Protein AF-0000000072250472 (afdb_homodimer)

Radius of gyration: 24.58 Å; Cα contacts (8 Å, |Δi|>4): 468; chains: 2; bounding box: 58×58×96 Å

Organism: Acinetobacter pittii (strain PHEA-2) (NCBI:txid871585)

pLDDT: mean 86.18, std 18.11, range [23.31, 98.88]

InterPro domains:
  IPR000524 Transcription regulator HTH, GntR [PF00392] (19-79)
  IPR000524 Transcription regulator HTH, GntR [PS50949] (15-82)
  IPR000524 Transcription regulator HTH, GntR [SM00345] (21-79)
  IPR000524 Transcription regulator HTH, GntR [cd07377] (16-80)
  IPR008920 Transcription regulator FadR/GntR, C-terminal [G3DSA:1.20.120.530] (83-225)
  IPR008920 Transcription regulator FadR/GntR, C-terminal [SSF48008] (85-218)
  IPR011711 GntR, C-terminal [PF07729] (89-209)
  IPR011711 GntR, C-terminal [SM00895] (89-210)
  IPR036388 Winged helix-like DNA-binding domain superfamily [G3DSA:1.10.10.10] (14-80)
  IPR036390 Winged helix DNA-binding domain superfamily [SSF46785] (16-83)

Secondary structure (DSSP, 8-state):
----------------HHHHHHHHHHHHHHTTSS-TT-EE-HHHHHHHHT--HHHHHHHHHHHHHTTSEEEETTTEEEE----HHHHHHHHHHHHHHHHHHHHHHGGG--HHHHHHHHHHHHH--TT--HHHHHHHHHHHHHHHHGGG--HHHHHHHHHHHHHHHHHHHHHHHHSTHHHHHHHHHHHHHHHHHTT-HHHHHHHHHHHHHHHHHHHHHHS--------/----------------HHHHHHHHHHHHHHTTSS-TT-EE-HHHHHHHHT--HHHHHHHHHHHHHTTSEEEETTTEEEE----HHHHHHHHHHHHHHHHHHHHHHGGG--HHHHHHHHHHHHH--TT--HHHHHHHHHHHHHHHHGGG--HHHHHHHHHHHHHHHHHHHHHHHSSTHHHHHHHHHHHHHHHHHTT-HHHHHHHHHHHHHHHHHHHHHHS--------

Solvent-accessible surface area (backbone atoms only — not comparable to full-atom values): 25122 Å² total; per-residue (Å²): 137,80,77,78,81,73,78,82,68,86,70,80,73,74,74,51,71,30,53,50,49,34,53,52,52,50,49,34,43,45,73,54,77,46,48,68,67,38,64,54,56,52,69,59,54,13,59,75,68,71,49,62,54,62,46,46,50,52,20,49,52,54,37,31,75,55,55,54,29,44,80,39,90,97,61,44,36,22,29,47,76,80,49,71,68,56,49,52,49,52,50,52,49,47,42,57,52,50,33,52,30,38,49,50,4,36,85,54,56,46,70,65,49,52,50,52,43,49,52,47,60,67,67,61,52,93,86,55,56,66,68,59,48,53,52,48,53,50,50,40,55,48,57,54,30,55,49,34,71,47,68,65,60,52,49,52,50,49,54,51,47,66,56,45,41,40,55,52,50,51,40,41,69,80,42,76,37,58,62,51,50,49,54,52,49,51,52,31,52,51,25,39,75,67,59,35,45,70,57,27,29,51,44,51,39,49,51,55,51,48,52,52,53,50,34,66,74,64,51,79,67,77,71,79,77,73,127,136,79,78,76,81,74,77,84,66,86,68,80,72,74,73,51,71,30,53,51,48,33,54,51,51,51,48,34,43,45,72,53,76,45,47,68,66,40,64,55,58,52,68,61,54,13,59,74,69,74,49,60,52,63,44,44,51,52,19,49,51,53,36,31,75,55,56,54,28,43,79,39,90,96,61,45,35,22,28,48,75,78,49,72,68,56,48,54,49,52,51,52,50,47,42,56,53,50,32,52,31,38,50,51,2,36,86,55,56,47,70,66,48,53,51,52,43,49,52,48,60,66,66,62,54,92,86,54,55,66,67,60,49,54,53,48,52,50,51,40,54,47,56,54,29,56,49,35,71,46,67,64,62,53,49,54,50,50,53,50,47,66,56,46,41,41,56,53,51,50,35,42,71,52,62,74,34,58,62,51,51,49,52,53,49,51,52,32,51,50,26,39,76,67,58,34,45,70,57,27,28,50,43,50,40,49,51,54,52,49,52,53,53,51,36,65,73,61,49,79,67,78,73,78,80,74,125

Sequence (454 aa):
MTLPSFNVSNLGAMPSVSEVIVKYIREAIIAGHIAEGEPIRQDEIAKLFNVSKIPVREALKQLEAEGLVEFIKNRGAIVTRISEEELAQIFEVRVMLETKLIQLAVPNMTEETYKKADEICNAFIDNMDIGSWTTLNWQLHACLYEPAQRPYMLGLIRSIYDKIERYLRLQMNVSEGKSRANDEHKEIVKACKAKDVDLAVKLIEEHINGVCQSLYEHLPHNKNVKKMTLPSFNVSNLGAMPSVSEVIVKYIREAIIAGHIAEGEPIRQDEIAKLFNVSKIPVREALKQLEAEGLVEFIKNRGAIVTRISEEELAQIFEVRVMLETKLIQLAVPNMTEETYKKADEICNAFIDNMDIGSWTTLNWQLHACLYEPAQRPYMLGLIRSIYDKIERYLRLQMNVSEGKSRANDEHKEIVKACKAKDVDLAVKLIEEHINGVCQSLYEHLPHNKNVKK

Foldseek 3Di:
DPPPPPPPPPPPPPDDPLVVLLVVVLCCLLVCVAPAFHADDLVVSCVVSVHDSVSVVVSLVVVVVLVQWDQDPPRGIGGHDADLVNLVVLLVVVLVLLLVLLLLQLVQDDPVLLVQLVVLLVVQDLPDDLVSLLVSVLVNSCSSRVSSVCVVSNVVNVSSCSSCSSLLSQLSVPDVVSVVLSVLSVQLSVCSVVSVSVVNSVSVSVSSVVSSVSSVVRPPPPPPPDD/DPPPPPPPPPPPPDDDPLVVLLVVVLCCLLVCVAPAFHADDLVVSCVVSVHDSVSVVVSLVVVVVLVQWDQDVPRGIGGHDADLVNLVVLLVVVLVLLLVLLLLQLVQDDPVLLVQLVVLLVPQDPPDDLVVLLVSVLVNSCSSRVSSVCVVSNVVNVSSCSSCSSLLSQLVVPPPVSVVLSVLSVVLSVCSVVSVSVVNSVSVSVSSVVSSVSSVVRPPPPPPPDD

Nearest PDB structures (foldseek):
  7xp1-assembly1_A-2  TM=8.580E-01  e=6.658E-11  Pseudomonas aeruginosa PAO1
  7xp0-assembly1_A-2  TM=8.379E-01  e=1.998E-10  Pseudomonas aeruginosa PAO1
  4p9f-assembly1_A  TM=8.219E-01  e=3.509E-09  Escherichia coli UMEA 3718-1
  3c7j-assembly1_A-2  TM=5.997E-01  e=9.757E-11  Pseudomonas syringae pv. tomato str. DC3000
  3c7j-assembly1_B-2  TM=5.805E-01  e=2.536E-10  Pseudomonas syringae pv. tomato str. DC3000

Structure (mmCIF, N/CA/C/O backbone):
data_AF-0000000072250472-model_v1
#
loop_
_entity.id
_entity.type
_entity.pdbx_description
1 polymer 'Transcription regulator'
#
loop_
_atom_site.group_PDB
_atom_site.id
_atom_site.type_symbol
_atom_site.label_atom_id
_atom_site.label_alt_id
_atom_site.label_comp_id
_atom_site.label_asym_id
_atom_site.label_entity_id
_atom_site.label_seq_id
_atom_site.pdbx_PDB_ins_code
_atom_site.Cartn_x
_atom_site.Cartn_y
_atom_site.Cartn_z
_atom_site.occupancy
_atom_site.B_iso_or_equiv
_atom_site.auth_seq_id
_atom_site.auth_comp_id
_atom_site.auth_asym_id
_atom_site.auth_atom_id
_atom_site.pdbx_PDB_model_num
ATOM 1 N N . MET A 1 1 ? 36.062 -1.008 44.688 1 23.67 1 MET A N 1
ATOM 2 C CA . MET A 1 1 ? 34.75 -0.402 44.438 1 23.67 1 MET A CA 1
ATOM 3 C C . MET A 1 1 ? 34.438 -0.331 42.969 1 23.67 1 MET A C 1
ATOM 5 O O . MET A 1 1 ? 35 0.507 42.25 1 23.67 1 MET A O 1
ATOM 9 N N . THR A 1 2 ? 34.25 -1.379 42.125 1 26.83 2 THR A N 1
ATOM 10 C CA . THR A 1 2 ? 34.281 -1.634 40.688 1 26.83 2 THR A CA 1
ATOM 11 C C . THR A 1 2 ? 33.094 -0.931 40 1 26.83 2 THR A C 1
ATOM 13 O O . THR A 1 2 ? 31.953 -1.084 40.406 1 26.83 2 THR A O 1
ATOM 16 N N . LEU A 1 3 ? 33.312 0.24 39.375 1 29.22 3 LEU A N 1
ATOM 17 C CA . LEU A 1 3 ? 32.312 1.15 38.875 1 29.22 3 LEU A CA 1
ATOM 18 C C . LEU A 1 3 ? 31.281 0.405 38 1 29.22 3 LEU A C 1
ATOM 20 O O . LEU A 1 3 ? 31.641 -0.467 37.219 1 29.22 3 LEU A O 1
ATOM 24 N N . PRO A 1 4 ? 30.047 0.23 38.406 1 29.77 4 PRO A N 1
ATOM 25 C CA . PRO A 1 4 ? 29 -0.585 37.781 1 29.77 4 PRO A CA 1
ATOM 26 C C . 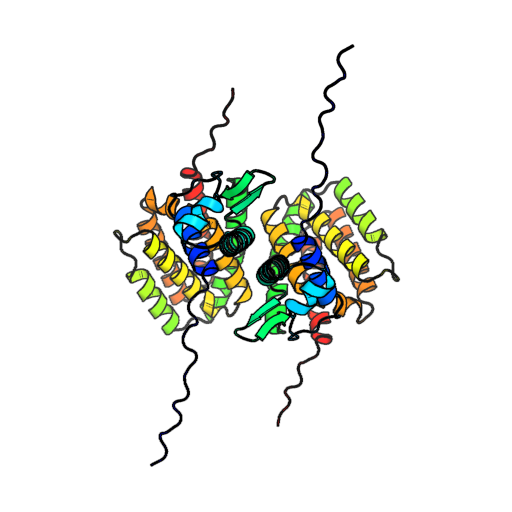PRO A 1 4 ? 28.812 -0.252 36.281 1 29.77 4 PRO A C 1
ATOM 28 O O . PRO A 1 4 ? 28.984 0.9 35.875 1 29.77 4 PRO A O 1
ATOM 31 N N . SER A 1 5 ? 29.234 -1.059 35.281 1 29.78 5 SER A N 1
ATOM 32 C CA . SER A 1 5 ? 29.203 -1.013 33.844 1 29.78 5 SER A CA 1
ATOM 33 C C . SER A 1 5 ? 27.828 -0.57 33.312 1 29.78 5 SER A C 1
ATOM 35 O O . SER A 1 5 ? 26.844 -1.27 33.5 1 29.78 5 SER A O 1
ATOM 37 N N . PHE A 1 6 ? 27.453 0.724 33.5 1 28.83 6 PHE A N 1
ATOM 38 C CA . PHE A 1 6 ? 26.203 1.339 33.031 1 28.83 6 PHE A CA 1
ATOM 39 C C . PHE A 1 6 ? 25.844 0.845 31.625 1 28.83 6 PHE A C 1
ATOM 41 O O . PHE A 1 6 ? 26.703 0.777 30.75 1 28.83 6 PHE A O 1
ATOM 48 N N . ASN A 1 7 ? 24.906 -0.067 31.438 1 29.23 7 ASN A N 1
ATOM 49 C CA . ASN A 1 7 ? 24.203 -0.605 30.281 1 29.23 7 ASN A CA 1
ATOM 50 C C . ASN A 1 7 ? 23.828 0.492 29.281 1 29.23 7 ASN A C 1
ATOM 52 O O . ASN A 1 7 ? 23 1.354 29.578 1 29.23 7 ASN A O 1
ATOM 56 N N . VAL A 1 8 ? 24.797 1.207 28.609 1 31.03 8 VAL A N 1
ATOM 57 C CA . VAL A 1 8 ? 24.656 2.258 27.609 1 31.03 8 VAL A CA 1
ATOM 58 C C . VAL A 1 8 ? 23.484 1.945 26.672 1 31.03 8 VAL A C 1
ATOM 60 O O . VAL A 1 8 ? 23.531 0.974 25.922 1 31.03 8 VAL A O 1
ATOM 63 N N . SER A 1 9 ? 22.219 1.998 27.047 1 32.28 9 SER A N 1
ATOM 64 C CA . SER A 1 9 ? 20.891 2.006 26.453 1 32.28 9 SER A CA 1
ATOM 65 C C . SER A 1 9 ? 20.922 2.6 25.047 1 32.28 9 SER A C 1
ATOM 67 O O . SER A 1 9 ? 21.828 3.365 24.703 1 32.28 9 SER A O 1
ATOM 69 N N . ASN A 1 10 ? 20.156 2.045 24 1 34.12 10 ASN A N 1
ATOM 70 C CA . ASN A 1 10 ? 19.969 2.295 22.578 1 34.12 10 ASN A CA 1
ATOM 71 C C . ASN A 1 10 ? 19.797 3.783 22.281 1 34.12 10 ASN A C 1
ATOM 73 O O . ASN A 1 10 ? 18.734 4.344 22.531 1 34.12 10 ASN A O 1
ATOM 77 N N . LEU A 1 11 ? 20.5 4.723 22.578 1 34.12 11 LEU A N 1
ATOM 78 C CA . LEU A 1 11 ? 20.469 6.117 22.156 1 34.12 11 LEU A CA 1
ATOM 79 C C . LEU A 1 11 ? 19.844 6.25 20.781 1 34.12 11 LEU A C 1
ATOM 81 O O . LEU A 1 11 ? 20.141 5.465 19.875 1 34.12 11 LEU A O 1
ATOM 85 N N . GLY A 1 12 ? 18.547 6.668 20.562 1 41.19 12 GLY A N 1
ATOM 86 C CA . GLY A 1 12 ? 17.766 6.984 19.375 1 41.19 12 GLY A CA 1
ATOM 87 C C . GLY A 1 12 ? 18.609 7.441 18.203 1 41.19 12 GLY A C 1
ATOM 88 O O . GLY A 1 12 ? 19.25 8.492 18.266 1 41.19 12 GLY A O 1
ATOM 89 N N . ALA A 1 13 ? 19.359 6.688 17.453 1 51.16 13 ALA A N 1
ATOM 90 C CA . ALA A 1 13 ? 20.281 6.922 16.344 1 51.16 13 ALA A CA 1
ATOM 91 C C . ALA A 1 13 ? 19.906 8.18 15.57 1 51.16 13 ALA A C 1
ATOM 93 O O . ALA A 1 13 ? 18.719 8.445 15.344 1 51.16 13 ALA A O 1
ATOM 94 N N . MET A 1 14 ? 20.562 9.266 15.711 1 60.62 14 MET A N 1
ATOM 95 C CA . MET A 1 14 ? 20.422 10.484 14.922 1 60.62 14 MET A CA 1
ATOM 96 C C . MET A 1 14 ? 20.031 10.156 13.484 1 60.62 14 MET A C 1
ATOM 98 O O . MET A 1 14 ? 20.609 9.242 12.875 1 60.62 14 MET A O 1
ATOM 102 N N . PRO A 1 15 ? 18.922 10.703 13.047 1 71.19 15 PRO A N 1
ATOM 103 C CA . PRO A 1 15 ? 18.547 10.445 11.648 1 71.19 15 PRO A CA 1
ATOM 104 C C . PRO A 1 15 ? 19.703 10.688 10.68 1 71.19 15 PRO A C 1
ATOM 106 O O . PRO A 1 15 ? 20.547 11.547 10.914 1 71.19 15 PRO A O 1
ATOM 109 N N . SER A 1 16 ? 19.844 9.812 9.75 1 80.5 16 SER A N 1
ATOM 110 C CA . SER A 1 16 ? 20.781 10.023 8.656 1 80.5 16 SER A CA 1
ATOM 111 C C . SER A 1 16 ? 20.484 11.328 7.922 1 80.5 16 SER A C 1
ATOM 113 O O . SER A 1 16 ? 19.391 11.883 8.039 1 80.5 16 SER A O 1
ATOM 115 N N . VAL A 1 17 ? 21.422 11.875 7.348 1 84.81 17 VAL A N 1
ATOM 116 C CA . VAL A 1 17 ? 21.266 13.102 6.57 1 84.81 17 VAL A CA 1
ATOM 117 C C . VAL A 1 17 ? 20.141 12.922 5.551 1 84.81 17 VAL A C 1
ATOM 119 O O . VAL A 1 17 ? 19.328 13.828 5.355 1 84.81 17 VAL A O 1
ATOM 122 N N . SER A 1 18 ? 20.047 11.719 4.914 1 88 18 SER A N 1
ATOM 123 C CA . SER A 1 18 ? 18.984 11.43 3.951 1 88 18 SER A CA 1
ATOM 124 C C . SER A 1 18 ? 17.609 11.531 4.594 1 88 18 SER A C 1
ATOM 126 O O . SER A 1 18 ? 16.672 12.07 3.994 1 88 18 SER A O 1
ATOM 128 N N . GLU A 1 19 ? 17.547 11.109 5.82 1 87.75 19 GLU A N 1
ATOM 129 C CA . GLU A 1 19 ? 16.281 11.156 6.531 1 87.75 19 GLU A CA 1
ATOM 130 C C . GLU A 1 19 ? 15.859 12.602 6.816 1 87.75 19 GLU A C 1
ATOM 132 O O . GLU A 1 19 ? 14.68 12.938 6.746 1 87.75 19 GLU A O 1
ATOM 137 N N . VAL A 1 20 ? 16.828 13.344 7.148 1 92.06 20 VAL A N 1
ATOM 138 C CA . VAL A 1 20 ? 16.562 14.758 7.398 1 92.06 20 VAL A CA 1
ATOM 139 C C . VAL A 1 20 ? 16.078 15.43 6.109 1 92.06 20 VAL A C 1
ATOM 141 O O . VAL A 1 20 ? 15.133 16.219 6.129 1 92.06 20 VAL A O 1
ATOM 144 N N . ILE A 1 21 ? 16.703 15.133 5.031 1 93.81 21 ILE A N 1
ATOM 145 C CA . ILE A 1 21 ? 16.359 15.711 3.736 1 93.81 21 ILE A CA 1
ATOM 146 C C . ILE A 1 21 ? 14.953 15.25 3.322 1 93.81 21 ILE A C 1
ATOM 148 O O . ILE A 1 21 ? 14.172 16.047 2.789 1 93.81 21 ILE A O 1
ATOM 152 N N . VAL A 1 22 ? 14.648 13.984 3.586 1 91.62 22 VAL A N 1
ATOM 153 C CA . VAL A 1 22 ? 13.312 13.469 3.299 1 91.62 22 VAL A CA 1
ATOM 154 C C . VAL A 1 22 ? 12.266 14.312 4.035 1 91.62 22 VAL A C 1
ATOM 156 O O . VAL A 1 22 ? 11.297 14.766 3.432 1 91.62 22 VAL A O 1
ATOM 159 N N . LYS A 1 23 ? 12.523 14.531 5.289 1 90.5 23 LYS A N 1
ATOM 160 C CA . LYS A 1 23 ? 11.578 15.289 6.105 1 90.5 23 LYS A CA 1
ATOM 161 C C . LYS A 1 23 ? 11.414 16.703 5.578 1 90.5 23 LYS A C 1
ATOM 163 O O . LYS A 1 23 ? 10.297 17.234 5.512 1 90.5 23 LYS A O 1
ATOM 168 N N . TYR A 1 24 ? 12.5 17.328 5.203 1 92.5 24 TYR A N 1
ATOM 169 C CA . TYR A 1 24 ? 12.484 18.688 4.688 1 92.5 24 TYR A CA 1
ATOM 170 C C . TYR A 1 24 ? 11.68 18.766 3.395 1 92.5 24 TYR A C 1
ATOM 172 O O . TYR A 1 24 ? 10.781 19.609 3.268 1 92.5 24 TYR A O 1
ATOM 180 N N . ILE A 1 25 ? 11.992 17.906 2.443 1 93.75 25 ILE A N 1
ATOM 181 C CA . ILE A 1 25 ? 11.344 17.953 1.138 1 93.75 25 ILE A CA 1
ATOM 182 C C . ILE A 1 25 ? 9.859 17.609 1.287 1 93.75 25 ILE A C 1
ATOM 184 O O . ILE A 1 25 ? 9 18.266 0.681 1 93.75 25 ILE A O 1
ATOM 188 N N . ARG A 1 26 ? 9.594 16.625 2.1 1 91.25 26 ARG A N 1
ATOM 189 C CA . ARG A 1 26 ? 8.211 16.234 2.363 1 91.25 26 ARG A CA 1
ATOM 190 C C . ARG A 1 26 ? 7.402 17.438 2.875 1 91.25 26 ARG A C 1
ATOM 192 O O . ARG A 1 26 ? 6.324 17.734 2.357 1 91.25 26 ARG A O 1
ATOM 199 N N . GLU A 1 27 ? 7.938 18.141 3.844 1 88.88 27 GLU A N 1
ATOM 200 C CA . GLU A 1 27 ? 7.254 19.297 4.422 1 88.88 27 GLU A CA 1
ATOM 201 C C . GLU A 1 27 ? 7.082 20.406 3.395 1 88.88 27 GLU A C 1
ATOM 203 O O . GLU A 1 27 ? 6.043 21.062 3.352 1 88.88 27 GLU A O 1
ATOM 208 N N . ALA A 1 28 ? 8.086 20.594 2.574 1 90.5 28 ALA A N 1
ATOM 209 C CA . ALA A 1 28 ? 8.016 21.625 1.547 1 90.5 28 ALA A CA 1
ATOM 210 C C . ALA A 1 28 ? 6.922 21.312 0.53 1 90.5 28 ALA A C 1
ATOM 212 O O . ALA A 1 28 ? 6.215 22.219 0.073 1 90.5 28 ALA A O 1
ATOM 213 N N . ILE A 1 29 ? 6.766 20.031 0.233 1 89.81 29 ILE A N 1
ATOM 214 C CA . ILE A 1 29 ? 5.738 19.609 -0.712 1 89.81 29 ILE A CA 1
ATOM 215 C C . ILE A 1 29 ? 4.359 19.75 -0.07 1 89.81 29 ILE A C 1
ATOM 217 O O . ILE A 1 29 ? 3.447 20.328 -0.662 1 89.81 29 ILE A O 1
ATOM 221 N N . ILE A 1 30 ? 4.227 19.312 1.148 1 85.88 30 ILE A N 1
ATOM 222 C CA . ILE A 1 30 ? 2.947 19.25 1.846 1 85.88 30 ILE A CA 1
ATOM 223 C C . ILE A 1 30 ? 2.465 20.672 2.158 1 85.88 30 ILE A C 1
ATOM 225 O O . ILE A 1 30 ? 1.271 20.969 2.047 1 85.88 30 ILE A O 1
ATOM 229 N N . ALA A 1 31 ? 3.404 21.531 2.492 1 82.44 31 ALA A N 1
ATOM 230 C CA . ALA A 1 31 ? 3.066 22.906 2.85 1 82.44 31 ALA A CA 1
ATOM 231 C C . ALA A 1 31 ? 2.83 23.766 1.604 1 82.44 31 ALA A C 1
ATOM 233 O O . ALA A 1 31 ? 2.395 24.906 1.703 1 82.44 31 ALA A O 1
ATOM 234 N N . GLY A 1 32 ? 3.174 23.234 0.397 1 83.56 32 GLY A N 1
ATOM 235 C CA . GLY A 1 32 ? 2.916 23.938 -0.85 1 83.56 32 GLY A CA 1
ATOM 236 C C . GLY A 1 32 ? 4.07 24.812 -1.287 1 83.56 32 GLY A C 1
ATOM 237 O O . GLY A 1 32 ? 3.945 25.578 -2.242 1 83.56 32 GLY A O 1
ATOM 238 N N . HIS A 1 33 ? 5.184 24.734 -0.617 1 87.44 33 HIS A N 1
ATOM 239 C CA . HIS A 1 33 ? 6.352 25.516 -1.004 1 87.44 33 HIS A CA 1
ATOM 240 C C . HIS A 1 33 ? 6.934 25.016 -2.324 1 87.44 33 HIS A C 1
ATOM 242 O O . HIS A 1 33 ? 7.562 25.781 -3.057 1 87.44 33 HIS A O 1
ATOM 248 N N . ILE A 1 34 ? 6.805 23.766 -2.615 1 90.75 34 ILE A N 1
ATOM 249 C CA . ILE A 1 34 ? 7.105 23.188 -3.922 1 90.75 34 ILE A CA 1
ATOM 250 C C . ILE A 1 34 ? 5.816 22.703 -4.582 1 90.75 34 ILE A C 1
ATOM 252 O O . ILE A 1 34 ? 5.141 21.812 -4.059 1 90.75 34 ILE A O 1
ATOM 256 N N . ALA A 1 35 ? 5.465 23.281 -5.707 1 88.38 35 ALA A N 1
ATOM 257 C CA . ALA A 1 35 ? 4.18 23.016 -6.352 1 88.38 35 ALA A CA 1
ATOM 258 C C . ALA A 1 35 ? 4.199 21.688 -7.105 1 88.38 35 ALA A C 1
ATOM 260 O O . ALA A 1 35 ? 5.27 21.188 -7.453 1 88.38 35 ALA A O 1
ATOM 261 N N . GLU A 1 36 ? 3.018 21.188 -7.379 1 89.06 36 GLU A N 1
ATOM 262 C CA . GLU A 1 36 ? 2.885 20.016 -8.25 1 89.06 36 GLU A CA 1
ATOM 263 C C . GLU A 1 36 ? 3.525 20.266 -9.609 1 89.06 36 GLU A C 1
ATOM 265 O O . GLU A 1 36 ? 3.406 21.359 -10.164 1 89.06 36 GLU A O 1
ATOM 270 N N . GLY A 1 37 ? 4.219 19.281 -10.023 1 90.31 37 GLY A N 1
ATOM 271 C CA . GLY A 1 37 ? 4.848 19.391 -11.328 1 90.31 37 GLY A CA 1
ATOM 272 C C . GLY A 1 37 ? 6.168 20.125 -11.297 1 90.31 37 GLY A C 1
ATOM 273 O O . GLY A 1 37 ? 6.906 20.141 -12.289 1 90.31 37 GLY A O 1
ATOM 274 N N . GLU A 1 38 ? 6.496 20.781 -10.234 1 91.94 38 GLU A N 1
ATOM 275 C CA . GLU A 1 38 ? 7.746 21.531 -10.117 1 91.94 38 GLU A CA 1
ATOM 276 C C . GLU A 1 38 ? 8.93 20.594 -9.898 1 91.94 38 GLU A C 1
ATOM 278 O O . GLU A 1 38 ? 8.836 19.641 -9.125 1 91.94 38 GLU A O 1
ATOM 283 N N . PRO A 1 39 ? 9.992 20.859 -10.508 1 93.75 39 PRO A N 1
ATOM 284 C CA . PRO A 1 39 ? 11.188 20.031 -10.328 1 93.75 39 PRO A CA 1
ATOM 285 C C . PRO A 1 39 ? 11.898 20.312 -9.008 1 93.75 39 PRO A C 1
ATOM 287 O O . PRO A 1 39 ? 11.898 21.438 -8.523 1 93.75 39 PRO A O 1
ATOM 290 N N . ILE A 1 40 ? 12.406 19.312 -8.453 1 94.94 40 ILE A N 1
ATOM 291 C CA . ILE A 1 40 ? 13.289 19.406 -7.297 1 94.94 40 ILE A CA 1
ATOM 292 C C . ILE A 1 40 ? 14.734 19.203 -7.738 1 94.94 40 ILE A C 1
ATOM 294 O O . ILE A 1 40 ? 15.164 18.078 -8.016 1 94.94 40 ILE A O 1
ATOM 298 N N . ARG A 1 41 ? 15.461 20.25 -7.766 1 92.62 41 ARG A N 1
ATOM 299 C CA . ARG A 1 41 ? 16.844 20.219 -8.242 1 92.62 41 ARG A CA 1
ATOM 300 C C . ARG A 1 41 ? 17.781 19.672 -7.16 1 92.62 41 ARG A C 1
ATOM 302 O O . ARG A 1 41 ? 17.969 20.312 -6.121 1 92.62 41 ARG A O 1
ATOM 309 N N . GLN A 1 42 ? 18.359 18.562 -7.484 1 93.06 42 GLN A N 1
ATOM 310 C CA . GLN A 1 42 ? 19.219 17.891 -6.52 1 93.06 42 GLN A CA 1
ATOM 311 C C . GLN A 1 42 ? 20.391 18.781 -6.102 1 93.06 42 GLN A C 1
ATOM 313 O O . GLN A 1 42 ? 20.766 18.797 -4.93 1 93.06 42 GLN A O 1
ATOM 318 N N . ASP A 1 43 ? 20.906 19.547 -7.066 1 93.38 43 ASP A N 1
ATOM 319 C CA . ASP A 1 43 ? 22.031 20.438 -6.793 1 93.38 43 ASP A CA 1
ATOM 320 C C . ASP A 1 43 ? 21.656 21.516 -5.777 1 93.38 43 ASP A C 1
ATOM 322 O O . ASP A 1 43 ? 22.453 21.828 -4.883 1 93.38 43 ASP A O 1
ATOM 326 N N . GLU A 1 44 ? 20.531 22.016 -5.871 1 93.56 44 GLU A N 1
ATOM 327 C CA . GLU A 1 44 ? 20.062 23.078 -4.973 1 93.56 44 GLU A CA 1
ATOM 328 C C . GLU A 1 44 ? 19.859 22.547 -3.559 1 93.56 44 GLU A C 1
ATOM 330 O O . GLU A 1 44 ? 20.234 23.188 -2.58 1 93.56 44 GLU A O 1
ATOM 335 N N . ILE A 1 45 ? 19.25 21.391 -3.477 1 94.31 45 ILE A N 1
ATOM 336 C CA . ILE A 1 45 ? 19.016 20.781 -2.174 1 94.31 45 ILE A CA 1
ATOM 337 C C . ILE A 1 45 ? 20.344 20.406 -1.525 1 94.31 45 ILE A C 1
ATOM 339 O O . ILE A 1 45 ? 20.531 20.625 -0.325 1 94.31 45 ILE A O 1
ATOM 343 N N . ALA A 1 46 ? 21.234 19.875 -2.314 1 94.56 46 ALA A N 1
ATOM 344 C CA . ALA A 1 46 ? 22.562 19.531 -1.821 1 94.56 46 ALA A CA 1
ATOM 345 C C . ALA A 1 46 ? 23.266 20.75 -1.247 1 94.56 46 ALA A C 1
ATOM 347 O O . ALA A 1 46 ? 23.875 20.672 -0.173 1 94.56 46 ALA A O 1
ATOM 348 N N . LYS A 1 47 ? 23.188 21.844 -1.92 1 94.06 47 LYS A N 1
ATOM 349 C CA . LYS A 1 47 ? 23.812 23.094 -1.475 1 94.06 47 LYS A CA 1
ATOM 350 C C . LYS A 1 47 ? 23.172 23.578 -0.176 1 94.06 47 LYS A C 1
ATOM 352 O O . LYS A 1 47 ? 23.875 23.984 0.752 1 94.06 47 LYS A O 1
ATOM 357 N N . LEU A 1 48 ? 21.906 23.516 -0.13 1 93.19 48 LEU A N 1
ATOM 358 C CA . LEU A 1 48 ? 21.156 23.984 1.029 1 93.19 48 LEU A CA 1
ATOM 359 C C . LEU A 1 48 ? 21.578 23.234 2.289 1 93.19 48 LEU A C 1
ATOM 361 O O . LEU A 1 48 ? 21.672 23.828 3.367 1 93.19 48 LEU A O 1
ATOM 365 N N . PHE A 1 49 ? 21.875 21.953 2.166 1 94.25 49 PHE A N 1
ATOM 366 C CA . PHE A 1 49 ? 22.188 21.125 3.324 1 94.25 49 PHE A CA 1
ATOM 367 C C . PHE A 1 49 ? 23.688 20.891 3.439 1 94.25 49 PHE A C 1
ATOM 369 O O . PHE A 1 49 ? 24.141 20.203 4.352 1 94.25 49 PHE A O 1
ATOM 376 N N . ASN A 1 50 ? 24.406 21.406 2.586 1 94.25 50 ASN A N 1
ATOM 377 C CA . ASN A 1 50 ? 25.859 21.266 2.557 1 94.25 50 ASN A CA 1
ATOM 378 C C . ASN A 1 50 ? 26.297 19.812 2.523 1 94.25 50 ASN A C 1
ATOM 380 O O . ASN A 1 50 ? 27.109 19.375 3.344 1 94.25 50 ASN A O 1
ATOM 384 N N . VAL A 1 51 ? 25.672 19.094 1.582 1 92.81 51 VAL A N 1
ATOM 385 C CA . VAL A 1 51 ? 25.984 17.688 1.378 1 92.81 51 VAL A CA 1
ATOM 386 C C . VAL A 1 51 ? 26.156 17.406 -0.112 1 92.81 51 VAL A C 1
ATOM 388 O O . VAL A 1 51 ? 25.953 18.297 -0.945 1 92.81 51 VAL A O 1
ATOM 391 N N . SER A 1 52 ? 26.672 16.219 -0.359 1 90.19 52 SER A N 1
ATOM 392 C CA . SER A 1 52 ? 26.75 15.773 -1.747 1 90.19 52 SER A CA 1
ATOM 393 C C . SER A 1 52 ? 25.359 15.422 -2.283 1 90.19 52 SER A C 1
ATOM 395 O O . SER A 1 52 ? 24.391 15.398 -1.529 1 90.19 52 SER A O 1
ATOM 397 N N . LYS A 1 53 ? 25.281 15.07 -3.52 1 90.94 53 LYS A N 1
ATOM 398 C CA . LYS A 1 53 ? 24.016 14.719 -4.156 1 90.94 53 LYS A CA 1
ATOM 399 C C . LYS A 1 53 ? 23.562 13.328 -3.736 1 90.94 53 LYS A C 1
ATOM 401 O O . LYS A 1 53 ? 22.391 12.977 -3.902 1 90.94 53 LYS A O 1
ATOM 406 N N . ILE A 1 54 ? 24.422 12.602 -3.23 1 85.75 54 ILE A N 1
ATOM 407 C CA . ILE A 1 54 ? 24.141 11.195 -2.939 1 85.75 54 ILE A CA 1
ATOM 408 C C . ILE A 1 54 ? 23.016 11.102 -1.911 1 85.75 54 ILE A C 1
ATOM 410 O O . ILE A 1 54 ? 21.984 10.469 -2.166 1 85.75 54 ILE A O 1
ATOM 414 N N . PRO A 1 55 ? 23.094 11.695 -0.75 1 88.75 55 PRO A N 1
ATOM 415 C CA . PRO A 1 55 ? 21.984 11.602 0.213 1 88.75 55 PRO A CA 1
ATOM 416 C C . PRO A 1 55 ? 20.703 12.25 -0.296 1 88.75 55 PRO A C 1
ATOM 418 O O . PRO A 1 55 ? 19.609 11.852 0.105 1 88.75 55 PRO A O 1
ATOM 421 N N . VAL A 1 56 ? 20.844 13.25 -1.161 1 92.44 56 VAL A N 1
ATOM 422 C CA . VAL A 1 56 ? 19.672 13.898 -1.741 1 92.44 56 VAL A CA 1
ATOM 423 C C . VAL A 1 56 ? 18.922 12.914 -2.648 1 92.44 56 VAL A C 1
ATOM 425 O O . VAL A 1 56 ? 17.703 12.797 -2.57 1 92.44 56 VAL A O 1
ATOM 428 N N . ARG A 1 57 ? 19.672 12.25 -3.449 1 88.12 57 A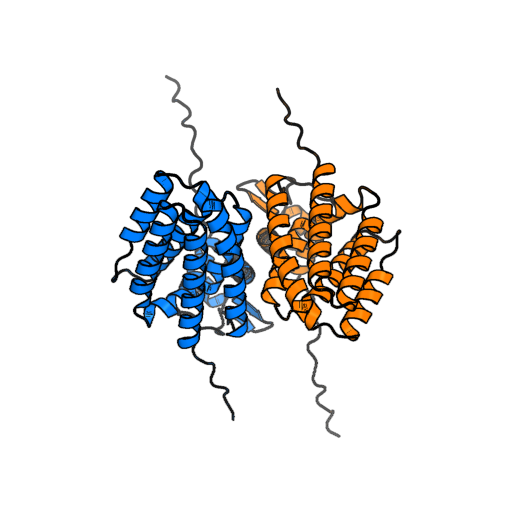RG A N 1
ATOM 429 C CA . ARG A 1 57 ? 19.078 11.266 -4.348 1 88.12 57 ARG A CA 1
ATOM 430 C C . ARG A 1 57 ? 18.422 10.133 -3.564 1 88.12 57 ARG A C 1
ATOM 432 O O . ARG A 1 57 ? 17.344 9.664 -3.93 1 88.12 57 ARG A O 1
ATOM 439 N N . GLU A 1 58 ? 19.094 9.734 -2.543 1 86.25 58 GLU A N 1
ATOM 440 C CA . GLU A 1 58 ? 18.5 8.719 -1.671 1 86.25 58 GLU A CA 1
ATOM 441 C C . GLU A 1 58 ? 17.172 9.188 -1.101 1 86.25 58 GLU A C 1
ATOM 443 O O . GLU A 1 58 ? 16.203 8.43 -1.074 1 86.25 58 GLU A O 1
ATOM 448 N N . ALA A 1 59 ? 17.141 10.375 -0.656 1 89.94 59 ALA A N 1
ATOM 449 C CA . ALA A 1 59 ? 15.922 10.953 -0.11 1 89.94 59 ALA A CA 1
ATOM 450 C C . ALA A 1 59 ? 14.82 11 -1.162 1 89.94 59 ALA A C 1
ATOM 452 O O . ALA A 1 59 ? 13.672 10.641 -0.882 1 89.94 59 ALA A O 1
ATOM 453 N N . LEU A 1 60 ? 15.219 11.375 -2.359 1 91.38 60 LEU A N 1
ATOM 454 C CA . LEU A 1 60 ? 14.25 11.508 -3.441 1 91.38 60 LEU A CA 1
ATOM 455 C C . LEU A 1 60 ? 13.727 10.141 -3.873 1 91.38 60 LEU A C 1
ATOM 457 O O . LEU A 1 60 ? 12.555 10.008 -4.234 1 91.38 60 LEU A O 1
ATOM 461 N N . LYS A 1 61 ? 14.516 9.148 -3.803 1 85.94 61 LYS A N 1
ATOM 462 C CA . LYS A 1 61 ? 14.07 7.797 -4.129 1 85.94 61 LYS A CA 1
ATOM 463 C C . LYS A 1 61 ? 13.062 7.285 -3.1 1 85.94 61 LYS A C 1
ATOM 465 O O . LYS A 1 61 ? 12.102 6.609 -3.451 1 85.94 61 LYS A O 1
ATOM 470 N N . GLN A 1 62 ? 13.336 7.598 -1.856 1 85.19 62 GLN A N 1
ATOM 471 C CA . GLN A 1 62 ? 12.367 7.246 -0.822 1 85.19 62 GLN A CA 1
ATOM 472 C C . GLN A 1 62 ? 11.031 7.941 -1.058 1 85.19 62 GLN A C 1
ATOM 474 O O . GLN A 1 62 ? 9.977 7.316 -0.972 1 85.19 62 GLN A O 1
ATOM 479 N N . LEU A 1 63 ? 11.094 9.203 -1.394 1 90.19 63 LEU A N 1
ATOM 480 C CA . LEU A 1 63 ? 9.883 9.984 -1.644 1 90.19 63 LEU A CA 1
ATOM 481 C C . LEU A 1 63 ? 9.164 9.484 -2.893 1 90.19 63 LEU A C 1
ATOM 483 O O . LEU A 1 63 ? 7.938 9.547 -2.973 1 90.19 63 LEU A O 1
ATOM 487 N N . GLU A 1 64 ? 9.93 8.984 -3.867 1 89.56 64 GLU A N 1
ATOM 488 C CA . GLU A 1 64 ? 9.336 8.375 -5.055 1 89.56 64 GLU A CA 1
ATOM 489 C C . GLU A 1 64 ? 8.555 7.113 -4.703 1 89.56 64 GLU A C 1
ATOM 491 O O . GLU A 1 64 ? 7.438 6.91 -5.184 1 89.56 64 GLU A O 1
ATOM 496 N N . ALA A 1 65 ? 9.133 6.367 -3.867 1 81.06 65 ALA A N 1
ATOM 497 C CA . ALA A 1 65 ? 8.469 5.145 -3.426 1 81.06 65 ALA A CA 1
ATOM 498 C C . ALA A 1 65 ? 7.164 5.461 -2.699 1 81.06 65 ALA A C 1
ATOM 500 O O . ALA A 1 65 ? 6.207 4.688 -2.768 1 81.06 65 ALA A O 1
ATOM 501 N N . GLU A 1 66 ? 7.148 6.613 -2.078 1 83.56 66 GLU A N 1
ATOM 502 C CA . GLU A 1 66 ? 5.961 7.043 -1.349 1 83.56 66 GLU A CA 1
ATOM 503 C C . GLU A 1 66 ? 4.949 7.703 -2.281 1 83.56 66 GLU A C 1
ATOM 505 O O . GLU A 1 66 ? 3.826 8.008 -1.871 1 83.56 66 GLU A O 1
ATOM 510 N N . GLY A 1 67 ? 5.422 8.047 -3.492 1 86.75 67 GLY A N 1
ATOM 511 C CA . GLY A 1 67 ? 4.527 8.594 -4.496 1 86.75 67 GLY A CA 1
ATOM 512 C C . GLY A 1 67 ? 4.484 10.109 -4.488 1 86.75 67 GLY A C 1
ATOM 513 O O . GLY A 1 67 ? 3.656 10.719 -5.172 1 86.75 67 GLY A O 1
ATOM 514 N N . LEU A 1 68 ? 5.352 10.789 -3.732 1 90.19 68 LEU A N 1
ATOM 515 C CA . LEU A 1 68 ? 5.328 12.242 -3.605 1 90.19 68 LEU A CA 1
ATOM 516 C C . LEU A 1 68 ? 6.102 12.898 -4.742 1 90.19 68 LEU A C 1
ATOM 518 O O . LEU A 1 68 ? 5.832 14.047 -5.102 1 90.19 68 LEU A O 1
ATOM 522 N N . VAL A 1 69 ? 7.113 12.148 -5.277 1 93.69 69 VAL A N 1
ATOM 523 C CA . VAL A 1 69 ? 7.875 12.648 -6.414 1 93.69 69 VAL A CA 1
ATOM 524 C C . VAL A 1 69 ? 8.023 11.555 -7.469 1 93.69 69 VAL A C 1
ATOM 526 O O . VAL A 1 69 ? 7.754 10.383 -7.191 1 93.69 69 VAL A O 1
ATOM 529 N N . GLU A 1 70 ? 8.289 11.93 -8.656 1 93.19 70 GLU A N 1
ATOM 530 C CA . GLU A 1 70 ? 8.586 11.008 -9.75 1 93.19 70 GLU A CA 1
ATOM 531 C C . GLU A 1 70 ? 9.805 11.477 -10.539 1 93.19 70 GLU A C 1
ATOM 533 O O . GLU A 1 70 ? 9.977 12.672 -10.789 1 93.19 70 GLU A O 1
ATOM 538 N N . PHE A 1 71 ? 10.672 10.531 -10.836 1 88.88 71 PHE A N 1
ATOM 539 C CA . PHE A 1 71 ? 11.828 10.852 -11.664 1 88.88 71 PHE A CA 1
ATOM 540 C C . PHE A 1 71 ? 11.461 10.812 -13.148 1 88.88 71 PHE A C 1
ATOM 542 O O . PHE A 1 71 ? 10.891 9.82 -13.625 1 88.88 71 PHE A O 1
ATOM 549 N N . ILE A 1 72 ? 11.688 11.867 -13.797 1 88.31 72 ILE A N 1
ATOM 550 C CA . ILE A 1 72 ? 11.477 11.953 -15.242 1 88.31 72 ILE A CA 1
ATOM 551 C C . ILE A 1 72 ? 12.828 12.094 -15.945 1 88.31 72 ILE A C 1
ATOM 553 O O . ILE A 1 72 ? 13.68 12.883 -15.516 1 88.31 72 ILE A O 1
ATOM 557 N N . LYS A 1 73 ? 12.906 11.312 -17.016 1 84.12 73 LYS A N 1
ATOM 558 C CA . LYS A 1 73 ? 14.148 11.352 -17.781 1 84.12 73 LYS A CA 1
ATOM 559 C C . LYS A 1 73 ? 14.508 12.781 -18.188 1 84.12 73 LYS A C 1
ATOM 561 O O . LYS A 1 73 ? 13.656 13.523 -18.672 1 84.12 73 LYS A O 1
ATOM 566 N N . ASN A 1 74 ? 15.695 13.188 -17.875 1 80.62 74 ASN A N 1
ATOM 567 C CA . ASN A 1 74 ? 16.297 14.461 -18.25 1 80.62 74 ASN A CA 1
ATOM 568 C C . ASN A 1 74 ? 15.648 15.633 -17.516 1 80.62 74 ASN A C 1
ATOM 570 O O . ASN A 1 74 ? 15.906 16.797 -17.844 1 80.62 74 ASN A O 1
ATOM 574 N N . ARG A 1 75 ? 14.664 15.367 -16.672 1 83.88 75 ARG A N 1
ATOM 575 C CA . ARG A 1 75 ? 14.016 16.453 -15.93 1 83.88 75 ARG A CA 1
ATOM 576 C C . ARG A 1 75 ? 14.25 16.312 -14.43 1 83.88 75 ARG A C 1
ATOM 578 O O . ARG A 1 75 ? 13.945 17.219 -13.656 1 83.88 75 ARG A O 1
ATOM 585 N N . GLY A 1 76 ? 14.789 15.133 -14.055 1 88.12 76 GLY A N 1
ATOM 586 C CA . GLY A 1 76 ? 15.016 14.938 -12.633 1 88.12 76 GLY A CA 1
ATOM 587 C C . GLY A 1 76 ? 13.75 14.57 -11.875 1 88.12 76 GLY A C 1
ATOM 588 O O . GLY A 1 76 ? 12.867 13.898 -12.422 1 88.12 76 GLY A O 1
ATOM 589 N N . ALA A 1 77 ? 13.719 14.914 -10.562 1 94.06 77 ALA A N 1
ATOM 590 C CA . ALA A 1 77 ? 12.57 14.602 -9.719 1 94.06 77 ALA A CA 1
ATOM 591 C C . ALA A 1 77 ? 11.539 15.734 -9.75 1 94.06 77 ALA A C 1
ATOM 593 O O . ALA A 1 77 ? 11.891 16.906 -9.594 1 94.06 77 ALA A O 1
ATOM 594 N N . ILE A 1 78 ? 10.266 15.367 -10 1 95.56 78 ILE A N 1
ATOM 595 C CA . ILE A 1 78 ? 9.195 16.359 -9.961 1 95.56 78 ILE A CA 1
ATOM 596 C C . ILE A 1 78 ? 8.148 15.938 -8.93 1 95.56 78 ILE A C 1
ATOM 598 O O . ILE A 1 78 ? 7.98 14.75 -8.648 1 95.56 78 ILE A O 1
ATOM 602 N N . VAL A 1 79 ? 7.469 16.938 -8.391 1 94 79 VAL A N 1
ATOM 603 C CA . VAL A 1 79 ? 6.395 16.641 -7.445 1 94 79 VAL A CA 1
ATOM 604 C C . VAL A 1 79 ? 5.191 16.062 -8.188 1 94 79 VAL A C 1
ATOM 606 O O . VAL A 1 79 ? 4.766 16.609 -9.211 1 94 79 VAL A O 1
ATOM 609 N N . THR A 1 80 ? 4.648 14.969 -7.645 1 92.19 80 THR A N 1
ATOM 610 C CA . THR A 1 80 ? 3.557 14.273 -8.32 1 92.19 80 THR A CA 1
ATOM 611 C C . THR A 1 80 ? 2.246 15.039 -8.164 1 92.19 80 THR A C 1
ATOM 613 O O . THR A 1 80 ? 2.102 15.852 -7.246 1 92.19 80 THR A O 1
ATOM 616 N N . ARG A 1 81 ? 1.382 14.789 -9.172 1 89.81 81 ARG A N 1
ATOM 617 C CA . ARG A 1 81 ? 0.002 15.266 -9.125 1 89.81 81 ARG A CA 1
ATOM 618 C C . ARG A 1 81 ? -0.976 14.094 -9.062 1 89.81 81 ARG A C 1
ATOM 620 O O . ARG A 1 81 ? -0.783 13.078 -9.734 1 89.81 81 ARG A O 1
ATOM 627 N N . ILE A 1 82 ? -1.91 14.258 -8.195 1 88.62 82 ILE A N 1
ATOM 628 C CA . ILE A 1 82 ? -2.965 13.25 -8.117 1 88.62 82 ILE A CA 1
ATOM 629 C C . ILE A 1 82 ? -4.207 13.75 -8.852 1 88.62 82 ILE A C 1
ATOM 631 O O . ILE A 1 82 ? -4.707 14.844 -8.57 1 88.62 82 ILE A O 1
ATOM 635 N N . SER A 1 83 ? -4.621 13 -9.844 1 88.44 83 SER A N 1
ATOM 636 C CA . SER A 1 83 ? -5.836 13.359 -10.562 1 88.44 83 SER A CA 1
ATOM 637 C C . SER A 1 83 ? -7.074 13.156 -9.695 1 88.44 83 SER A C 1
ATOM 639 O O . SER A 1 83 ? -7.02 12.469 -8.672 1 88.44 83 SER A O 1
ATOM 641 N N . GLU A 1 84 ? -8.188 13.773 -10.141 1 88.94 84 GLU A N 1
ATOM 642 C CA . GLU A 1 84 ? -9.453 13.57 -9.438 1 88.94 84 GLU A CA 1
ATOM 643 C C . GLU A 1 84 ? -9.852 12.094 -9.414 1 88.94 84 GLU A C 1
ATOM 645 O O . GLU A 1 84 ? -10.328 11.594 -8.398 1 88.94 84 GLU A O 1
ATOM 650 N N . GLU A 1 85 ? -9.586 11.5 -10.492 1 92.88 85 GLU A N 1
ATOM 651 C CA . GLU A 1 85 ? -9.914 10.078 -10.594 1 92.88 85 GLU A CA 1
ATOM 652 C C . GLU A 1 85 ? -9.07 9.242 -9.641 1 92.88 85 GLU A C 1
ATOM 654 O O . GLU A 1 85 ? -9.594 8.359 -8.961 1 92.88 85 GLU A O 1
ATOM 659 N N . GLU A 1 86 ? -7.832 9.531 -9.594 1 92.62 86 GLU A N 1
ATOM 660 C CA . GLU A 1 86 ? -6.945 8.812 -8.68 1 92.62 86 GLU A CA 1
ATOM 661 C C . GLU A 1 86 ? -7.328 9.078 -7.23 1 92.62 86 GLU A C 1
ATOM 663 O O . GLU A 1 86 ? -7.332 8.156 -6.406 1 92.62 86 GLU A O 1
ATOM 668 N N . LEU A 1 87 ? -7.648 10.266 -6.965 1 92.12 87 LEU A N 1
ATOM 669 C CA . LEU A 1 87 ? -8.055 10.641 -5.617 1 92.12 87 LEU A CA 1
ATOM 670 C C . LEU A 1 87 ? -9.312 9.875 -5.199 1 92.12 87 LEU A C 1
ATOM 672 O O . LEU A 1 87 ? -9.383 9.359 -4.078 1 92.12 87 LEU A O 1
ATOM 676 N N . ALA A 1 88 ? -10.297 9.82 -6.09 1 94.75 88 ALA A N 1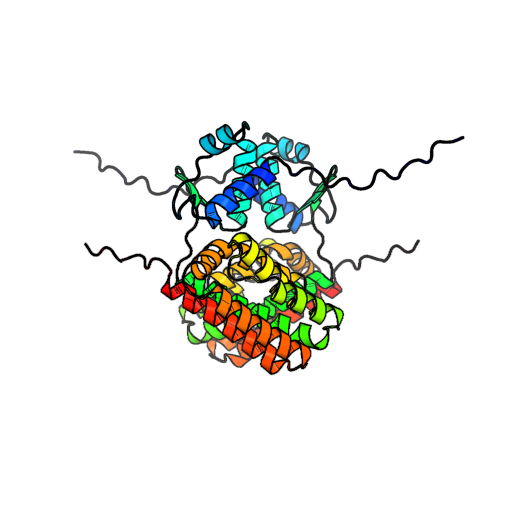
ATOM 677 C CA . ALA A 1 88 ? -11.523 9.078 -5.812 1 94.75 88 ALA A CA 1
ATOM 678 C C . ALA A 1 88 ? -11.234 7.617 -5.5 1 94.75 88 ALA A C 1
ATOM 680 O O . ALA A 1 88 ? -11.82 7.043 -4.582 1 94.75 88 ALA A O 1
ATOM 681 N N . GLN A 1 89 ? -10.367 7.066 -6.211 1 96.75 89 GLN A N 1
ATOM 682 C CA . GLN A 1 89 ? -10.016 5.66 -6.016 1 96.75 89 GLN A CA 1
ATOM 683 C C . GLN A 1 89 ? -9.289 5.457 -4.691 1 96.75 89 GLN A C 1
ATOM 685 O O . GLN A 1 89 ? -9.477 4.441 -4.023 1 96.75 89 GLN A O 1
ATOM 690 N N . ILE A 1 90 ? -8.414 6.371 -4.375 1 96.88 90 ILE A N 1
ATOM 691 C CA . ILE A 1 90 ? -7.719 6.324 -3.098 1 96.88 90 ILE A CA 1
ATOM 692 C C . ILE A 1 90 ? -8.727 6.32 -1.954 1 96.88 90 ILE A C 1
ATOM 694 O O . ILE A 1 90 ? -8.641 5.5 -1.037 1 96.88 90 ILE A O 1
ATOM 698 N N . PHE A 1 91 ? -9.719 7.16 -2.029 1 97.25 91 PHE A N 1
ATOM 699 C CA . PHE A 1 91 ? -10.711 7.27 -0.969 1 97.25 91 PHE A CA 1
ATOM 700 C C . PHE A 1 91 ? -11.609 6.047 -0.945 1 97.25 91 PHE A C 1
ATOM 702 O O . PHE A 1 91 ? -12.062 5.621 0.121 1 97.25 91 PHE A O 1
ATOM 709 N N . GLU A 1 92 ? -11.859 5.469 -2.115 1 97.75 92 GLU A N 1
ATOM 710 C CA . GLU A 1 92 ? -12.586 4.203 -2.162 1 97.75 92 GLU A CA 1
ATOM 711 C C . GLU A 1 92 ? -11.875 3.127 -1.344 1 97.75 92 GLU A C 1
ATOM 713 O O . GLU A 1 92 ? -12.508 2.393 -0.586 1 97.75 92 GLU A O 1
ATOM 718 N N . VAL A 1 93 ? -10.586 3.049 -1.457 1 98.25 93 VAL A N 1
ATOM 719 C CA . VAL A 1 93 ? -9.781 2.082 -0.723 1 98.25 93 VAL A CA 1
ATOM 720 C C . VAL A 1 93 ? -9.781 2.43 0.764 1 98.25 93 VAL A C 1
ATOM 722 O O . VAL A 1 93 ? -9.867 1.543 1.616 1 98.25 93 VAL A O 1
ATOM 725 N N . ARG A 1 94 ? -9.648 3.693 1.1 1 98.19 94 ARG A N 1
ATOM 726 C CA . ARG A 1 94 ? -9.727 4.109 2.496 1 98.19 94 ARG A CA 1
ATOM 727 C C . ARG A 1 94 ? -11.016 3.615 3.145 1 98.19 94 ARG A C 1
ATOM 729 O O . ARG A 1 94 ? -10.984 3.025 4.227 1 98.19 94 ARG A O 1
ATOM 736 N N . VAL A 1 95 ? -12.125 3.877 2.408 1 98.44 95 VAL A N 1
ATOM 737 C CA . VAL A 1 95 ? -13.414 3.463 2.953 1 98.44 95 VAL A CA 1
ATOM 738 C C . VAL A 1 95 ? -13.414 1.956 3.205 1 98.44 95 VAL A C 1
ATOM 740 O O . VAL A 1 95 ? -13.805 1.499 4.281 1 98.44 95 VAL A O 1
ATOM 743 N N . MET A 1 96 ? -12.914 1.203 2.285 1 98.12 96 MET A N 1
ATOM 744 C CA . MET A 1 96 ? -12.898 -0.252 2.404 1 98.12 96 MET A CA 1
ATOM 745 C C . MET A 1 96 ? -12.07 -0.692 3.607 1 98.12 96 MET A C 1
ATOM 747 O O . MET A 1 96 ? -12.531 -1.487 4.426 1 98.12 96 MET A O 1
ATOM 751 N N . LEU A 1 97 ? -10.898 -0.192 3.76 1 98.5 97 LEU A N 1
ATOM 752 C CA . LEU A 1 97 ? -9.977 -0.62 4.805 1 98.5 97 LEU A CA 1
ATOM 753 C C . LEU A 1 97 ? -10.414 -0.096 6.168 1 98.5 97 LEU A C 1
ATOM 755 O O . LEU A 1 97 ? -10.422 -0.841 7.148 1 98.5 97 LEU A O 1
ATOM 759 N N . GLU A 1 98 ? -10.82 1.143 6.246 1 98.69 98 GLU A N 1
ATOM 760 C CA . GLU A 1 98 ? -11.086 1.784 7.527 1 98.69 98 GLU A CA 1
ATOM 761 C C . GLU A 1 98 ? -12.414 1.32 8.109 1 98.69 98 GLU A C 1
ATOM 763 O O . GLU A 1 98 ? -12.562 1.22 9.328 1 98.69 98 GLU A O 1
ATOM 768 N N . THR A 1 99 ? -13.406 1.035 7.23 1 98.75 99 THR A N 1
ATOM 769 C CA . THR A 1 99 ? -14.648 0.478 7.746 1 98.75 99 THR A CA 1
ATOM 770 C C . THR A 1 99 ? -14.422 -0.921 8.312 1 98.75 99 THR A C 1
ATOM 772 O O . THR A 1 99 ? -15 -1.281 9.344 1 98.75 99 THR A O 1
ATOM 775 N N . LYS A 1 100 ? -13.547 -1.71 7.672 1 98.62 100 LYS A N 1
ATOM 776 C CA . LYS A 1 100 ? -13.211 -3.027 8.211 1 98.62 100 LYS A CA 1
ATOM 777 C C . LYS A 1 100 ? -12.469 -2.906 9.539 1 98.62 100 LYS A C 1
ATOM 779 O O . LYS A 1 100 ? -12.773 -3.627 10.492 1 98.62 100 LYS A O 1
ATOM 784 N N . LEU A 1 101 ? -11.539 -2.029 9.609 1 98.69 101 LEU A N 1
ATOM 785 C CA . LEU A 1 101 ? -10.734 -1.848 10.82 1 98.69 101 LEU A CA 1
ATOM 786 C C . LEU A 1 101 ? -11.617 -1.427 11.992 1 98.69 101 LEU A C 1
ATOM 788 O O . LEU A 1 101 ? -11.5 -1.983 13.086 1 98.69 101 LEU A O 1
ATOM 792 N N . ILE A 1 102 ? -12.492 -0.437 11.75 1 98.81 102 ILE A N 1
ATOM 793 C CA . ILE A 1 102 ? -13.297 0.048 12.859 1 98.81 102 ILE A CA 1
ATOM 794 C C . ILE A 1 102 ? -14.289 -1.034 13.289 1 98.81 102 ILE A C 1
ATOM 796 O O . ILE A 1 102 ? -14.594 -1.173 14.477 1 98.81 102 ILE A O 1
ATOM 800 N N . GLN A 1 103 ? -14.82 -1.812 12.32 1 98.81 103 GLN A N 1
ATOM 801 C CA . GLN A 1 103 ? -15.703 -2.938 12.609 1 98.81 103 GLN A CA 1
ATOM 802 C C . GLN A 1 103 ? -15.031 -3.938 13.539 1 98.81 103 GLN A C 1
ATOM 804 O O . GLN A 1 103 ? -15.648 -4.422 14.492 1 98.81 103 GLN A O 1
ATOM 809 N N . LEU A 1 104 ? -13.781 -4.215 13.328 1 98.5 104 LEU A N 1
ATOM 810 C CA . LEU A 1 104 ? -13.031 -5.188 14.109 1 98.5 104 LEU A CA 1
ATOM 811 C C . LEU A 1 104 ? -12.562 -4.578 15.43 1 98.5 104 LEU A C 1
ATOM 813 O O . LEU A 1 104 ? -12.391 -5.293 16.422 1 98.5 104 LEU A O 1
ATOM 817 N N . ALA A 1 105 ? -12.359 -3.307 15.453 1 98.81 105 ALA A N 1
ATOM 818 C CA . ALA A 1 105 ? -11.734 -2.635 16.594 1 98.81 105 ALA A CA 1
ATOM 819 C C . ALA A 1 105 ? -12.734 -2.422 17.719 1 98.81 105 ALA A C 1
ATOM 821 O O . ALA A 1 105 ? -12.391 -2.586 18.891 1 98.81 105 ALA A O 1
ATOM 822 N N . VAL A 1 106 ? -13.977 -2.07 17.391 1 98.69 106 VAL A N 1
ATOM 823 C CA . VAL A 1 106 ? -14.953 -1.592 18.359 1 98.69 106 VAL A CA 1
ATOM 824 C C . VAL A 1 106 ? -15.148 -2.635 19.453 1 98.69 106 VAL A C 1
ATOM 826 O O . VAL A 1 106 ? -15.062 -2.316 20.641 1 98.69 106 VAL A O 1
ATOM 829 N N . PRO A 1 107 ? -15.305 -3.936 19.109 1 98.44 107 PRO A N 1
ATOM 830 C CA . PRO A 1 107 ? -15.508 -4.938 20.156 1 98.44 107 PRO A CA 1
ATOM 831 C C . PRO A 1 107 ? -14.289 -5.09 21.062 1 98.44 107 PRO A C 1
ATOM 833 O O . PRO A 1 107 ? -14.406 -5.629 22.172 1 98.44 107 PRO A O 1
ATOM 836 N N . ASN A 1 108 ? -13.133 -4.59 20.672 1 98.25 108 ASN A N 1
ATOM 837 C CA . ASN A 1 108 ? -11.883 -4.793 21.406 1 98.25 108 ASN A CA 1
ATOM 838 C C . ASN A 1 108 ? -11.453 -3.52 22.125 1 98.25 108 ASN A C 1
ATOM 840 O O . ASN A 1 108 ? -10.438 -3.512 22.812 1 98.25 108 ASN A O 1
ATOM 844 N N . MET A 1 109 ? -12.219 -2.504 22.016 1 98.25 109 MET A N 1
ATOM 845 C CA . MET A 1 109 ? -11.859 -1.233 22.641 1 98.25 109 MET A CA 1
ATOM 846 C C . MET A 1 109 ? -12.023 -1.3 24.156 1 98.25 109 MET A C 1
ATOM 848 O O . MET A 1 109 ? -12.961 -1.917 24.656 1 98.25 109 MET A O 1
ATOM 852 N N . THR A 1 110 ? -11.125 -0.642 24.797 1 97.88 110 THR A N 1
ATOM 853 C CA . THR A 1 110 ? -11.141 -0.548 26.25 1 97.88 110 THR A CA 1
ATOM 854 C C . THR A 1 110 ? -11.367 0.892 26.703 1 97.88 110 THR A C 1
ATOM 856 O O . THR A 1 110 ? -11.391 1.808 25.875 1 97.88 110 THR A O 1
ATOM 859 N N . GLU A 1 111 ? -11.477 1.019 28 1 97.62 111 GLU A N 1
ATOM 860 C CA . GLU A 1 111 ? -11.625 2.357 28.562 1 97.62 111 GLU A CA 1
ATOM 861 C C . GLU A 1 111 ? -10.406 3.227 28.25 1 97.62 111 GLU A C 1
ATOM 863 O O . GLU A 1 111 ? -10.539 4.438 28.047 1 97.62 111 GLU A O 1
ATOM 868 N N . GLU A 1 112 ? -9.344 2.537 28.141 1 97.94 112 GLU A N 1
ATOM 869 C CA . GLU A 1 112 ? -8.125 3.262 27.797 1 97.94 112 GLU A CA 1
ATOM 870 C C . GLU A 1 112 ? -8.195 3.807 26.375 1 97.94 112 GLU A C 1
ATOM 872 O O . GLU A 1 112 ? -7.758 4.93 26.109 1 97.94 112 GLU A O 1
ATOM 877 N N . THR A 1 113 ? -8.75 3.051 25.469 1 98.19 113 THR A N 1
ATOM 878 C CA . THR A 1 113 ? -8.922 3.49 24.094 1 98.19 113 THR A CA 1
ATOM 879 C C . THR A 1 113 ? -9.805 4.734 24.031 1 98.19 113 THR A C 1
ATOM 881 O O . THR A 1 113 ? -9.469 5.707 23.344 1 98.19 113 THR A O 1
ATOM 884 N N . TYR A 1 114 ? -10.93 4.66 24.781 1 98 114 TYR A N 1
ATOM 885 C CA . TYR A 1 114 ? -11.883 5.766 24.766 1 98 114 TYR A CA 1
ATOM 886 C C . TYR A 1 114 ? -11.258 7.023 25.375 1 98 114 TYR A C 1
ATOM 888 O O . TYR A 1 114 ? -11.43 8.125 24.844 1 98 114 TYR A O 1
ATOM 896 N N . LYS A 1 115 ? -10.57 6.84 26.438 1 98.12 115 LYS A N 1
ATOM 897 C CA . LYS A 1 115 ? -9.922 7.969 27.094 1 98.12 115 LYS A CA 1
ATOM 898 C C . LYS A 1 115 ? -8.914 8.648 26.172 1 98.12 115 LYS A C 1
ATOM 900 O O . LYS A 1 115 ? -8.914 9.875 26.047 1 98.12 115 LYS A O 1
ATOM 905 N N . LYS A 1 116 ? -8.117 7.848 25.516 1 98.38 116 LYS A N 1
ATOM 906 C CA . LYS A 1 116 ? -7.133 8.375 24.578 1 98.38 116 LYS A CA 1
ATOM 907 C C . LYS A 1 116 ? -7.816 9.094 23.422 1 98.38 116 LYS A C 1
ATOM 909 O O . LYS A 1 116 ? -7.391 10.18 23.016 1 98.38 116 LYS A O 1
ATOM 914 N N . ALA A 1 117 ? -8.875 8.516 22.891 1 98.31 117 ALA A N 1
ATOM 915 C CA . ALA A 1 117 ? -9.617 9.125 21.781 1 98.31 117 ALA A CA 1
ATOM 916 C C . ALA A 1 117 ? -10.195 10.477 22.203 1 98.31 117 ALA A C 1
ATOM 918 O O . ALA A 1 117 ? -10.094 11.453 21.453 1 98.31 117 ALA A O 1
ATOM 919 N N . ASP A 1 118 ? -10.719 10.516 23.406 1 97.19 118 ASP A N 1
ATOM 920 C CA . ASP A 1 118 ? -11.289 11.758 23.922 1 97.19 118 ASP A CA 1
ATOM 921 C C . ASP A 1 118 ? -10.211 12.82 24.094 1 97.19 118 ASP A C 1
ATOM 923 O O . ASP A 1 118 ? -10.43 13.992 23.781 1 97.19 118 ASP A O 1
ATOM 927 N N . GLU A 1 119 ? -9.133 12.391 24.609 1 97.44 119 GLU A N 1
ATOM 928 C CA . GLU A 1 119 ? -8.023 13.32 24.812 1 97.44 119 GLU A CA 1
ATOM 929 C C . GLU A 1 119 ? -7.566 13.914 23.484 1 97.44 119 GLU A C 1
ATOM 931 O O . GLU A 1 119 ? -7.301 15.117 23.391 1 97.44 119 GLU A O 1
ATOM 936 N N . ILE A 1 120 ? -7.492 13.07 22.469 1 97.19 120 ILE A N 1
ATOM 937 C CA . ILE A 1 120 ? -7.078 13.547 21.156 1 97.19 120 ILE A CA 1
ATOM 938 C C . ILE A 1 120 ? -8.133 14.508 20.609 1 97.19 120 ILE A C 1
ATOM 940 O O . ILE A 1 120 ? -7.797 15.594 20.125 1 97.19 120 ILE A O 1
ATOM 944 N N . CYS A 1 121 ? -9.445 14.148 20.672 1 95.25 121 CYS A N 1
ATOM 945 C CA . CYS A 1 121 ? -10.523 15.008 20.188 1 95.25 121 CYS A CA 1
ATOM 946 C C . CYS A 1 121 ? -10.492 16.359 20.891 1 95.25 121 CYS A C 1
ATOM 948 O O . CYS A 1 121 ? -10.719 17.391 20.266 1 95.25 121 CYS A O 1
ATOM 950 N N . ASN A 1 122 ? -10.18 16.312 22.188 1 94.06 122 ASN A N 1
ATOM 951 C CA . ASN A 1 122 ? -10.18 17.531 22.984 1 94.06 122 ASN A CA 1
ATOM 952 C C . ASN A 1 122 ? -8.969 18.406 22.672 1 94.06 122 ASN A C 1
ATOM 954 O O . ASN A 1 122 ? -8.977 19.609 22.938 1 94.06 122 ASN A O 1
ATOM 958 N N . ALA A 1 123 ? -7.961 17.812 22.141 1 93.75 123 ALA A N 1
ATOM 959 C CA . ALA A 1 123 ? -6.75 18.547 21.797 1 93.75 123 ALA A CA 1
ATOM 960 C C . ALA A 1 123 ? -6.938 19.344 20.5 1 93.75 123 ALA A C 1
ATOM 962 O O . ALA A 1 123 ? -6.137 20.219 20.188 1 93.75 123 ALA A O 1
ATOM 963 N N . PHE A 1 124 ? -8.039 18.938 19.719 1 89.19 124 PHE A N 1
ATOM 964 C CA . PHE A 1 124 ? -8.336 19.703 18.516 1 89.19 124 PHE A CA 1
ATOM 965 C C . PHE A 1 124 ? -8.844 21.094 18.859 1 89.19 124 PHE A C 1
ATOM 967 O O . PHE A 1 124 ? -9.805 21.234 19.625 1 89.19 124 PHE A O 1
ATOM 974 N N . ILE A 1 125 ? -8.125 22.078 18.438 1 82.12 125 ILE A N 1
ATOM 975 C CA . ILE A 1 125 ? -8.562 23.453 18.672 1 82.12 125 ILE A CA 1
ATOM 976 C C . ILE A 1 125 ? -8.586 24.219 17.344 1 82.12 125 ILE A C 1
ATOM 978 O O . ILE A 1 125 ? -7.73 24.016 16.484 1 82.12 125 ILE A O 1
ATOM 982 N N . ASP A 1 126 ? -9.492 25.125 17.203 1 74.75 126 ASP A N 1
ATOM 983 C CA . ASP A 1 126 ? -9.781 25.797 15.938 1 74.75 126 ASP A CA 1
ATOM 984 C C . ASP A 1 126 ? -8.555 26.547 15.414 1 74.75 126 ASP A C 1
ATOM 986 O O . ASP A 1 126 ? -8.305 26.562 14.211 1 74.75 126 ASP A O 1
ATOM 990 N N . ASN A 1 127 ? -7.789 27.109 16.281 1 75.38 127 ASN A N 1
ATOM 991 C CA . ASN A 1 127 ? -6.707 27.984 15.836 1 75.38 127 ASN A CA 1
ATOM 992 C C . ASN A 1 127 ? -5.375 27.25 15.797 1 75.38 127 ASN A C 1
ATOM 994 O O . ASN A 1 127 ? -4.316 27.875 15.703 1 75.38 127 ASN A O 1
ATOM 998 N N . MET A 1 128 ? -5.465 26 15.727 1 82.75 128 MET A N 1
ATOM 999 C CA . MET A 1 128 ? -4.215 25.234 15.688 1 82.75 128 MET A CA 1
ATOM 1000 C C . MET A 1 128 ? -3.635 25.219 14.281 1 82.75 128 MET A C 1
ATOM 1002 O O . MET A 1 128 ? -4.367 25.391 13.297 1 82.75 128 MET A O 1
ATOM 1006 N N . ASP A 1 129 ? -2.348 25.172 14.289 1 84.06 129 ASP A N 1
ATOM 1007 C CA . ASP A 1 129 ? -1.706 25.109 12.984 1 84.06 129 ASP A CA 1
ATOM 1008 C C . ASP A 1 129 ? -2.061 23.828 12.25 1 84.06 129 ASP A C 1
ATOM 1010 O O . ASP A 1 129 ? -2.352 22.797 12.883 1 84.06 129 ASP A O 1
ATOM 1014 N N . ILE A 1 130 ? -1.991 23.828 11 1 81.62 130 ILE A N 1
ATOM 1015 C CA . ILE A 1 130 ? -2.461 22.75 10.133 1 81.62 130 ILE A CA 1
ATOM 1016 C C . ILE A 1 130 ? -1.62 21.5 10.367 1 81.62 130 ILE A C 1
ATOM 1018 O O . ILE A 1 130 ? -2.129 20.375 10.289 1 81.62 130 ILE A O 1
ATOM 1022 N N . GLY A 1 131 ? -0.326 21.641 10.602 1 82.75 131 GLY A N 1
ATOM 1023 C CA . GLY A 1 131 ? 0.535 20.516 10.898 1 82.75 131 GLY A CA 1
ATOM 1024 C C . GLY A 1 131 ? 0.111 19.75 12.141 1 82.75 131 GLY A C 1
ATOM 1025 O O . GLY A 1 131 ? 0.043 18.516 12.125 1 82.75 131 GLY A O 1
ATOM 1026 N N 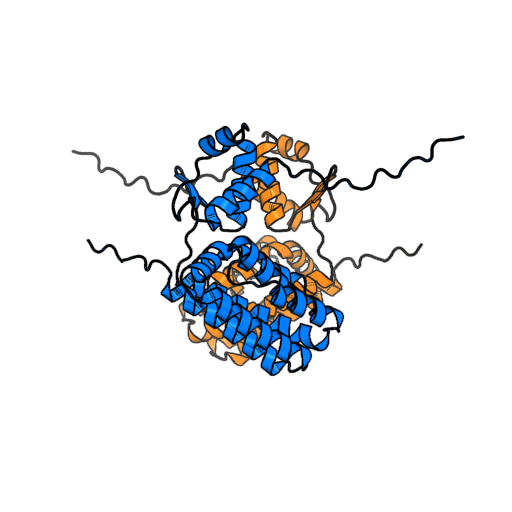. SER A 1 132 ? -0.145 20.484 13.117 1 86.88 132 SER A N 1
ATOM 1027 C CA . SER A 1 132 ? -0.637 19.875 14.352 1 86.88 132 SER A CA 1
ATOM 1028 C C . SER A 1 132 ? -1.967 19.172 14.125 1 86.88 132 SER A C 1
ATOM 1030 O O . SER A 1 132 ? -2.193 18.078 14.664 1 86.88 132 SER A O 1
ATOM 1032 N N . TRP A 1 133 ? -2.783 19.797 13.398 1 88.19 133 TRP A N 1
ATOM 1033 C CA . TRP A 1 133 ? -4.082 19.188 13.109 1 88.19 133 TRP A CA 1
ATOM 1034 C C . TRP A 1 133 ? -3.916 17.844 12.414 1 88.19 133 TRP A C 1
ATOM 1036 O O . TRP A 1 133 ? -4.57 16.875 12.773 1 88.19 133 TRP A O 1
ATOM 1046 N N . THR A 1 134 ? -3.105 17.797 11.391 1 89.31 134 THR A N 1
ATOM 1047 C CA . THR A 1 134 ? -2.918 16.578 10.625 1 89.31 134 THR A CA 1
ATOM 1048 C C . THR A 1 134 ? -2.357 15.469 11.508 1 89.31 134 THR A C 1
ATOM 1050 O O . THR A 1 134 ? -2.75 14.305 11.383 1 89.31 134 THR A O 1
ATOM 1053 N N . THR A 1 135 ? -1.457 15.844 12.383 1 90.94 135 THR A N 1
ATOM 1054 C CA . THR A 1 135 ? -0.876 14.883 13.32 1 90.94 135 THR A CA 1
ATOM 1055 C C . THR A 1 135 ? -1.949 14.305 14.234 1 90.94 135 THR A C 1
ATOM 1057 O O . THR A 1 135 ? -2.062 13.086 14.375 1 90.94 135 THR A O 1
ATOM 1060 N N . LEU A 1 136 ? -2.75 15.164 14.789 1 93.69 136 LEU A N 1
ATOM 1061 C CA . LEU A 1 136 ? -3.812 14.727 15.688 1 93.69 136 LEU A CA 1
ATOM 1062 C C . LEU A 1 136 ? -4.859 13.914 14.938 1 93.69 136 LEU A C 1
ATOM 1064 O O . LEU A 1 136 ? -5.391 12.938 15.469 1 93.69 136 LEU A O 1
ATOM 1068 N N . ASN A 1 137 ? -5.141 14.328 13.727 1 94.06 137 ASN A N 1
ATOM 1069 C CA . ASN A 1 137 ? -6.098 13.602 12.898 1 94.06 137 ASN A CA 1
ATOM 1070 C C . ASN A 1 137 ? -5.664 12.156 12.68 1 94.06 137 ASN A C 1
ATOM 1072 O O . ASN A 1 137 ? -6.449 11.234 12.883 1 94.06 137 ASN A O 1
ATOM 1076 N N . TRP A 1 138 ? -4.457 11.977 12.352 1 95.62 138 TRP A N 1
ATOM 1077 C CA . TRP A 1 138 ? -3.941 10.617 12.18 1 95.62 138 TRP A CA 1
ATOM 1078 C C . TRP A 1 138 ? -3.957 9.859 13.5 1 95.62 138 TRP A C 1
ATOM 1080 O O . TRP A 1 138 ? -4.34 8.688 13.547 1 95.62 138 TRP A O 1
ATOM 1090 N N . GLN A 1 139 ? -3.518 10.492 14.539 1 97.19 139 GLN A N 1
ATOM 1091 C CA . GLN A 1 139 ? -3.465 9.844 15.844 1 97.19 139 GLN A CA 1
ATOM 1092 C C . GLN A 1 139 ? -4.84 9.328 16.25 1 97.19 139 GLN A C 1
ATOM 1094 O O . GLN A 1 139 ? -4.953 8.258 16.844 1 97.19 139 GLN A O 1
ATOM 1099 N N . LEU A 1 140 ? -5.867 10.102 15.984 1 98 140 LEU A N 1
ATOM 1100 C CA . LEU A 1 140 ? -7.219 9.68 16.344 1 98 140 LEU A CA 1
ATOM 1101 C C . LEU A 1 140 ? -7.621 8.43 15.562 1 98 140 LEU A C 1
ATOM 1103 O O . LEU A 1 140 ? -8.078 7.449 16.141 1 98 140 LEU A O 1
ATOM 1107 N N . HIS A 1 141 ? -7.457 8.469 14.227 1 98.25 141 HIS A N 1
ATOM 1108 C CA . HIS A 1 141 ? -7.805 7.324 13.398 1 98.25 141 HIS A CA 1
ATOM 1109 C C . HIS A 1 141 ? -7.035 6.078 13.828 1 98.25 141 HIS A C 1
ATOM 1111 O O . HIS A 1 141 ? -7.617 5.004 13.984 1 98.25 141 HIS A O 1
ATOM 1117 N N . ALA A 1 142 ? -5.758 6.277 14.062 1 98.38 142 ALA A N 1
ATOM 1118 C CA . ALA A 1 142 ? -4.93 5.156 14.508 1 98.38 142 ALA A CA 1
ATOM 1119 C C . ALA A 1 142 ? -5.418 4.605 15.844 1 98.38 142 ALA A C 1
ATOM 1121 O O . ALA A 1 142 ? -5.523 3.391 16.016 1 98.38 142 ALA A O 1
ATOM 1122 N N . CYS A 1 143 ? -5.68 5.523 16.734 1 98.56 143 CYS A N 1
ATOM 1123 C CA . CYS A 1 143 ? -6.18 5.145 18.047 1 98.56 143 CYS A CA 1
ATOM 1124 C C . CYS A 1 143 ? -7.43 4.277 17.938 1 98.56 143 CYS A C 1
ATOM 1126 O O . CYS A 1 143 ? -7.559 3.266 18.625 1 98.56 143 CYS A O 1
ATOM 1128 N N . LEU A 1 144 ? -8.297 4.609 17.047 1 98.62 144 LEU A N 1
ATOM 1129 C CA . LEU A 1 144 ? -9.57 3.918 16.875 1 98.62 144 LEU A CA 1
ATOM 1130 C C . LEU A 1 144 ? -9.375 2.58 16.172 1 98.62 144 LEU A C 1
ATOM 1132 O O . LEU A 1 144 ? -10.148 1.646 16.375 1 98.62 144 LEU A O 1
ATOM 1136 N N . TYR A 1 145 ? -8.32 2.453 15.383 1 98.75 145 TYR A N 1
ATOM 1137 C CA . TYR A 1 145 ? -8.148 1.276 14.539 1 98.75 145 TYR A CA 1
ATOM 1138 C C . TYR A 1 145 ? -7.238 0.254 15.203 1 98.75 145 TYR A C 1
ATOM 1140 O O . TYR A 1 145 ? -7.352 -0.948 14.953 1 98.75 145 TYR A O 1
ATOM 1148 N N . GLU A 1 146 ? -6.363 0.629 16.094 1 98.5 146 GLU A N 1
ATOM 1149 C CA . GLU A 1 146 ? -5.324 -0.21 16.672 1 98.5 146 GLU A CA 1
ATOM 1150 C C . GLU A 1 146 ? -5.93 -1.424 17.375 1 98.5 146 GLU A C 1
ATOM 1152 O O . GLU A 1 146 ? -5.402 -2.533 17.281 1 98.5 146 GLU A O 1
ATOM 1157 N N . PRO A 1 147 ? -7.086 -1.253 18.031 1 98.69 147 PRO A N 1
ATOM 1158 C CA . PRO A 1 147 ? -7.656 -2.406 18.719 1 98.69 147 PRO A CA 1
ATOM 1159 C C . PRO A 1 147 ? -8.078 -3.523 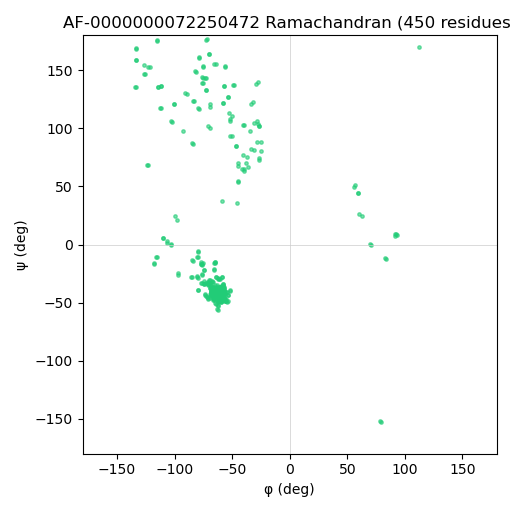17.781 1 98.69 147 PRO A C 1
ATOM 1161 O O . PRO A 1 147 ? -8.359 -4.641 18.219 1 98.69 147 PRO A O 1
ATOM 1164 N N . ALA A 1 148 ? -8.188 -3.248 16.5 1 98.5 148 ALA A N 1
ATOM 1165 C CA . ALA A 1 148 ? -8.523 -4.27 15.516 1 98.5 148 ALA A CA 1
ATOM 1166 C C . ALA A 1 148 ? -7.418 -5.316 15.414 1 98.5 148 ALA A C 1
ATOM 1168 O O . ALA A 1 148 ? -7.625 -6.398 14.852 1 98.5 148 ALA A O 1
ATOM 1169 N N . GLN A 1 149 ? -6.211 -4.973 15.828 1 97.81 149 GLN A N 1
ATOM 1170 C CA . GLN A 1 149 ? -5.051 -5.855 15.789 1 97.81 149 GLN A CA 1
ATOM 1171 C C . GLN A 1 149 ? -4.75 -6.316 14.367 1 97.81 149 GLN A C 1
ATOM 1173 O O . GLN A 1 149 ? -4.574 -7.512 14.117 1 97.81 149 GLN A O 1
ATOM 1178 N N . ARG A 1 150 ? -4.801 -5.418 13.461 1 98.19 150 ARG A N 1
ATOM 1179 C CA . ARG A 1 150 ? -4.445 -5.598 12.055 1 98.19 150 ARG A CA 1
ATOM 1180 C C . ARG A 1 150 ? -3.365 -4.605 11.633 1 98.19 150 ARG A C 1
ATOM 1182 O O . ARG A 1 150 ? -3.615 -3.725 10.805 1 98.19 150 ARG A O 1
ATOM 1189 N N . PRO A 1 151 ? -2.135 -4.746 12.148 1 97.19 151 PRO A N 1
ATOM 1190 C CA . PRO A 1 151 ? -1.084 -3.771 11.852 1 97.19 151 PRO A CA 1
ATOM 1191 C C . PRO A 1 151 ? -0.794 -3.658 10.352 1 97.19 151 PRO A C 1
ATOM 1193 O O . PRO A 1 151 ? -0.396 -2.594 9.875 1 97.19 151 PRO A O 1
ATOM 1196 N N . TYR A 1 152 ? -1.019 -4.715 9.609 1 95.81 152 TYR A N 1
ATOM 1197 C CA . TYR A 1 152 ? -0.768 -4.633 8.172 1 95.81 152 TYR A CA 1
ATOM 1198 C C . TYR A 1 152 ? -1.732 -3.662 7.5 1 95.81 152 TYR A C 1
ATOM 1200 O O . TYR A 1 152 ? -1.311 -2.771 6.762 1 95.81 152 TYR A O 1
ATOM 1208 N N . MET A 1 153 ? -3.057 -3.777 7.793 1 97.69 153 MET A N 1
ATOM 1209 C CA . MET A 1 153 ? -4.07 -2.877 7.25 1 97.69 153 MET A CA 1
ATOM 1210 C C . MET A 1 153 ? -3.816 -1.441 7.703 1 97.69 153 MET A C 1
ATOM 1212 O O . MET A 1 153 ? -3.947 -0.505 6.91 1 97.69 153 MET A O 1
ATOM 1216 N N . LEU A 1 154 ? -3.5 -1.348 8.969 1 97.88 154 LEU A N 1
ATOM 1217 C CA . LEU A 1 154 ? -3.229 -0.024 9.516 1 97.88 154 LEU A CA 1
ATOM 1218 C C . LEU A 1 154 ? -2.043 0.625 8.812 1 97.88 154 LEU A C 1
ATOM 1220 O O . LEU A 1 154 ? -2.064 1.825 8.523 1 97.88 154 LEU A O 1
ATOM 1224 N N . GLY A 1 155 ? -1.026 -0.161 8.484 1 95.5 155 GLY A N 1
ATOM 1225 C CA . GLY A 1 155 ? 0.121 0.33 7.742 1 95.5 155 GLY A CA 1
ATOM 1226 C C . GLY A 1 155 ? -0.234 0.803 6.344 1 95.5 155 GLY A C 1
ATOM 1227 O O . GLY A 1 155 ? 0.315 1.795 5.859 1 95.5 155 GLY A O 1
ATOM 1228 N N . LEU A 1 156 ? -1.136 0.114 5.691 1 95.75 156 LEU A N 1
ATOM 1229 C CA . LEU A 1 156 ? -1.599 0.539 4.375 1 95.75 156 LEU A CA 1
ATOM 1230 C C . LEU A 1 156 ? -2.297 1.892 4.457 1 95.75 156 LEU A C 1
ATOM 1232 O O . LEU A 1 156 ? -2.061 2.768 3.619 1 95.75 156 LEU A O 1
ATOM 1236 N N . ILE A 1 157 ? -3.139 2.062 5.449 1 97.25 157 ILE A N 1
ATOM 1237 C CA . ILE A 1 157 ? -3.859 3.32 5.621 1 97.25 157 ILE A CA 1
ATOM 1238 C C . ILE A 1 157 ? -2.869 4.445 5.906 1 97.25 157 ILE A C 1
ATOM 1240 O O . ILE A 1 157 ? -3.027 5.562 5.41 1 97.25 157 ILE A O 1
ATOM 1244 N N . ARG A 1 158 ? -1.895 4.172 6.723 1 95.12 158 ARG A N 1
ATOM 1245 C CA . ARG A 1 158 ? -0.88 5.18 7.016 1 95.12 158 ARG A CA 1
ATOM 1246 C C . ARG A 1 158 ? -0.174 5.629 5.738 1 95.12 158 ARG A C 1
ATOM 1248 O O . ARG A 1 158 ? 0.025 6.828 5.523 1 95.12 158 ARG A O 1
ATOM 1255 N N . SER A 1 159 ? 0.182 4.652 4.914 1 91.69 159 SER A N 1
ATOM 1256 C CA . SER A 1 159 ? 0.845 4.98 3.656 1 91.69 159 SER A CA 1
ATOM 1257 C C . SER A 1 159 ? -0.049 5.836 2.766 1 91.69 159 SER A C 1
ATOM 1259 O O . SER A 1 159 ? 0.428 6.754 2.098 1 91.69 159 SER A O 1
ATOM 1261 N N . ILE A 1 160 ? -1.315 5.57 2.75 1 94.81 160 ILE A N 1
ATOM 1262 C CA . ILE A 1 160 ? -2.281 6.344 1.978 1 94.81 160 ILE A CA 1
ATOM 1263 C C . ILE A 1 160 ? -2.365 7.762 2.529 1 94.81 160 ILE A C 1
ATOM 1265 O O . ILE A 1 160 ? -2.316 8.734 1.77 1 94.81 160 ILE A O 1
ATOM 1269 N N . TYR A 1 161 ? -2.416 7.867 3.84 1 93.25 161 TYR A N 1
ATOM 1270 C CA . TYR A 1 161 ? -2.465 9.164 4.504 1 93.25 161 TYR A CA 1
ATOM 1271 C C . TYR A 1 161 ? -1.261 10.016 4.121 1 93.25 161 TYR A C 1
ATOM 1273 O O . TYR A 1 161 ? -1.406 11.195 3.789 1 93.25 161 TYR A O 1
ATOM 1281 N N . ASP A 1 162 ? -0.121 9.414 4.117 1 88.88 162 ASP A N 1
ATOM 1282 C CA . ASP A 1 162 ? 1.11 10.125 3.779 1 88.88 162 ASP A CA 1
ATOM 1283 C C . ASP A 1 162 ? 1.075 10.633 2.34 1 88.88 162 ASP A C 1
ATOM 1285 O O . ASP A 1 162 ? 1.567 11.719 2.049 1 88.88 162 ASP A O 1
ATOM 1289 N N . LYS A 1 163 ? 0.506 9.875 1.54 1 88.88 163 LYS A N 1
ATOM 1290 C CA . LYS A 1 163 ? 0.44 10.227 0.125 1 88.88 163 LYS A CA 1
ATOM 1291 C C . LYS A 1 163 ? -0.514 11.398 -0.105 1 88.88 163 LYS A C 1
ATOM 1293 O O . LYS A 1 163 ? -0.25 12.266 -0.939 1 88.88 163 LYS A O 1
ATOM 1298 N N . ILE A 1 164 ? -1.642 11.547 0.661 1 90.94 164 ILE A N 1
ATOM 1299 C CA . ILE A 1 164 ? -2.672 12.516 0.316 1 90.94 164 ILE A CA 1
ATOM 1300 C C . ILE A 1 164 ? -2.666 13.656 1.331 1 90.94 164 ILE A C 1
ATOM 1302 O O . ILE A 1 164 ? -3.545 14.523 1.308 1 90.94 164 ILE A O 1
ATOM 1306 N N . GLU A 1 165 ? -1.736 13.664 2.23 1 89.12 165 GLU A N 1
ATOM 1307 C CA . GLU A 1 165 ? -1.699 14.633 3.322 1 89.12 165 GLU A CA 1
ATOM 1308 C C . GLU A 1 165 ? -1.761 16.062 2.793 1 89.12 165 GLU A C 1
ATOM 1310 O O . GLU A 1 165 ? -2.432 16.922 3.375 1 89.12 165 GLU A O 1
ATOM 1315 N N . ARG A 1 166 ? -1.036 16.375 1.75 1 85.75 166 ARG A N 1
ATOM 1316 C CA . ARG A 1 166 ? -1.029 17.734 1.188 1 85.75 166 ARG A CA 1
ATOM 1317 C C . ARG A 1 166 ? -2.436 18.156 0.792 1 85.75 166 ARG A C 1
ATOM 1319 O O . ARG A 1 166 ? -2.809 19.328 0.974 1 85.75 166 ARG A O 1
ATOM 1326 N N . TYR A 1 167 ? -3.197 17.234 0.285 1 86.31 167 TYR A N 1
ATOM 1327 C CA . TYR A 1 167 ? -4.559 17.531 -0.133 1 86.31 167 TYR A CA 1
ATOM 1328 C C . TYR A 1 167 ? -5.48 17.688 1.074 1 86.31 167 TYR A C 1
ATOM 1330 O O . TYR A 1 167 ? -6.391 18.516 1.065 1 86.31 167 TYR A O 1
ATOM 1338 N N . LEU A 1 168 ? -5.207 16.938 2.092 1 86.12 168 LEU A N 1
ATOM 1339 C CA . LEU A 1 168 ? -5.973 17.078 3.328 1 86.12 168 LEU A CA 1
ATOM 1340 C C . LEU A 1 168 ? -5.746 18.453 3.951 1 86.12 168 LEU A C 1
ATOM 1342 O O . LEU A 1 168 ? -6.691 19.094 4.422 1 86.12 168 LEU A O 1
ATOM 1346 N N . ARG A 1 169 ? -4.551 18.875 3.91 1 82.25 169 ARG A N 1
ATOM 1347 C CA . ARG A 1 169 ? -4.219 20.188 4.449 1 82.25 169 ARG A CA 1
ATOM 1348 C C . ARG A 1 169 ? -4.91 21.297 3.658 1 82.25 169 ARG A C 1
ATOM 1350 O O . ARG A 1 169 ? -5.367 22.281 4.234 1 82.25 169 ARG A O 1
ATOM 1357 N N . LEU A 1 170 ? -4.957 21.125 2.383 1 76 170 LEU A N 1
ATOM 1358 C CA . LEU A 1 170 ? -5.645 22.094 1.528 1 76 170 LEU A CA 1
ATOM 1359 C C . LEU A 1 170 ? -7.125 22.188 1.895 1 76 170 LEU A C 1
ATOM 1361 O O . LEU A 1 170 ? -7.684 23.281 1.972 1 76 170 LEU A O 1
ATOM 1365 N N . GLN A 1 171 ? -7.66 21.047 1.987 1 75.81 171 GLN A N 1
ATOM 1366 C CA . GLN A 1 171 ? -9.07 20.969 2.344 1 75.81 171 GLN A CA 1
ATOM 1367 C C . GLN A 1 171 ? -9.328 21.656 3.684 1 75.81 171 GLN A C 1
ATOM 1369 O O . GLN A 1 171 ? -10.359 22.312 3.863 1 75.81 171 GLN A O 1
ATOM 1374 N N . MET A 1 172 ? -8.391 21.609 4.633 1 77.62 172 MET A N 1
ATOM 1375 C CA . MET A 1 172 ? -8.547 22.172 5.977 1 77.62 172 MET A CA 1
ATOM 1376 C C . MET A 1 172 ? -8.445 23.688 5.957 1 77.62 172 MET A C 1
ATOM 1378 O O . MET A 1 172 ? -9.047 24.359 6.789 1 77.62 172 MET A O 1
ATOM 1382 N N . ASN A 1 173 ? -7.672 24.188 5.059 1 71.12 173 ASN A N 1
ATOM 1383 C CA . ASN A 1 173 ? -7.48 25.641 4.973 1 71.12 173 ASN A CA 1
ATOM 1384 C C . ASN A 1 173 ? -8.711 26.328 4.406 1 71.12 173 ASN A C 1
ATOM 1386 O O . ASN A 1 173 ? -8.977 27.484 4.727 1 71.12 173 ASN A O 1
ATOM 1390 N N . VAL A 1 174 ? -9.336 25.922 3.439 1 60.31 174 VAL A N 1
ATOM 1391 C CA . VAL A 1 174 ? -10.352 26.656 2.693 1 60.31 174 VAL A CA 1
ATOM 1392 C C . VAL A 1 174 ? -11.688 26.594 3.434 1 60.31 174 VAL A C 1
ATOM 1394 O O . VAL A 1 174 ? -12.531 27.484 3.291 1 60.31 174 VAL A O 1
ATOM 1397 N N . SER A 1 175 ? -11.961 25.438 4.305 1 60.12 175 SER A N 1
ATOM 1398 C CA . SER A 1 175 ? -13.312 25.297 4.836 1 60.12 175 SER A CA 1
ATOM 1399 C C . SER A 1 175 ? -13.297 25.156 6.355 1 60.12 175 SER A C 1
ATOM 1401 O O . SER A 1 175 ? -12.234 25.219 6.98 1 60.12 175 SER A O 1
ATOM 1403 N N . GLU A 1 176 ? -14.477 25.578 6.941 1 66.25 176 GLU A N 1
ATOM 1404 C CA . GLU A 1 176 ? -14.766 25.141 8.305 1 66.25 176 GLU A CA 1
ATOM 1405 C C . GLU A 1 176 ? -14.484 23.641 8.469 1 66.25 176 GLU A C 1
ATOM 1407 O O . GLU A 1 176 ? -15.227 22.938 9.148 1 66.25 176 GLU A O 1
ATOM 1412 N N . GLY A 1 177 ? -13.406 23.281 7.73 1 74.12 177 GLY A N 1
ATOM 1413 C CA . GLY A 1 177 ? -13.117 21.859 7.645 1 74.12 177 GLY A CA 1
ATOM 1414 C C . GLY A 1 177 ? -12.68 21.25 8.969 1 74.12 177 GLY A C 1
ATOM 1415 O O . GLY A 1 177 ? -13.094 20.156 9.32 1 74.12 177 GLY A O 1
ATOM 1416 N N . LYS A 1 178 ? -12.023 22 9.75 1 80.19 178 LYS A N 1
ATOM 1417 C CA . LYS A 1 178 ? -11.484 21.484 11.008 1 80.19 178 LYS A CA 1
ATOM 1418 C C . LYS A 1 178 ? -12.602 21.219 12.008 1 80.19 178 LYS A C 1
ATOM 1420 O O . LYS A 1 178 ? -12.672 20.141 12.602 1 80.19 178 LYS A O 1
ATOM 1425 N N . SER A 1 179 ? -13.461 22.219 12.086 1 82.25 179 SER A N 1
ATOM 1426 C CA . SER A 1 179 ? -14.547 22.094 13.047 1 82.25 179 SER A CA 1
ATOM 1427 C C . SER A 1 179 ? -15.492 20.969 12.656 1 82.25 179 SER A C 1
ATOM 1429 O O . SER A 1 179 ? -15.883 20.156 13.508 1 82.25 179 SER A O 1
ATOM 1431 N N . ARG A 1 180 ? -15.812 20.906 11.43 1 86.62 180 ARG A N 1
ATOM 1432 C CA . ARG A 1 180 ? -16.688 19.844 10.953 1 86.62 180 ARG A CA 1
ATOM 1433 C C . ARG A 1 180 ? -16.062 18.469 11.188 1 86.62 180 ARG A C 1
ATOM 1435 O O . ARG A 1 180 ? -16.734 17.562 11.672 1 86.62 180 ARG A O 1
ATOM 1442 N N . ALA A 1 181 ? -14.852 18.344 10.812 1 88.62 181 ALA A N 1
ATOM 1443 C CA . ALA A 1 181 ? -14.148 17.078 11.008 1 88.62 181 ALA A CA 1
ATOM 1444 C C . ALA A 1 181 ? -14.125 16.672 12.477 1 88.62 181 ALA A C 1
ATOM 1446 O O . ALA A 1 181 ? -14.32 15.508 12.812 1 88.62 181 ALA A O 1
ATOM 1447 N N . ASN A 1 182 ? -13.914 17.656 13.336 1 90 182 ASN A N 1
ATOM 1448 C CA . ASN A 1 182 ? -13.867 17.359 14.766 1 90 182 ASN A CA 1
ATOM 1449 C C . ASN A 1 182 ? -15.227 16.891 15.289 1 90 182 ASN A C 1
ATOM 1451 O O . ASN A 1 182 ? -15.297 15.977 16.094 1 90 182 ASN A O 1
ATOM 1455 N N . ASP A 1 183 ? -16.25 17.516 14.82 1 92.88 183 ASP A N 1
ATOM 1456 C CA . ASP A 1 183 ? -17.594 17.109 15.219 1 92.88 183 ASP A CA 1
ATOM 1457 C C . ASP A 1 183 ? -17.891 15.68 14.758 1 92.88 183 ASP A C 1
ATOM 1459 O O . ASP A 1 183 ? -18.422 14.875 15.523 1 92.88 183 ASP A O 1
ATOM 1463 N N . GLU A 1 184 ? -17.516 15.398 13.57 1 95.38 184 GLU A N 1
ATOM 1464 C CA . GLU A 1 184 ? -17.688 14.055 13.031 1 95.38 184 GLU A CA 1
ATOM 1465 C C . GLU A 1 184 ? -16.891 13.031 13.828 1 95.38 184 GLU A C 1
ATOM 1467 O O . GLU A 1 184 ? -17.375 11.938 14.125 1 95.38 184 GLU A O 1
ATOM 1472 N N . HIS A 1 185 ? -15.656 13.391 14.195 1 96.69 185 HIS A N 1
ATOM 1473 C CA . HIS A 1 185 ? -14.812 12.508 14.992 1 96.69 185 HIS A CA 1
ATOM 1474 C C . HIS A 1 185 ? -15.445 12.211 16.344 1 96.69 185 HIS A C 1
ATOM 1476 O O . HIS A 1 185 ? -15.453 11.055 16.797 1 96.69 185 HIS A O 1
ATOM 1482 N N . LYS A 1 186 ? -15.984 13.211 16.938 1 97.25 186 LYS A N 1
ATOM 1483 C CA . LYS A 1 186 ? -16.625 13.016 18.234 1 97.25 186 LYS A CA 1
ATOM 1484 C C . LYS A 1 186 ? -17.828 12.078 18.125 1 97.25 186 LYS A C 1
ATOM 1486 O O . LYS A 1 186 ? -18.062 11.25 19.016 1 97.25 186 LYS A O 1
ATOM 1491 N N . GLU A 1 187 ? -18.578 12.203 17.047 1 98.06 187 GLU A N 1
ATOM 1492 C CA . GLU A 1 187 ? -19.719 11.312 16.812 1 98.06 187 GLU A CA 1
ATOM 1493 C C . GLU A 1 187 ? -19.25 9.875 16.609 1 98.06 187 GLU A C 1
ATOM 1495 O O . GLU A 1 187 ? -19.906 8.938 17.078 1 98.06 187 GLU A O 1
ATOM 1500 N N . ILE A 1 188 ? -18.172 9.688 15.961 1 98.56 188 ILE A N 1
ATOM 1501 C CA . ILE A 1 188 ? -17.625 8.359 15.742 1 98.56 188 ILE A CA 1
ATOM 1502 C C . ILE A 1 188 ? -17.188 7.758 17.078 1 98.56 188 ILE A C 1
ATOM 1504 O O . ILE A 1 188 ? -17.5 6.602 17.375 1 98.56 188 ILE A O 1
ATOM 1508 N N . VAL A 1 189 ? -16.469 8.578 17.875 1 98.44 189 VAL A N 1
ATOM 1509 C CA . VAL A 1 189 ? -16 8.117 19.188 1 98.44 189 VAL A CA 1
ATOM 1510 C C . VAL A 1 189 ? -17.203 7.73 20.047 1 98.44 189 VAL A C 1
ATOM 1512 O O . VAL A 1 189 ? -17.172 6.707 20.734 1 98.44 189 VAL A O 1
ATOM 1515 N N . LYS A 1 190 ? -18.266 8.492 20 1 98.44 190 LYS A N 1
ATOM 1516 C CA . LYS A 1 190 ? -19.484 8.203 20.75 1 98.44 190 LYS A CA 1
ATOM 1517 C C . LYS A 1 190 ? -20.078 6.863 20.328 1 98.44 190 LYS A C 1
ATOM 1519 O O . LYS A 1 190 ? -20.484 6.066 21.188 1 98.44 190 LYS A O 1
ATOM 1524 N N . ALA A 1 191 ? -20.141 6.645 19.047 1 98.69 191 ALA A N 1
ATOM 1525 C CA . ALA A 1 191 ? -20.641 5.375 18.547 1 98.69 191 ALA A CA 1
ATOM 1526 C C . ALA A 1 191 ? -19.781 4.211 19.016 1 98.69 191 ALA A C 1
ATOM 1528 O O . ALA A 1 191 ? -20.297 3.139 19.344 1 98.69 191 ALA A O 1
ATOM 1529 N N . CYS A 1 192 ? -18.469 4.422 19.047 1 98.69 192 CYS A N 1
ATOM 1530 C CA . CYS A 1 192 ? -17.531 3.398 19.516 1 98.69 192 CYS A CA 1
ATOM 1531 C C . CYS A 1 192 ? -17.75 3.098 20.984 1 98.69 192 CYS A C 1
ATOM 1533 O O . CYS A 1 192 ? -17.797 1.933 21.391 1 98.69 192 CYS A O 1
ATOM 1535 N N . LYS A 1 193 ? -17.953 4.082 21.812 1 97.94 193 LYS A N 1
ATOM 1536 C CA . LYS A 1 193 ? -18.188 3.924 23.234 1 97.94 193 LYS A CA 1
ATOM 1537 C C . LYS A 1 193 ? -19.469 3.162 23.5 1 97.94 193 LYS A C 1
ATOM 1539 O O . LYS A 1 193 ? -19.562 2.389 24.469 1 97.94 193 LYS A O 1
ATOM 1544 N N . ALA A 1 194 ? -20.438 3.4 22.641 1 98.12 194 ALA A N 1
ATOM 1545 C CA . ALA A 1 194 ? -21.734 2.74 22.766 1 98.12 194 ALA A CA 1
ATOM 1546 C C . ALA A 1 194 ? -21.688 1.318 22.203 1 98.12 194 ALA A C 1
ATOM 1548 O O . ALA A 1 194 ? -22.688 0.603 22.219 1 98.12 194 ALA A O 1
ATOM 1549 N N . LYS A 1 195 ? -20.578 0.97 21.625 1 98.06 195 LYS A N 1
ATOM 1550 C CA . LYS A 1 195 ? -20.359 -0.341 21.016 1 98.06 195 LYS A CA 1
ATOM 1551 C C . LYS A 1 195 ? -21.344 -0.601 19.891 1 98.06 195 LYS A C 1
ATOM 1553 O O . LYS A 1 195 ? -21.781 -1.735 19.688 1 98.06 195 LYS A O 1
ATOM 1558 N N . ASP A 1 196 ? -21.766 0.459 19.359 1 98.44 196 ASP A N 1
ATOM 1559 C CA . ASP A 1 196 ? -22.609 0.369 18.172 1 98.44 196 ASP A CA 1
ATOM 1560 C C . ASP A 1 196 ? -21.75 0.247 16.906 1 98.44 196 ASP A C 1
ATOM 1562 O O . ASP A 1 196 ? -21.516 1.24 16.219 1 98.44 196 ASP A O 1
ATOM 1566 N N . VAL A 1 197 ? -21.406 -0.927 16.578 1 98.69 197 VAL A N 1
ATOM 1567 C CA . VAL A 1 197 ? -20.469 -1.22 15.508 1 98.69 197 VAL A CA 1
ATOM 1568 C C . VAL A 1 197 ? -21.016 -0.708 14.18 1 98.69 197 VAL A C 1
ATOM 1570 O O . VAL A 1 197 ? -20.312 -0.03 13.43 1 98.69 197 VAL A O 1
ATOM 1573 N N . ASP A 1 198 ? -22.266 -1.006 13.922 1 98.75 198 ASP A N 1
ATOM 1574 C CA . ASP A 1 198 ? -22.875 -0.617 12.656 1 98.75 198 ASP A CA 1
ATOM 1575 C C . ASP A 1 198 ? -22.875 0.9 12.484 1 98.75 198 ASP A C 1
ATOM 1577 O O . ASP A 1 198 ? -22.562 1.406 11.398 1 98.75 198 ASP A O 1
ATOM 1581 N N . LEU A 1 199 ? -23.188 1.581 13.539 1 98.75 199 LEU A N 1
ATOM 1582 C CA . LEU A 1 199 ? -23.188 3.039 13.477 1 98.75 199 LEU A CA 1
ATOM 1583 C C . LEU A 1 199 ? -21.781 3.578 13.297 1 98.75 199 LEU A C 1
ATOM 1585 O O . LEU A 1 199 ? -21.562 4.516 12.531 1 98.75 199 LEU A O 1
ATOM 1589 N N . ALA A 1 200 ? -20.766 3.043 14.031 1 98.81 200 ALA A N 1
ATOM 1590 C CA . ALA A 1 200 ? -19.375 3.469 13.891 1 98.81 200 ALA A CA 1
ATOM 1591 C C . ALA A 1 200 ? -18.891 3.307 12.453 1 98.81 200 ALA A C 1
ATOM 1593 O O . ALA A 1 200 ? -18.234 4.203 11.906 1 98.81 200 ALA A O 1
ATOM 1594 N N . VAL A 1 201 ? -19.234 2.18 11.836 1 98.88 201 VAL A N 1
ATOM 1595 C CA . VAL A 1 201 ? -18.859 1.888 10.453 1 98.88 201 VAL A CA 1
ATOM 1596 C C . VAL A 1 201 ? -19.516 2.904 9.516 1 98.88 201 VAL A C 1
ATOM 1598 O O . VAL A 1 201 ? -18.844 3.469 8.648 1 98.88 201 VAL A O 1
ATOM 1601 N N . LYS A 1 202 ? -20.734 3.162 9.742 1 98.81 202 LYS A N 1
ATOM 1602 C CA . LYS A 1 202 ? -21.469 4.117 8.914 1 98.81 202 LYS A CA 1
ATOM 1603 C C . LYS A 1 202 ? -20.875 5.516 9.031 1 98.81 202 LYS A C 1
ATOM 1605 O O . LYS A 1 202 ? -20.656 6.199 8.023 1 98.81 202 LYS A O 1
ATOM 1610 N N . LEU A 1 203 ? -20.562 5.949 10.219 1 98.75 203 LEU A N 1
ATOM 1611 C CA . LEU A 1 203 ? -20.062 7.297 10.477 1 98.75 203 LEU A CA 1
ATOM 1612 C C . LEU A 1 203 ? -18.672 7.469 9.891 1 98.75 203 LEU A C 1
ATOM 1614 O O . LEU A 1 203 ? -18.359 8.523 9.328 1 98.75 203 LEU A O 1
ATOM 1618 N N . ILE A 1 204 ? -17.797 6.465 10.008 1 98.56 204 ILE A N 1
ATOM 1619 C CA . ILE A 1 204 ? -16.469 6.562 9.438 1 98.56 204 ILE A CA 1
ATOM 1620 C C . ILE A 1 204 ? -16.547 6.625 7.914 1 98.56 204 ILE A C 1
ATOM 1622 O O . ILE A 1 204 ? -15.836 7.402 7.277 1 98.56 204 ILE A O 1
ATOM 1626 N N . GLU A 1 205 ? -17.422 5.801 7.34 1 98.62 205 GLU A N 1
ATOM 1627 C CA . GLU A 1 205 ? -17.625 5.836 5.898 1 98.62 205 GLU A CA 1
ATOM 1628 C C . GLU A 1 205 ? -18.078 7.219 5.438 1 98.62 205 GLU A C 1
ATOM 1630 O O . GLU A 1 205 ? -17.547 7.762 4.473 1 98.62 205 GLU A O 1
ATOM 1635 N N . GLU A 1 206 ? -19.047 7.777 6.117 1 98.19 206 GLU A N 1
ATOM 1636 C CA . GLU A 1 206 ? -19.562 9.102 5.785 1 98.19 206 GLU A CA 1
ATOM 1637 C C . GLU A 1 206 ? -18.484 10.172 5.949 1 98.19 206 GLU A C 1
ATOM 1639 O O . GLU A 1 206 ? -18.375 11.078 5.121 1 98.19 206 GLU A O 1
ATOM 1644 N N . HIS A 1 207 ? -17.719 10.07 7.016 1 96.81 207 HIS A N 1
ATOM 1645 C CA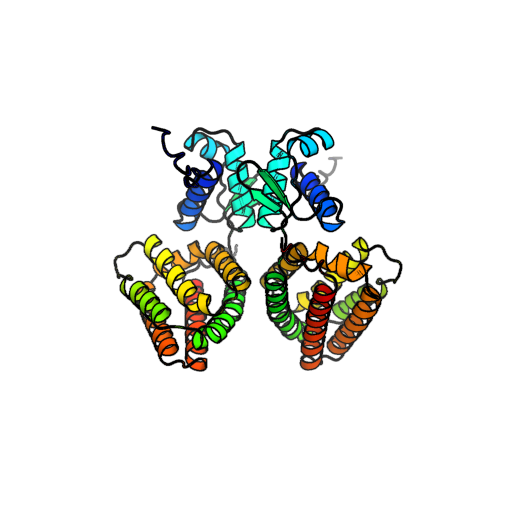 . HIS A 1 207 ? -16.641 11.023 7.273 1 96.81 207 HIS A CA 1
ATOM 1646 C C . HIS A 1 207 ? -15.617 11.023 6.145 1 96.81 207 HIS A C 1
ATOM 1648 O O . HIS A 1 207 ? -15.273 12.078 5.613 1 96.81 207 HIS A O 1
ATOM 1654 N N . ILE A 1 208 ? -15.156 9.836 5.738 1 96.81 208 ILE A N 1
ATOM 1655 C CA . ILE A 1 208 ? -14.141 9.703 4.703 1 96.81 208 ILE A CA 1
ATOM 1656 C C . ILE A 1 208 ? -14.695 10.188 3.365 1 96.81 208 ILE A C 1
ATOM 1658 O O . ILE A 1 208 ? -14.016 10.906 2.629 1 96.81 208 ILE A O 1
ATOM 1662 N N . ASN A 1 209 ? -15.922 9.82 3.066 1 95.94 209 ASN A N 1
ATOM 1663 C CA . ASN A 1 209 ? -16.547 10.281 1.835 1 95.94 209 ASN A CA 1
ATOM 1664 C C . ASN A 1 209 ? -16.719 11.805 1.831 1 95.94 209 ASN A C 1
ATOM 1666 O O . ASN A 1 209 ? -16.578 12.445 0.79 1 95.94 209 ASN A O 1
ATOM 1670 N N . GLY A 1 210 ? -17.125 12.344 2.977 1 92.69 210 GLY A N 1
ATOM 1671 C CA . GLY A 1 210 ? -17.25 13.781 3.1 1 92.69 210 GLY A CA 1
ATOM 1672 C C . GLY A 1 210 ? -15.953 14.523 2.818 1 92.69 210 GLY A C 1
ATOM 1673 O O . GLY A 1 210 ? -15.953 15.562 2.16 1 92.69 210 GLY A O 1
ATOM 1674 N N . VAL A 1 211 ? -14.859 14.008 3.346 1 91.56 211 VAL A N 1
ATOM 1675 C CA . VAL A 1 211 ? -13.547 14.594 3.088 1 91.56 211 VAL A CA 1
ATOM 1676 C C . VAL A 1 211 ? -13.25 14.562 1.592 1 91.56 211 VAL A C 1
ATOM 1678 O O . VAL A 1 211 ? -12.812 15.562 1.018 1 91.56 211 VAL A O 1
ATOM 1681 N N . CYS A 1 212 ? -13.461 13.43 0.963 1 91.75 212 CYS A N 1
ATOM 1682 C CA . CYS A 1 212 ? -13.234 13.289 -0.47 1 91.75 212 CYS A CA 1
ATOM 1683 C C . CYS A 1 212 ? -14.039 14.32 -1.255 1 91.75 212 CYS A C 1
ATOM 1685 O O . CYS A 1 212 ? -13.492 14.984 -2.143 1 91.75 212 CYS A O 1
ATOM 1687 N N . GLN A 1 213 ? -15.273 14.461 -0.938 1 89.69 213 GLN A N 1
ATOM 1688 C CA . GLN A 1 213 ? -16.141 15.414 -1.621 1 89.69 213 GLN A CA 1
ATOM 1689 C C . GLN A 1 213 ? -15.641 16.844 -1.453 1 89.69 213 GLN A C 1
ATOM 1691 O O . GLN A 1 213 ? -15.664 17.625 -2.402 1 89.69 213 GLN A O 1
ATOM 1696 N N . SER A 1 214 ? -15.273 17.156 -0.248 1 86.62 214 SER A N 1
ATOM 1697 C CA . SER A 1 214 ? -14.75 18.484 0.023 1 86.62 214 SER A CA 1
ATOM 1698 C C . SER A 1 214 ? -13.492 18.766 -0.794 1 86.62 214 SER A C 1
ATOM 1700 O O . SER A 1 214 ? -13.305 19.875 -1.302 1 86.62 214 SER A O 1
ATOM 1702 N N . LEU A 1 215 ? -12.625 17.812 -0.927 1 85.69 215 LEU A N 1
ATOM 1703 C CA . LEU A 1 215 ? -11.406 17.953 -1.713 1 85.69 215 LEU A CA 1
ATOM 1704 C C . LEU A 1 215 ? -11.727 18.203 -3.184 1 85.69 215 LEU A C 1
ATOM 1706 O O . LEU A 1 215 ? -11.102 19.031 -3.83 1 85.69 215 LEU A O 1
ATOM 1710 N N . TYR A 1 216 ? -12.711 17.531 -3.707 1 82.12 216 TYR A N 1
ATOM 1711 C CA . TYR A 1 216 ? -13.148 17.719 -5.086 1 82.12 216 TYR A CA 1
ATOM 1712 C C . TYR A 1 216 ? -13.555 19.172 -5.336 1 82.12 216 TYR A C 1
ATOM 1714 O O . TYR A 1 216 ? -13.297 19.719 -6.414 1 82.12 216 TYR A O 1
ATOM 1722 N N . GLU A 1 217 ? -14.094 19.719 -4.402 1 79 217 GLU A N 1
ATOM 1723 C CA . GLU A 1 217 ? -14.617 21.078 -4.539 1 79 217 GLU A CA 1
ATOM 1724 C C . GLU A 1 217 ? -13.492 22.109 -4.5 1 79 217 GLU A C 1
ATOM 1726 O O . GLU A 1 217 ? -13.664 23.25 -4.945 1 79 217 GLU A O 1
ATOM 1731 N N . HIS A 1 218 ? -12.352 21.703 -4.016 1 72.88 218 HIS A N 1
ATOM 1732 C CA . HIS A 1 218 ? -11.305 22.688 -3.805 1 72.88 218 HIS A CA 1
ATOM 1733 C C . HIS A 1 218 ? -10.078 22.391 -4.668 1 72.88 218 HIS A C 1
ATOM 1735 O O . HIS A 1 218 ? -9.125 23.172 -4.688 1 72.88 218 HIS A O 1
ATOM 1741 N N . LEU A 1 219 ? -9.977 21.156 -5.211 1 71.06 219 LEU A N 1
ATOM 1742 C CA . LEU A 1 219 ? -8.859 20.859 -6.109 1 71.06 219 LEU A CA 1
ATOM 1743 C C . LEU A 1 219 ? -8.859 21.812 -7.301 1 71.06 219 LEU A C 1
ATOM 1745 O O . LEU A 1 219 ? -9.93 22.188 -7.805 1 71.06 219 LEU A O 1
ATOM 1749 N N . PRO A 1 220 ? -7.711 22.578 -7.473 1 58.06 220 PRO A N 1
ATOM 1750 C CA . PRO A 1 220 ? -7.676 23.453 -8.648 1 58.06 220 PRO A CA 1
ATOM 1751 C C . PRO A 1 220 ? -8.117 22.734 -9.922 1 58.06 220 PRO A C 1
ATOM 1753 O O . PRO A 1 220 ? -7.734 21.594 -10.156 1 58.06 220 PRO A O 1
ATOM 1756 N N . HIS A 1 221 ? -9.352 22.656 -10.188 1 53.62 221 HIS A N 1
ATOM 1757 C CA . HIS A 1 221 ? -9.836 22.094 -11.445 1 53.62 221 HIS A CA 1
ATOM 1758 C C . HIS A 1 221 ? -8.852 22.344 -12.578 1 53.62 221 HIS A C 1
ATOM 1760 O O . HIS A 1 221 ? -8.398 23.469 -12.773 1 53.62 221 HIS A O 1
ATOM 1766 N N . ASN A 1 222 ? -7.852 21.609 -12.742 1 46.75 222 ASN A N 1
ATOM 1767 C CA . ASN A 1 222 ? -7.156 21.781 -14.008 1 46.75 222 ASN A CA 1
ATOM 1768 C C . ASN A 1 222 ? -8.086 22.328 -15.094 1 46.75 222 ASN A C 1
ATOM 1770 O O . ASN A 1 222 ? -9.07 21.672 -15.453 1 46.75 222 ASN A O 1
ATOM 1774 N N . LYS A 1 223 ? -8.352 23.641 -15.367 1 37.22 223 LYS A N 1
ATOM 1775 C CA . LYS A 1 223 ? -8.812 24.25 -16.609 1 37.22 223 LYS A CA 1
ATOM 1776 C C . LYS A 1 223 ? -8.227 23.531 -17.828 1 37.22 223 LYS A C 1
ATOM 1778 O O . LYS A 1 223 ? -7.031 23.25 -17.875 1 37.22 223 LYS A O 1
ATOM 1783 N N . ASN A 1 224 ? -8.883 22.609 -18.5 1 38.66 224 ASN A N 1
ATOM 1784 C CA . ASN A 1 224 ? -8.656 22.375 -19.922 1 38.66 224 ASN A CA 1
ATOM 1785 C C . ASN A 1 224 ? -8.109 23.641 -20.594 1 38.66 224 ASN A C 1
ATOM 1787 O O . ASN A 1 224 ? -8.781 24.656 -20.656 1 38.66 224 ASN A O 1
ATOM 1791 N N . VAL A 1 225 ? -6.902 24.062 -20.594 1 33.34 225 VAL A N 1
ATOM 1792 C CA . VAL A 1 225 ? -6.355 24.984 -21.578 1 33.34 225 VAL A CA 1
ATOM 1793 C C . VAL A 1 225 ? -6.879 24.641 -22.969 1 33.34 225 VAL A C 1
ATOM 1795 O O . VAL A 1 225 ? -6.535 23.594 -23.531 1 33.34 225 VAL A O 1
ATOM 1798 N N . LYS A 1 226 ? -8.078 24.672 -23.391 1 28.86 226 LYS A N 1
ATOM 1799 C CA . LYS A 1 226 ? -8.32 24.891 -24.812 1 28.86 226 LYS A CA 1
ATOM 1800 C C . LYS A 1 226 ? -7.57 26.125 -25.297 1 28.86 226 LYS A C 1
ATOM 1802 O O . LYS A 1 226 ? -7.777 27.219 -24.797 1 28.86 226 LYS A O 1
ATOM 1807 N N . LYS A 1 227 ? -6.332 25.969 -25.844 1 23.95 227 LYS A N 1
ATOM 1808 C CA . LYS A 1 227 ? -6.289 26.734 -27.094 1 23.95 227 LYS A CA 1
ATOM 1809 C C . LYS A 1 227 ? -7.379 26.281 -28.047 1 23.95 227 LYS A C 1
ATOM 1811 O O . LYS A 1 227 ? -7.645 25.078 -28.172 1 23.95 227 LYS A O 1
ATOM 1816 N N . MET B 1 1 ? 17 17.922 -51.469 1 23.95 1 MET B N 1
ATOM 1817 C CA . MET B 1 1 ? 16.422 16.656 -51.062 1 23.95 1 MET B CA 1
ATOM 1818 C C . MET B 1 1 ? 16.484 16.484 -49.562 1 23.95 1 MET B C 1
ATOM 1820 O O . MET B 1 1 ? 17.562 16.25 -49 1 23.95 1 MET B O 1
ATOM 1824 N N . THR B 1 2 ? 15.805 17.203 -48.625 1 26.25 2 THR B N 1
ATOM 1825 C CA . THR B 1 2 ? 15.938 17.516 -47.219 1 26.25 2 THR B CA 1
ATOM 1826 C C . THR B 1 2 ? 15.656 16.297 -46.375 1 26.25 2 THR B C 1
ATOM 1828 O O . THR B 1 2 ? 14.625 15.641 -46.531 1 26.25 2 THR B O 1
ATOM 1831 N N . LEU B 1 3 ? 16.719 15.594 -45.844 1 28.89 3 LEU B N 1
ATOM 1832 C CA . LEU B 1 3 ? 16.609 14.289 -45.219 1 28.89 3 LEU B CA 1
ATOM 1833 C C . LEU B 1 3 ? 15.547 14.305 -44.125 1 28.89 3 LEU B C 1
ATOM 1835 O O . LEU B 1 3 ? 15.414 15.281 -43.375 1 28.89 3 LEU B O 1
ATOM 1839 N N . PRO B 1 4 ? 14.43 13.609 -44.25 1 29.7 4 PRO B N 1
ATOM 1840 C CA . PRO B 1 4 ? 13.266 13.633 -43.344 1 29.7 4 PRO B CA 1
ATOM 1841 C C . PRO B 1 4 ? 13.633 13.406 -41.906 1 29.7 4 PRO B C 1
ATOM 1843 O O . PRO B 1 4 ? 14.586 12.68 -41.594 1 29.7 4 PRO B O 1
ATOM 1846 N N . SER B 1 5 ? 13.609 14.367 -40.969 1 28.98 5 SER B N 1
ATOM 1847 C CA . SER B 1 5 ? 13.891 14.453 -39.531 1 28.98 5 SER B CA 1
ATOM 1848 C C . SER B 1 5 ? 13.266 13.289 -38.781 1 28.98 5 SER B C 1
ATOM 1850 O O . SER B 1 5 ? 12.039 13.188 -38.688 1 28.98 5 SER B O 1
ATOM 1852 N N . PHE B 1 6 ? 13.758 12.023 -39 1 28.72 6 PHE B N 1
ATOM 1853 C CA . PHE B 1 6 ? 13.297 10.828 -38.312 1 28.72 6 PHE B CA 1
ATOM 1854 C C . PHE B 1 6 ? 13.047 11.109 -36.844 1 28.72 6 PHE B C 1
ATOM 1856 O O . PHE B 1 6 ? 13.852 11.773 -36.188 1 28.72 6 PHE B O 1
ATOM 1863 N N . ASN B 1 7 ? 11.82 11.273 -36.344 1 28.64 7 ASN B N 1
ATOM 1864 C CA . ASN B 1 7 ? 11.242 11.359 -35.031 1 28.64 7 ASN B CA 1
ATOM 1865 C C . ASN B 1 7 ? 11.898 10.367 -34.062 1 28.64 7 ASN B C 1
ATOM 1867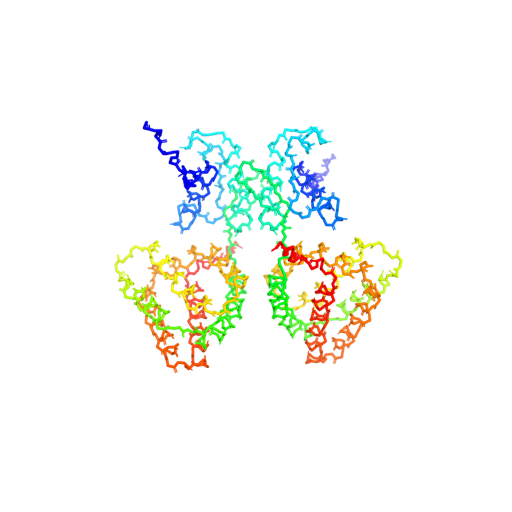 O O . ASN B 1 7 ? 11.742 9.156 -34.219 1 28.64 7 ASN B O 1
ATOM 1871 N N . VAL B 1 8 ? 13.211 10.461 -33.688 1 29.98 8 VAL B N 1
ATOM 1872 C CA . VAL B 1 8 ? 14.008 9.656 -32.75 1 29.98 8 VAL B CA 1
ATOM 1873 C C . VAL B 1 8 ? 13.148 9.234 -31.578 1 29.98 8 VAL B C 1
ATOM 1875 O O . VAL B 1 8 ? 12.742 10.078 -30.766 1 29.98 8 VAL B O 1
ATOM 1878 N N . SER B 1 9 ? 12.125 8.398 -31.656 1 31.98 9 SER B N 1
ATOM 1879 C CA . SER B 1 9 ? 11.266 7.625 -30.766 1 31.98 9 SER B CA 1
ATOM 1880 C C . SER B 1 9 ? 12 7.234 -29.484 1 31.98 9 SER B C 1
ATOM 1882 O O . SER B 1 9 ? 13.227 7.164 -29.469 1 31.98 9 SER B O 1
ATOM 1884 N N . ASN B 1 10 ? 11.359 7.305 -28.25 1 34.25 10 ASN B N 1
ATOM 1885 C CA . ASN B 1 10 ? 11.758 7.074 -26.875 1 34.25 10 ASN B CA 1
ATOM 1886 C C . ASN B 1 10 ? 12.562 5.789 -26.734 1 34.25 10 ASN B C 1
ATOM 1888 O O . ASN B 1 10 ? 12.008 4.691 -26.766 1 34.25 10 ASN B O 1
ATOM 1892 N N . LEU B 1 11 ? 13.57 5.441 -27.312 1 34.5 11 LEU B N 1
ATOM 1893 C CA . LEU B 1 11 ? 14.477 4.328 -27.062 1 34.5 11 LEU B CA 1
ATOM 1894 C C . LEU B 1 11 ? 14.438 3.93 -25.594 1 34.5 11 LEU B C 1
ATOM 1896 O O . LEU B 1 11 ? 14.438 4.793 -24.703 1 34.5 11 LEU B O 1
ATOM 1900 N N . GLY B 1 12 ? 13.758 2.848 -25.094 1 41.06 12 GLY B N 1
ATOM 1901 C CA . GLY B 1 12 ? 13.633 2.191 -23.797 1 41.06 12 GLY B CA 1
ATOM 1902 C C . GLY B 1 12 ? 14.852 2.387 -22.922 1 41.06 12 GLY B C 1
ATOM 1903 O O . GLY B 1 12 ? 15.938 1.892 -23.234 1 41.06 12 GLY B O 1
ATOM 1904 N N . ALA B 1 13 ? 15.195 3.477 -22.328 1 50.97 13 ALA B N 1
ATOM 1905 C CA . ALA B 1 13 ? 16.328 3.879 -21.5 1 50.97 13 ALA B CA 1
ATOM 1906 C C . ALA B 1 13 ? 16.906 2.684 -20.75 1 50.97 13 ALA B C 1
ATOM 1908 O O . ALA B 1 13 ? 16.172 1.815 -20.281 1 50.97 13 ALA B O 1
ATOM 1909 N N . MET B 1 14 ? 18.016 2.188 -21.125 1 61.47 14 MET B N 1
ATOM 1910 C CA . MET B 1 14 ? 18.781 1.167 -20.422 1 61.47 14 MET B CA 1
ATOM 1911 C C . MET B 1 14 ? 18.625 1.318 -18.906 1 61.47 14 MET B C 1
ATOM 1913 O O . MET B 1 14 ? 18.688 2.43 -18.391 1 61.47 14 MET B O 1
ATOM 1917 N N . PRO B 1 15 ? 18.141 0.293 -18.281 1 71.5 15 PRO B N 1
ATOM 1918 C CA . PRO B 1 15 ? 18 0.391 -16.828 1 71.5 15 PRO B CA 1
ATOM 1919 C C . PRO B 1 15 ? 19.281 0.912 -16.156 1 71.5 15 PRO B C 1
ATOM 1921 O O . PRO B 1 15 ? 20.375 0.658 -16.641 1 71.5 15 PRO B O 1
ATOM 1924 N N . SER B 1 16 ? 19.109 1.768 -15.234 1 80.5 16 SER B N 1
ATOM 1925 C CA . SER B 1 16 ? 20.219 2.199 -14.406 1 80.5 16 SER B CA 1
ATOM 1926 C C . SER B 1 16 ? 20.891 1.013 -13.727 1 80.5 16 SER B C 1
ATOM 1928 O O . SER B 1 16 ? 20.312 -0.066 -13.625 1 80.5 16 SER B O 1
ATOM 1930 N N . VAL B 1 17 ? 22.078 1.133 -13.438 1 85 17 VAL B N 1
ATOM 1931 C CA . VAL B 1 17 ? 22.828 0.095 -12.734 1 85 17 VAL B CA 1
ATOM 1932 C C . VAL B 1 17 ? 22.078 -0.318 -11.469 1 85 17 VAL B C 1
ATOM 1934 O O . VAL B 1 17 ? 21.984 -1.507 -11.156 1 85 17 VAL B O 1
ATOM 1937 N N . SER B 1 18 ? 21.469 0.662 -10.75 1 88.12 18 SER B N 1
ATOM 1938 C CA . SER B 1 18 ? 20.688 0.385 -9.547 1 88.12 18 SER B CA 1
ATOM 1939 C C . SER B 1 18 ? 19.5 -0.524 -9.852 1 88.12 18 SER B C 1
ATOM 1941 O O . SER B 1 18 ? 19.203 -1.446 -9.086 1 88.12 18 SER B O 1
ATOM 1943 N N . GLU B 1 19 ? 18.922 -0.296 -10.992 1 88.12 19 GLU B N 1
ATOM 1944 C CA . GLU B 1 19 ? 17.781 -1.106 -11.391 1 88.12 19 GLU B CA 1
ATOM 1945 C C . GLU B 1 19 ? 18.188 -2.549 -11.672 1 88.12 19 GLU B C 1
ATOM 1947 O O . GLU B 1 19 ? 17.453 -3.484 -11.344 1 88.12 19 GLU B O 1
ATOM 1952 N N . VAL B 1 20 ? 19.297 -2.643 -12.273 1 92.25 20 VAL B N 1
ATOM 1953 C CA . VAL B 1 20 ? 19.828 -3.975 -12.555 1 92.25 20 VAL B CA 1
ATOM 1954 C C . VAL B 1 20 ? 20.125 -4.699 -11.242 1 92.25 20 VAL B C 1
ATOM 1956 O O . VAL B 1 20 ? 19.812 -5.883 -11.094 1 92.25 20 VAL B O 1
ATOM 1959 N N . ILE B 1 21 ? 20.703 -4.027 -10.32 1 93.94 21 ILE B N 1
ATOM 1960 C CA . ILE B 1 21 ? 21.047 -4.602 -9.023 1 93.94 21 ILE B CA 1
ATOM 1961 C C . ILE B 1 21 ? 19.781 -4.977 -8.266 1 93.94 21 ILE B C 1
ATOM 1963 O O . ILE B 1 21 ? 19.734 -6.027 -7.617 1 93.94 21 ILE B O 1
ATOM 1967 N N . VAL B 1 22 ? 18.766 -4.125 -8.352 1 91.81 22 VAL B N 1
ATOM 1968 C CA . VAL B 1 22 ? 17.484 -4.43 -7.727 1 91.81 22 VAL B CA 1
ATOM 1969 C C . VAL B 1 22 ? 16.953 -5.762 -8.25 1 91.81 22 VAL B C 1
ATOM 1971 O O . VAL B 1 22 ? 16.578 -6.641 -7.473 1 91.81 22 VAL B O 1
ATOM 1974 N N . LYS B 1 23 ? 16.969 -5.891 -9.547 1 90.81 23 LYS B N 1
ATOM 1975 C CA . LYS B 1 23 ? 16.453 -7.105 -10.172 1 90.81 23 LYS B CA 1
ATOM 1976 C C . LYS B 1 23 ? 17.25 -8.328 -9.727 1 90.81 23 LYS B C 1
ATOM 1978 O O . LYS B 1 23 ? 16.672 -9.383 -9.438 1 90.81 23 LYS B O 1
ATOM 1983 N N . TYR B 1 24 ? 18.547 -8.195 -9.664 1 92.62 24 TYR B N 1
ATOM 1984 C CA . TYR B 1 24 ? 19.422 -9.289 -9.258 1 92.62 24 TYR B CA 1
ATOM 1985 C C . TYR B 1 24 ? 19.125 -9.719 -7.824 1 92.62 24 TYR B C 1
ATOM 1987 O O . TYR B 1 24 ? 18.906 -10.898 -7.555 1 92.62 24 TYR B O 1
ATOM 1995 N N . ILE B 1 25 ? 19.125 -8.766 -6.898 1 94 25 ILE B N 1
ATOM 1996 C CA . ILE B 1 25 ? 18.938 -9.07 -5.484 1 94 25 ILE B CA 1
ATOM 1997 C C . ILE B 1 25 ? 17.531 -9.633 -5.258 1 94 25 ILE B C 1
ATOM 1999 O O . ILE B 1 25 ? 17.359 -10.602 -4.516 1 94 25 ILE B O 1
ATOM 2003 N N . ARG B 1 26 ? 16.562 -9.023 -5.91 1 91.5 26 ARG B N 1
ATOM 2004 C CA . ARG B 1 26 ? 15.195 -9.508 -5.812 1 91.5 26 ARG B CA 1
ATOM 2005 C C . ARG B 1 26 ? 15.102 -10.977 -6.207 1 91.5 26 ARG B C 1
ATOM 2007 O O . ARG B 1 26 ? 14.539 -11.789 -5.473 1 91.5 26 ARG B O 1
ATOM 2014 N N . GLU B 1 27 ? 15.695 -11.32 -7.332 1 89.19 27 GLU B N 1
ATOM 2015 C CA . GLU B 1 27 ? 15.656 -12.703 -7.816 1 89.19 27 GLU B CA 1
ATOM 2016 C C . GLU B 1 27 ? 16.391 -13.641 -6.859 1 89.19 27 GLU B C 1
ATOM 2018 O O . GLU B 1 27 ? 15.938 -14.758 -6.617 1 89.19 27 GLU B O 1
ATOM 2023 N N . ALA B 1 28 ? 17.484 -13.172 -6.32 1 90.69 28 ALA B N 1
ATOM 2024 C CA . ALA B 1 28 ? 18.25 -13.984 -5.383 1 90.69 28 ALA B CA 1
ATOM 2025 C C . ALA B 1 28 ? 17.438 -14.273 -4.117 1 90.69 28 ALA B C 1
ATOM 2027 O O . ALA B 1 28 ? 17.5 -15.375 -3.576 1 90.69 28 ALA B O 1
ATOM 2028 N N . ILE B 1 29 ? 16.672 -13.273 -3.689 1 89.94 29 ILE B N 1
ATOM 2029 C CA . ILE B 1 29 ? 15.836 -13.43 -2.502 1 89.94 29 ILE B CA 1
ATOM 2030 C C . ILE B 1 29 ? 14.672 -14.367 -2.809 1 89.94 29 ILE B C 1
ATOM 2032 O O . ILE B 1 29 ? 14.414 -15.312 -2.062 1 89.94 29 ILE B O 1
ATOM 2036 N N . ILE B 1 30 ? 14.031 -14.172 -3.92 1 86.12 30 ILE B N 1
ATOM 2037 C CA . ILE B 1 30 ? 12.82 -14.891 -4.293 1 86.12 30 ILE B CA 1
ATOM 2038 C C . ILE B 1 30 ? 13.148 -16.359 -4.582 1 86.12 30 ILE B C 1
ATOM 2040 O O . ILE B 1 30 ? 12.398 -17.25 -4.219 1 86.12 30 ILE B O 1
ATOM 2044 N N . ALA B 1 31 ? 14.305 -16.562 -5.199 1 82.94 31 ALA B N 1
ATOM 2045 C CA . ALA B 1 31 ? 14.719 -17.906 -5.57 1 82.94 31 ALA B CA 1
ATOM 2046 C C . ALA B 1 31 ? 15.297 -18.641 -4.371 1 82.94 31 ALA B C 1
ATOM 2048 O O . ALA B 1 31 ? 15.57 -19.844 -4.445 1 82.94 31 ALA B O 1
ATOM 2049 N N . GLY B 1 32 ? 15.562 -17.953 -3.248 1 83.69 32 GLY B N 1
ATOM 2050 C CA . GLY B 1 32 ? 16.047 -18.578 -2.031 1 83.69 32 GLY B CA 1
ATOM 2051 C C . GLY B 1 32 ? 17.562 -18.625 -1.943 1 83.69 32 GLY B C 1
ATOM 2052 O O . GLY B 1 32 ? 18.109 -19.266 -1.046 1 83.69 32 GLY B O 1
ATOM 2053 N N . HIS B 1 33 ? 18.25 -17.969 -2.834 1 87.69 33 HIS B N 1
ATOM 2054 C CA . HIS B 1 33 ? 19.703 -17.938 -2.793 1 87.69 33 HIS B CA 1
ATOM 2055 C C . HIS B 1 33 ? 20.203 -17.109 -1.613 1 87.69 33 HIS B C 1
ATOM 2057 O O . HIS B 1 33 ? 21.297 -17.328 -1.11 1 87.69 33 HIS B O 1
ATOM 2063 N N . ILE B 1 34 ? 19.469 -16.109 -1.206 1 90.94 34 ILE B N 1
ATOM 2064 C CA . ILE B 1 34 ? 19.688 -15.375 0.033 1 90.94 34 ILE B CA 1
ATOM 2065 C C . ILE B 1 34 ? 18.562 -15.648 1.013 1 90.94 34 ILE B C 1
ATOM 2067 O O . ILE B 1 34 ? 17.391 -15.336 0.729 1 90.94 34 ILE B O 1
ATOM 2071 N N . ALA B 1 35 ? 18.859 -16.234 2.143 1 88.75 35 ALA B N 1
ATOM 2072 C CA . ALA B 1 35 ? 17.859 -16.703 3.086 1 88.75 35 ALA B CA 1
ATOM 2073 C C . ALA B 1 35 ? 17.297 -15.539 3.91 1 88.75 35 ALA B C 1
ATOM 2075 O O . ALA B 1 35 ? 17.953 -14.5 4.035 1 88.75 35 ALA B O 1
ATOM 2076 N N . GLU B 1 36 ? 16.141 -15.773 4.48 1 89.25 36 GLU B N 1
ATOM 2077 C CA . GLU B 1 36 ? 15.586 -14.82 5.438 1 89.25 36 GLU B CA 1
ATOM 2078 C C . GLU B 1 36 ? 16.547 -14.57 6.59 1 89.25 36 GLU B C 1
ATOM 2080 O O . GLU B 1 36 ? 17.188 -15.5 7.082 1 89.25 36 GLU B O 1
ATOM 2085 N N . GLY B 1 37 ? 16.641 -13.328 6.914 1 90.5 37 GLY B N 1
ATOM 2086 C CA . GLY B 1 37 ? 17.516 -12.969 8.023 1 90.5 37 GLY B CA 1
ATOM 2087 C C . GLY B 1 37 ? 18.969 -12.844 7.629 1 90.5 37 GLY B C 1
ATOM 2088 O O . GLY B 1 37 ? 19.797 -12.367 8.406 1 90.5 37 GLY B O 1
ATOM 2089 N N . GLU B 1 38 ? 19.344 -13.273 6.473 1 92.12 38 GLU B N 1
ATOM 2090 C CA . GLU B 1 38 ? 20.734 -13.195 6.012 1 92.12 38 GLU B CA 1
ATOM 2091 C C . GLU B 1 38 ? 21.094 -11.773 5.586 1 92.12 38 GLU B C 1
ATOM 2093 O O . GLU B 1 38 ? 20.297 -11.102 4.93 1 92.12 38 GLU B O 1
ATOM 2098 N N . PRO B 1 39 ? 22.219 -11.344 5.906 1 93.81 39 PRO B N 1
ATOM 2099 C CA . PRO B 1 39 ? 22.672 -10.008 5.512 1 93.81 39 PRO B CA 1
ATOM 2100 C C . PRO B 1 39 ? 23.062 -9.93 4.043 1 93.81 39 PRO B C 1
ATOM 2102 O O . PRO B 1 39 ? 23.594 -10.898 3.49 1 93.81 39 PRO B O 1
ATOM 2105 N N . ILE B 1 40 ? 22.781 -8.867 3.461 1 94.94 40 ILE B N 1
ATOM 2106 C CA . ILE B 1 40 ? 23.266 -8.531 2.125 1 94.94 40 ILE B CA 1
ATOM 2107 C C . ILE B 1 40 ? 24.422 -7.527 2.229 1 94.94 40 ILE B C 1
ATOM 2109 O O . ILE B 1 40 ? 24.188 -6.34 2.473 1 94.94 40 ILE B O 1
ATOM 2113 N N . ARG B 1 41 ? 25.594 -7.965 2.018 1 92.69 41 ARG B N 1
ATOM 2114 C CA . ARG B 1 41 ? 26.766 -7.125 2.158 1 92.69 41 ARG B CA 1
ATOM 2115 C C . ARG B 1 41 ? 26.969 -6.238 0.932 1 92.69 41 ARG B C 1
ATOM 2117 O O . ARG B 1 41 ? 27.234 -6.734 -0.165 1 92.69 41 ARG B O 1
ATOM 2124 N N . GLN B 1 42 ? 26.891 -4.984 1.189 1 93.19 42 GLN B N 1
ATOM 2125 C CA . GLN B 1 42 ? 26.953 -4.012 0.104 1 93.19 42 GLN B CA 1
ATOM 2126 C C . GLN B 1 42 ? 28.281 -4.121 -0.643 1 93.19 42 GLN B C 1
ATOM 2128 O O . GLN B 1 42 ? 28.328 -4 -1.87 1 93.19 42 GLN B O 1
ATOM 2133 N N . ASP B 1 43 ? 29.359 -4.398 0.105 1 93.38 43 ASP B N 1
ATOM 2134 C CA . ASP B 1 43 ? 30.688 -4.504 -0.492 1 93.38 43 ASP B CA 1
ATOM 2135 C C . ASP B 1 43 ? 30.75 -5.676 -1.471 1 93.38 43 ASP B C 1
ATOM 2137 O O . ASP B 1 43 ? 31.344 -5.559 -2.545 1 93.38 43 ASP B O 1
ATOM 2141 N N . GLU B 1 44 ? 30.172 -6.742 -1.148 1 93.62 44 GLU B N 1
ATOM 2142 C CA . GLU B 1 44 ? 30.188 -7.938 -1.988 1 93.62 44 GLU B CA 1
ATOM 2143 C C . GLU B 1 44 ? 29.375 -7.719 -3.268 1 93.62 44 GLU B C 1
ATOM 2145 O O . GLU B 1 44 ? 29.812 -8.102 -4.352 1 93.62 44 GLU B O 1
ATOM 2150 N N . ILE B 1 45 ? 28.234 -7.117 -3.113 1 94.44 45 ILE B N 1
ATOM 2151 C CA . ILE B 1 45 ? 27.406 -6.844 -4.273 1 94.44 45 ILE B CA 1
ATOM 2152 C C . ILE B 1 45 ? 28.094 -5.84 -5.188 1 94.44 45 ILE B C 1
ATOM 2154 O O . ILE B 1 45 ? 28.078 -5.992 -6.414 1 94.44 45 ILE B O 1
ATOM 2158 N N . ALA B 1 46 ? 28.688 -4.84 -4.59 1 94.75 46 ALA B N 1
ATOM 2159 C CA . ALA B 1 46 ? 29.422 -3.838 -5.355 1 94.75 46 ALA B CA 1
ATOM 2160 C C . ALA B 1 46 ? 30.531 -4.48 -6.172 1 94.75 46 ALA B C 1
ATOM 2162 O O . ALA B 1 46 ? 30.719 -4.16 -7.348 1 94.75 46 ALA B O 1
ATOM 2163 N N . LYS B 1 47 ? 31.25 -5.375 -5.578 1 94.19 47 LYS B N 1
ATOM 2164 C CA . LYS B 1 47 ? 32.344 -6.09 -6.246 1 94.19 47 LYS B CA 1
ATOM 2165 C C . LYS B 1 47 ? 31.797 -6.945 -7.395 1 94.19 47 LYS B C 1
ATOM 2167 O O . LYS B 1 47 ? 32.375 -6.941 -8.492 1 94.19 47 LYS B O 1
ATOM 2172 N N . LEU B 1 48 ? 30.75 -7.609 -7.137 1 93.44 48 LEU B N 1
ATOM 2173 C CA . LEU B 1 48 ? 30.156 -8.508 -8.125 1 93.44 48 LEU B CA 1
ATOM 2174 C C . LEU B 1 48 ? 29.766 -7.742 -9.391 1 93.44 48 LEU B C 1
ATOM 2176 O O . LEU B 1 48 ? 29.922 -8.258 -10.5 1 93.44 48 LEU B O 1
ATOM 2180 N N . PHE B 1 49 ? 29.312 -6.52 -9.242 1 94.56 49 PHE B N 1
ATOM 2181 C CA . PHE B 1 49 ? 28.812 -5.754 -10.383 1 94.56 49 PHE B CA 1
ATOM 2182 C C . PHE B 1 49 ? 29.844 -4.723 -10.828 1 94.56 49 PHE B C 1
ATOM 2184 O O . PHE B 1 49 ? 29.609 -3.967 -11.773 1 94.56 49 PHE B O 1
ATOM 2191 N N . ASN B 1 50 ? 30.906 -4.668 -10.203 1 94.38 50 ASN B N 1
ATOM 2192 C CA . ASN B 1 50 ? 32 -3.736 -10.5 1 94.38 50 ASN B CA 1
ATOM 2193 C C . ASN B 1 50 ? 31.516 -2.289 -10.469 1 94.38 50 ASN B C 1
ATOM 2195 O O . ASN B 1 50 ? 31.719 -1.536 -11.422 1 94.38 50 ASN B O 1
ATOM 2199 N N . VAL B 1 51 ? 30.844 -1.99 -9.352 1 93 51 VAL B N 1
ATOM 2200 C CA . VAL B 1 51 ? 30.359 -0.638 -9.125 1 93 51 VAL B CA 1
ATOM 2201 C C . VAL B 1 51 ? 30.688 -0.193 -7.707 1 93 51 VAL B C 1
ATOM 2203 O O . VAL B 1 51 ? 31.219 -0.977 -6.91 1 93 51 VAL B O 1
ATOM 2206 N N . SER B 1 52 ? 30.484 1.096 -7.496 1 90.38 52 SER B N 1
ATOM 2207 C CA . SER B 1 52 ? 30.609 1.604 -6.137 1 90.38 52 SER B CA 1
ATOM 2208 C C . SER B 1 52 ? 29.438 1.159 -5.27 1 90.38 52 SER B C 1
ATOM 2210 O O . SER B 1 52 ? 28.484 0.572 -5.77 1 90.38 52 SER B O 1
ATOM 2212 N N . LYS B 1 53 ? 29.484 1.487 -4.02 1 90.94 53 LYS B N 1
ATOM 2213 C CA . LYS B 1 53 ? 28.422 1.113 -3.084 1 90.94 53 LYS B CA 1
ATOM 2214 C C . LYS B 1 53 ? 27.172 1.976 -3.285 1 90.94 53 LYS B C 1
ATOM 2216 O O . LYS B 1 53 ? 26.094 1.622 -2.824 1 90.94 53 LYS B O 1
ATOM 2221 N N . ILE B 1 54 ? 27.328 3.02 -3.943 1 85.88 54 ILE B N 1
ATOM 2222 C CA . ILE B 1 54 ? 26.25 3.996 -4.059 1 85.88 54 ILE B CA 1
ATOM 2223 C C . ILE B 1 54 ? 25.062 3.369 -4.781 1 85.88 54 ILE B C 1
ATOM 2225 O O . ILE B 1 54 ? 23.953 3.332 -4.246 1 85.88 54 ILE B O 1
ATOM 2229 N N . PRO B 1 55 ? 25.203 2.824 -5.961 1 88.81 55 PRO B N 1
ATOM 2230 C CA . PRO B 1 55 ? 24.047 2.213 -6.629 1 88.81 55 PRO B CA 1
ATOM 2231 C C . PRO B 1 55 ? 23.5 0.996 -5.879 1 88.81 55 PRO B C 1
ATOM 2233 O O . PRO B 1 55 ? 22.312 0.679 -5.984 1 88.81 55 PRO B O 1
ATOM 2236 N N . VAL B 1 56 ? 24.375 0.32 -5.152 1 92.44 56 VAL B N 1
ATOM 2237 C CA . VAL B 1 56 ? 23.938 -0.83 -4.363 1 92.44 56 VAL B CA 1
ATOM 2238 C C . VAL B 1 56 ? 23.016 -0.368 -3.24 1 92.44 56 VAL B C 1
ATOM 2240 O O . VAL B 1 56 ? 21.953 -0.96 -3.02 1 92.44 56 VAL B O 1
ATOM 2243 N N . ARG B 1 57 ? 23.422 0.659 -2.586 1 88.06 57 ARG B N 1
ATOM 2244 C CA . ARG B 1 57 ? 22.609 1.21 -1.504 1 88.06 57 ARG B CA 1
ATOM 2245 C C . ARG B 1 57 ? 21.266 1.716 -2.027 1 88.06 57 ARG B C 1
ATOM 2247 O O . ARG B 1 57 ? 20.234 1.527 -1.385 1 88.06 57 ARG B O 1
ATOM 2254 N N . GLU B 1 58 ? 21.328 2.332 -3.15 1 86.25 58 GLU B N 1
ATOM 2255 C CA . GLU B 1 58 ? 20.078 2.773 -3.785 1 86.25 58 GLU B CA 1
ATOM 2256 C C . GLU B 1 58 ? 19.156 1.594 -4.059 1 86.25 58 GLU B C 1
ATOM 2258 O O . GLU B 1 58 ? 17.953 1.674 -3.799 1 86.25 58 GLU B O 1
ATOM 2263 N N . ALA B 1 59 ? 19.703 0.576 -4.562 1 90.06 59 ALA B N 1
ATOM 2264 C CA . ALA B 1 59 ? 18.938 -0.633 -4.848 1 90.06 59 ALA B CA 1
ATOM 2265 C C . ALA B 1 59 ? 18.328 -1.211 -3.57 1 90.06 59 ALA B C 1
ATOM 2267 O O . ALA B 1 59 ? 17.156 -1.584 -3.547 1 90.06 59 ALA B O 1
ATOM 2268 N N . LEU B 1 60 ? 19.141 -1.211 -2.539 1 91.31 60 LEU B N 1
ATOM 2269 C CA . LEU B 1 60 ? 18.703 -1.782 -1.271 1 91.31 60 LEU B CA 1
ATOM 2270 C C . LEU B 1 60 ? 17.609 -0.918 -0.632 1 91.31 60 LEU B C 1
ATOM 2272 O O . LEU B 1 60 ? 16.703 -1.438 0.004 1 91.31 60 LEU B O 1
ATOM 2276 N N . LYS B 1 61 ? 17.656 0.346 -0.811 1 85.81 61 LYS B N 1
ATOM 2277 C CA . LYS B 1 61 ? 16.625 1.233 -0.294 1 85.81 61 LYS B CA 1
ATOM 2278 C C . LYS B 1 61 ? 15.297 1.009 -1.018 1 85.81 61 LYS B C 1
ATOM 2280 O O . LYS B 1 61 ? 14.227 1.046 -0.399 1 85.81 61 LYS B O 1
ATOM 2285 N N . GLN B 1 62 ? 15.398 0.808 -2.309 1 85.06 62 GLN B N 1
ATOM 2286 C CA . GLN B 1 62 ? 14.188 0.477 -3.057 1 85.06 62 GLN B CA 1
ATOM 2287 C C . GLN B 1 62 ? 13.578 -0.833 -2.566 1 85.06 62 GLN B C 1
ATOM 2289 O O . GLN B 1 62 ? 12.367 -0.918 -2.355 1 85.06 62 GLN B O 1
ATOM 2294 N N . LEU B 1 63 ? 14.422 -1.804 -2.348 1 90.31 63 LEU B N 1
ATOM 2295 C CA . LEU B 1 63 ? 13.961 -3.107 -1.879 1 90.31 63 LEU B CA 1
ATOM 2296 C C . LEU B 1 63 ? 13.406 -3.008 -0.463 1 90.31 63 LEU B C 1
ATOM 2298 O O . LEU B 1 63 ? 12.484 -3.748 -0.1 1 90.31 63 LEU B O 1
ATOM 2302 N N . GLU B 1 64 ? 13.953 -2.086 0.338 1 89.56 64 GLU B N 1
ATOM 2303 C CA . GLU B 1 64 ? 13.414 -1.834 1.673 1 89.56 64 GLU B CA 1
ATOM 2304 C C . GLU B 1 64 ? 12.008 -1.254 1.604 1 89.56 64 GLU B C 1
ATOM 2306 O O . GLU B 1 64 ? 11.117 -1.679 2.346 1 89.56 64 GLU B O 1
ATOM 2311 N N . ALA B 1 65 ? 11.852 -0.375 0.707 1 81.06 65 ALA B N 1
ATOM 2312 C CA . ALA B 1 65 ? 10.539 0.224 0.523 1 81.06 65 ALA B CA 1
ATOM 2313 C C . ALA B 1 65 ? 9.508 -0.824 0.103 1 81.06 65 ALA B C 1
ATOM 2315 O O . ALA B 1 65 ? 8.328 -0.722 0.45 1 81.06 65 ALA B O 1
ATOM 2316 N N . GLU B 1 66 ? 10 -1.834 -0.572 1 83.62 66 GLU B N 1
ATOM 2317 C CA . GLU B 1 66 ? 9.125 -2.912 -1.033 1 83.62 66 GLU B CA 1
ATOM 2318 C C . GLU B 1 66 ? 8.922 -3.957 0.058 1 83.62 66 GLU B C 1
ATOM 2320 O O . GLU B 1 66 ? 8.109 -4.871 -0.098 1 83.62 66 GLU B O 1
ATOM 2325 N N . GLY B 1 67 ? 9.758 -3.873 1.096 1 86.75 67 GLY B N 1
ATOM 2326 C CA . GLY B 1 67 ? 9.594 -4.754 2.24 1 86.75 67 GLY B CA 1
ATOM 2327 C C . GLY B 1 67 ? 10.414 -6.027 2.135 1 86.75 67 GLY B C 1
ATOM 2328 O O . GLY B 1 67 ? 10.258 -6.941 2.945 1 86.75 67 GLY B O 1
ATOM 2329 N N . LEU B 1 68 ? 11.305 -6.152 1.159 1 90.38 68 LEU B N 1
ATOM 2330 C CA . LEU B 1 68 ? 12.07 -7.371 0.938 1 90.38 68 LEU B CA 1
ATOM 2331 C C . LEU B 1 68 ? 13.32 -7.391 1.811 1 90.38 68 LEU B C 1
ATOM 2333 O O . LEU B 1 68 ? 13.844 -8.461 2.137 1 90.38 68 LEU B O 1
ATOM 2337 N N . VAL B 1 69 ? 13.82 -6.168 2.146 1 93.69 69 VAL B N 1
ATOM 2338 C CA . VAL B 1 69 ? 14.984 -6.07 3.029 1 93.69 69 VAL B CA 1
ATOM 2339 C C . VAL B 1 69 ? 14.727 -5.008 4.098 1 93.69 69 VAL B C 1
ATOM 2341 O O . VAL B 1 69 ? 13.797 -4.207 3.979 1 93.69 69 VAL B O 1
ATOM 2344 N N . GLU B 1 70 ? 15.422 -5.082 5.16 1 93.19 70 GLU B N 1
ATOM 2345 C CA . GLU B 1 70 ? 15.406 -4.078 6.223 1 93.19 70 GLU B CA 1
ATOM 2346 C C . GLU B 1 70 ? 16.812 -3.715 6.664 1 93.19 70 GLU B C 1
ATOM 2348 O O . GLU B 1 70 ? 17.688 -4.586 6.773 1 93.19 70 GLU B O 1
ATOM 2353 N N . PHE B 1 71 ? 17.031 -2.424 6.824 1 88.88 71 PHE B N 1
ATOM 2354 C CA . PHE B 1 71 ? 18.328 -1.971 7.328 1 88.88 71 PHE B CA 1
ATOM 2355 C C . PHE B 1 71 ? 18.359 -2.033 8.852 1 88.88 71 PHE B C 1
ATOM 2357 O O . PHE B 1 71 ? 17.469 -1.505 9.523 1 88.88 71 PHE B O 1
ATOM 2364 N N . ILE B 1 72 ? 19.297 -2.736 9.352 1 88.12 72 ILE B N 1
ATOM 2365 C CA . ILE B 1 72 ? 19.531 -2.818 10.789 1 88.12 72 ILE B CA 1
ATOM 2366 C C . ILE B 1 72 ? 20.844 -2.129 11.148 1 88.12 72 ILE B C 1
ATOM 2368 O O . ILE B 1 72 ? 21.859 -2.326 10.469 1 88.12 72 ILE B O 1
ATOM 2372 N N . LYS B 1 73 ? 20.703 -1.369 12.234 1 84 73 LYS B N 1
ATOM 2373 C CA . LYS B 1 73 ? 21.891 -0.645 12.68 1 84 73 LYS B CA 1
ATOM 2374 C C . LYS B 1 73 ? 23.078 -1.589 12.875 1 84 73 LYS B C 1
ATOM 2376 O O . LYS B 1 73 ? 22.938 -2.646 13.492 1 84 73 LYS B O 1
ATOM 2381 N N . ASN B 1 74 ? 24.172 -1.283 12.273 1 80.81 74 ASN B N 1
ATOM 2382 C CA . ASN B 1 74 ? 25.453 -1.964 12.391 1 80.81 74 ASN B CA 1
ATOM 2383 C C . ASN B 1 74 ? 25.422 -3.346 11.75 1 80.81 74 ASN B C 1
ATOM 2385 O O . ASN B 1 74 ? 26.375 -4.125 11.891 1 80.81 74 ASN B O 1
ATOM 2389 N N . ARG B 1 75 ? 24.297 -3.754 11.18 1 84 75 ARG B N 1
ATOM 2390 C CA . ARG B 1 75 ? 24.219 -5.062 10.531 1 84 75 ARG B CA 1
ATOM 2391 C C . ARG B 1 75 ? 23.969 -4.918 9.031 1 84 75 ARG B C 1
ATOM 2393 O O . ARG B 1 75 ? 24.062 -5.898 8.289 1 84 75 ARG B O 1
ATOM 2400 N N . GLY B 1 76 ? 23.656 -3.678 8.641 1 88.12 76 GLY B N 1
ATOM 2401 C CA . GLY B 1 76 ? 23.391 -3.486 7.223 1 88.12 76 GLY B CA 1
ATOM 2402 C C . GLY B 1 76 ? 22 -3.945 6.812 1 88.12 76 GLY B C 1
ATOM 2403 O O . GLY B 1 76 ? 21.047 -3.85 7.594 1 88.12 76 GLY B O 1
ATOM 2404 N N . ALA B 1 77 ? 21.859 -4.359 5.527 1 94.12 77 ALA B N 1
ATOM 2405 C CA . ALA B 1 77 ? 20.578 -4.809 5 1 94.12 77 ALA B CA 1
ATOM 2406 C C . ALA B 1 77 ? 20.406 -6.316 5.184 1 94.12 77 ALA B C 1
ATOM 2408 O O . ALA B 1 77 ? 21.297 -7.094 4.859 1 94.12 77 ALA B O 1
ATOM 2409 N N . ILE B 1 78 ? 19.25 -6.707 5.734 1 95.56 78 ILE B N 1
ATOM 2410 C CA . ILE B 1 78 ? 18.953 -8.125 5.875 1 95.56 78 ILE B CA 1
ATOM 2411 C C . ILE B 1 78 ? 17.641 -8.445 5.156 1 95.56 78 ILE B C 1
ATOM 2413 O O . ILE B 1 78 ? 16.781 -7.582 5.008 1 95.56 78 ILE B O 1
ATOM 2417 N N . VAL B 1 79 ? 17.531 -9.688 4.727 1 94.12 79 VAL B N 1
ATOM 2418 C CA . VAL B 1 79 ? 16.297 -10.125 4.082 1 94.12 79 VAL B CA 1
ATOM 2419 C C . VAL B 1 79 ? 15.195 -10.266 5.129 1 94.12 79 VAL B C 1
ATOM 2421 O O . VAL B 1 79 ? 15.398 -10.883 6.176 1 94.12 79 VAL B O 1
ATOM 2424 N N . THR B 1 80 ? 14.023 -9.711 4.812 1 92.44 80 THR B N 1
ATOM 2425 C CA . THR B 1 80 ? 12.922 -9.695 5.77 1 92.44 80 THR B CA 1
ATOM 2426 C C . THR B 1 80 ? 12.273 -11.078 5.867 1 92.44 80 THR B C 1
ATOM 2428 O O . THR B 1 80 ? 12.406 -11.898 4.957 1 92.44 80 THR B O 1
ATOM 2431 N N . ARG B 1 81 ? 11.695 -11.289 7.066 1 89.94 81 ARG B N 1
ATOM 2432 C CA . ARG B 1 81 ? 10.852 -12.461 7.312 1 89.94 81 ARG B CA 1
ATOM 2433 C C . ARG B 1 81 ? 9.406 -12.047 7.574 1 89.94 81 ARG B C 1
ATOM 2435 O O . ARG B 1 81 ? 9.156 -11.055 8.258 1 89.94 81 ARG B O 1
ATOM 2442 N N . ILE B 1 82 ? 8.555 -12.773 6.949 1 88.75 82 ILE B N 1
ATOM 2443 C CA . ILE B 1 82 ? 7.137 -12.539 7.199 1 88.75 82 ILE B CA 1
ATOM 2444 C C . ILE B 1 82 ? 6.602 -13.594 8.164 1 88.75 82 ILE B C 1
ATOM 2446 O O . ILE B 1 82 ? 6.758 -14.797 7.93 1 88.75 82 ILE B O 1
ATOM 2450 N N . SER B 1 83 ? 6.098 -13.133 9.266 1 88.56 83 SER B N 1
ATOM 2451 C CA . SER B 1 83 ? 5.508 -14.062 10.227 1 88.56 83 SER B CA 1
ATOM 2452 C C . SER B 1 83 ? 4.207 -14.648 9.695 1 88.56 83 SER B C 1
ATOM 2454 O O . SER B 1 83 ? 3.621 -14.125 8.75 1 88.56 83 SER B O 1
ATOM 2456 N N . GLU B 1 84 ? 3.768 -15.75 10.352 1 89.06 84 GLU B N 1
ATOM 2457 C CA . GLU B 1 84 ? 2.486 -16.344 9.984 1 89.06 84 GLU B CA 1
ATOM 2458 C C . GLU B 1 84 ? 1.342 -15.359 10.172 1 89.06 84 GLU B C 1
ATOM 2460 O O . GLU B 1 84 ? 0.436 -15.281 9.336 1 89.06 84 GLU B O 1
ATOM 2465 N N . GLU B 1 85 ? 1.476 -14.641 11.195 1 92.88 85 GLU B N 1
ATOM 2466 C CA . GLU B 1 85 ? 0.444 -13.648 11.484 1 92.88 85 GLU B CA 1
ATOM 2467 C C . GLU B 1 85 ? 0.414 -12.555 10.422 1 92.88 85 GLU B C 1
ATOM 2469 O O . GLU B 1 85 ? -0.658 -12.164 9.953 1 92.88 85 GLU B O 1
ATOM 2474 N N . GLU B 1 86 ? 1.544 -12.094 10.07 1 92.62 86 GLU B N 1
ATOM 2475 C CA . GLU B 1 86 ? 1.624 -11.078 9.031 1 92.62 86 GLU B CA 1
ATOM 2476 C C . GLU B 1 86 ? 1.125 -11.609 7.691 1 92.62 86 GLU B C 1
ATOM 2478 O O . GLU B 1 86 ? 0.414 -10.914 6.965 1 92.62 86 GLU B O 1
ATOM 2483 N N . LEU B 1 87 ? 1.477 -12.797 7.418 1 92.19 87 LEU B N 1
ATOM 2484 C CA . LEU B 1 87 ? 1.038 -13.43 6.18 1 92.19 87 LEU B CA 1
ATOM 2485 C C . LEU B 1 87 ? -0.482 -13.531 6.129 1 92.19 87 LEU B C 1
ATOM 2487 O O . LEU B 1 87 ? -1.097 -13.227 5.105 1 92.19 87 LEU B O 1
ATOM 2491 N N . ALA B 1 88 ? -1.08 -13.977 7.223 1 94.75 88 ALA B N 1
ATOM 2492 C CA . ALA B 1 88 ? -2.535 -14.078 7.305 1 94.75 88 ALA B CA 1
ATOM 2493 C C . ALA B 1 88 ? -3.199 -12.734 7.039 1 94.75 88 ALA B C 1
ATOM 2495 O O . ALA B 1 88 ? -4.207 -12.656 6.332 1 94.75 88 ALA B O 1
ATOM 2496 N N . GLN B 1 89 ? -2.65 -11.734 7.578 1 96.75 89 GLN B N 1
ATOM 2497 C CA . GLN B 1 89 ? -3.209 -10.398 7.41 1 96.75 89 GLN B CA 1
ATOM 2498 C C . GLN B 1 89 ? -3.057 -9.914 5.969 1 96.75 89 GLN B C 1
ATOM 2500 O O . GLN B 1 89 ? -3.938 -9.234 5.441 1 96.75 89 GLN B O 1
ATOM 2505 N N . ILE B 1 90 ? -1.93 -10.203 5.387 1 96.94 90 ILE B N 1
ATOM 2506 C CA . ILE B 1 90 ? -1.708 -9.859 3.986 1 96.94 90 ILE B CA 1
ATOM 2507 C C . ILE B 1 90 ? -2.785 -10.516 3.119 1 96.94 90 ILE B C 1
ATOM 2509 O O . ILE B 1 90 ? -3.391 -9.852 2.271 1 96.94 90 ILE B O 1
ATOM 2513 N N . PHE B 1 91 ? -3.08 -11.758 3.355 1 97.31 91 PHE B N 1
ATOM 2514 C CA . PHE B 1 91 ? -4.059 -12.484 2.557 1 97.31 91 PHE B CA 1
ATOM 2515 C C . PHE B 1 91 ? -5.469 -11.984 2.84 1 97.31 91 PHE B C 1
ATOM 2517 O O . PHE B 1 91 ? -6.32 -11.969 1.948 1 97.31 91 PHE B O 1
ATOM 2524 N N . GLU B 1 92 ? -5.707 -11.555 4.074 1 97.75 92 GLU B N 1
ATOM 2525 C CA . GLU B 1 92 ? -6.98 -10.914 4.387 1 97.75 92 GLU B CA 1
ATOM 2526 C C . GLU B 1 92 ? -7.215 -9.695 3.504 1 97.75 92 GLU B C 1
ATOM 2528 O O . GLU B 1 92 ? -8.312 -9.5 2.979 1 97.75 92 GLU B O 1
ATOM 2533 N N . VAL B 1 93 ? -6.211 -8.891 3.32 1 98.25 93 VAL B N 1
ATOM 2534 C CA . VAL B 1 93 ? -6.289 -7.695 2.49 1 98.25 93 VAL B CA 1
ATOM 2535 C C . VAL B 1 93 ? -6.449 -8.094 1.024 1 98.25 93 VAL B C 1
ATOM 2537 O O . VAL B 1 93 ? -7.219 -7.477 0.287 1 98.25 93 VAL B O 1
ATOM 2540 N N . ARG B 1 94 ? -5.723 -9.094 0.573 1 98.19 94 ARG B N 1
ATOM 2541 C CA . ARG B 1 94 ? -5.883 -9.586 -0.791 1 98.19 94 ARG B CA 1
ATOM 2542 C C . ARG B 1 94 ? -7.336 -9.945 -1.076 1 98.19 94 ARG B C 1
ATOM 2544 O O . ARG B 1 94 ? -7.898 -9.523 -2.088 1 98.19 94 ARG B O 1
ATOM 2551 N N . VAL B 1 95 ? -7.895 -10.734 -0.125 1 98.44 95 VAL B N 1
ATOM 2552 C CA . VAL B 1 95 ? -9.281 -11.156 -0.317 1 98.44 95 VAL B CA 1
ATOM 2553 C C . VAL B 1 95 ? -10.18 -9.93 -0.449 1 98.44 95 VAL B C 1
ATOM 2555 O O . VAL B 1 95 ? -11.008 -9.859 -1.361 1 98.44 95 VAL B O 1
ATOM 2558 N N . MET B 1 96 ? -9.984 -8.961 0.386 1 98.12 96 MET B N 1
ATOM 2559 C CA . MET B 1 96 ? -10.82 -7.766 0.375 1 98.12 96 MET B CA 1
ATOM 2560 C C . MET B 1 96 ? -10.695 -7.027 -0.955 1 98.12 96 MET B C 1
ATOM 2562 O O . MET B 1 96 ? -11.703 -6.699 -1.582 1 98.12 96 MET B O 1
ATOM 2566 N N . LEU B 1 97 ? -9.523 -6.781 -1.42 1 98.56 97 LEU B N 1
ATOM 2567 C CA . LEU B 1 97 ? -9.281 -5.988 -2.619 1 98.56 97 LEU B CA 1
ATOM 2568 C C . LEU B 1 97 ? -9.656 -6.77 -3.873 1 98.56 97 LEU B C 1
ATOM 2570 O O . LEU B 1 97 ? -10.32 -6.234 -4.77 1 98.56 97 LEU B O 1
ATOM 2574 N N . GLU B 1 98 ? -9.305 -8.031 -3.941 1 98.69 98 GLU B N 1
ATOM 2575 C CA . GLU B 1 98 ? -9.461 -8.805 -5.168 1 98.69 98 GLU B CA 1
ATOM 2576 C C . GLU B 1 98 ? -10.914 -9.211 -5.383 1 98.69 98 GLU B C 1
ATOM 2578 O O . GLU B 1 98 ? -11.375 -9.305 -6.52 1 98.69 98 GLU B O 1
ATOM 2583 N N . THR B 1 99 ? -11.641 -9.461 -4.281 1 98.75 99 THR B N 1
ATOM 2584 C CA . THR B 1 99 ? -13.062 -9.742 -4.445 1 98.75 99 THR B CA 1
ATOM 2585 C C . THR B 1 99 ? -13.805 -8.5 -4.945 1 98.75 99 THR B C 1
ATOM 2587 O O . THR B 1 99 ? -14.711 -8.609 -5.777 1 98.75 99 THR B O 1
ATOM 2590 N N . LYS B 1 100 ? -13.391 -7.316 -4.465 1 98.62 100 LYS B N 1
ATOM 2591 C CA . LYS B 1 100 ? -13.992 -6.082 -4.969 1 98.62 100 LYS B CA 1
ATOM 2592 C C . LYS B 1 100 ? -13.648 -5.863 -6.438 1 98.62 100 LYS B C 1
ATOM 2594 O O . LYS B 1 100 ? -14.516 -5.508 -7.238 1 98.62 100 LYS B O 1
ATOM 2599 N N . LEU B 1 101 ? -12.438 -6.07 -6.797 1 98.69 101 LEU B N 1
ATOM 2600 C CA . LEU B 1 101 ? -11.992 -5.863 -8.172 1 98.69 101 LEU B CA 1
ATOM 2601 C C . LEU B 1 101 ? -12.734 -6.785 -9.133 1 98.69 101 LEU B C 1
ATOM 2603 O O . LEU B 1 101 ? -13.219 -6.344 -10.172 1 98.69 101 LEU B O 1
ATOM 2607 N N . ILE B 1 102 ? -12.82 -8.07 -8.758 1 98.81 102 ILE B N 1
ATOM 2608 C CA . ILE B 1 102 ? -13.453 -9.008 -9.68 1 98.81 102 ILE B CA 1
ATOM 2609 C C . ILE B 1 102 ? -14.945 -8.703 -9.781 1 98.81 102 ILE B C 1
ATOM 2611 O O . ILE B 1 102 ? -15.547 -8.852 -10.844 1 98.81 102 ILE B O 1
ATOM 2615 N N . GLN B 1 103 ? -15.555 -8.297 -8.656 1 98.81 103 GLN B N 1
ATOM 2616 C CA . GLN B 1 103 ? -16.953 -7.883 -8.641 1 98.81 103 GLN B CA 1
ATOM 2617 C C . GLN B 1 103 ? -17.203 -6.75 -9.633 1 98.81 103 GLN B C 1
ATOM 2619 O O . GLN B 1 103 ? -18.203 -6.77 -10.367 1 98.81 103 GLN B O 1
ATOM 2624 N N . LEU B 1 104 ? -16.328 -5.801 -9.695 1 98.5 104 LEU B N 1
ATOM 2625 C CA . LEU B 1 104 ? -16.469 -4.637 -10.562 1 98.5 104 LEU B CA 1
ATOM 2626 C C . LEU B 1 104 ? -16.078 -4.977 -12 1 98.5 104 LEU B C 1
ATOM 2628 O O . LEU B 1 104 ? -16.578 -4.363 -12.945 1 98.5 104 LEU B O 1
ATOM 2632 N N . ALA B 1 105 ? -15.211 -5.91 -12.156 1 98.81 105 ALA B N 1
ATOM 2633 C CA . ALA B 1 105 ? -14.602 -6.195 -13.461 1 98.81 105 ALA B CA 1
ATOM 2634 C C . ALA B 1 105 ? -15.547 -7.02 -14.336 1 98.81 105 ALA B C 1
ATOM 2636 O O . ALA B 1 105 ? -15.656 -6.777 -15.539 1 98.81 105 ALA B O 1
ATOM 2637 N N . VAL B 1 106 ? -16.25 -7.984 -13.742 1 98.69 106 VAL B N 1
ATOM 2638 C CA . VAL B 1 106 ? -16.984 -9 -14.484 1 98.69 106 VAL B CA 1
ATOM 2639 C C . VAL B 1 106 ? -17.984 -8.328 -15.422 1 98.69 106 VAL B C 1
ATOM 2641 O O . VAL B 1 106 ? -18.031 -8.641 -16.625 1 98.69 106 VAL B O 1
ATOM 2644 N N . PRO B 1 107 ? -18.766 -7.316 -14.945 1 98.44 107 PRO B N 1
ATOM 2645 C CA . PRO B 1 107 ? -19.734 -6.684 -15.836 1 98.44 107 PRO B CA 1
ATOM 2646 C C . PRO B 1 107 ? -19.078 -5.941 -17 1 98.44 107 PRO B C 1
ATOM 2648 O O . PRO B 1 107 ? -19.734 -5.641 -18 1 98.44 107 PRO B O 1
ATOM 2651 N N . ASN B 1 108 ? -17.781 -5.664 -16.922 1 98.25 108 ASN B N 1
ATOM 2652 C CA . ASN B 1 108 ? -17.078 -4.852 -17.922 1 98.25 108 ASN B CA 1
ATOM 2653 C C . ASN B 1 108 ? -16.188 -5.707 -18.812 1 98.25 108 ASN B C 1
ATOM 2655 O O . ASN B 1 108 ? -15.555 -5.188 -19.734 1 98.25 108 ASN B O 1
ATOM 2659 N N . MET B 1 109 ? -16.219 -6.961 -18.609 1 98.25 109 MET B N 1
ATOM 2660 C CA . MET B 1 109 ? -15.367 -7.852 -19.391 1 98.25 109 MET B CA 1
ATOM 2661 C C . MET B 1 109 ? -15.891 -7.992 -20.812 1 98.25 109 MET B C 1
ATOM 2663 O O . MET B 1 109 ? -17.109 -8.055 -21.031 1 98.25 109 MET B O 1
ATOM 2667 N N . THR B 1 110 ? -14.953 -8.07 -21.703 1 97.94 110 THR B N 1
ATOM 2668 C CA . THR B 1 110 ? -15.258 -8.266 -23.125 1 97.94 110 THR B CA 1
ATOM 2669 C C . THR B 1 110 ? -14.734 -9.609 -23.609 1 97.94 110 THR B C 1
ATOM 2671 O O . THR B 1 110 ? -14.039 -10.32 -22.875 1 97.94 110 THR B O 1
ATOM 2674 N N . GLU B 1 111 ? -15.062 -9.883 -24.844 1 97.69 111 GLU B N 1
ATOM 2675 C CA . GLU B 1 111 ? -14.555 -11.109 -25.453 1 97.69 111 GLU B CA 1
ATOM 2676 C C . GLU B 1 111 ? -13.031 -11.117 -25.5 1 97.69 111 GLU B C 1
ATOM 2678 O O . GLU B 1 111 ? -12.406 -12.172 -25.375 1 97.69 111 GLU B O 1
ATOM 2683 N N . GLU B 1 112 ? -12.555 -9.93 -25.594 1 98 112 GLU B N 1
ATOM 2684 C CA . GLU B 1 112 ? -11.102 -9.812 -25.609 1 98 112 GLU B CA 1
ATOM 2685 C C . GLU B 1 112 ? -10.508 -10.195 -24.25 1 98 112 GLU B C 1
ATOM 2687 O O . GLU B 1 112 ? -9.469 -10.859 -24.188 1 98 112 GLU B O 1
ATOM 2692 N N . THR B 1 113 ? -11.164 -9.828 -23.188 1 98.19 113 THR B N 1
ATOM 2693 C CA . THR B 1 113 ? -10.727 -10.188 -21.844 1 98.19 113 THR B CA 1
ATOM 2694 C C . THR B 1 113 ? -10.711 -11.703 -21.672 1 98.19 113 THR B C 1
ATOM 2696 O O . THR B 1 113 ? -9.734 -12.266 -21.172 1 98.19 113 THR B O 1
ATOM 2699 N N . TYR B 1 114 ? -11.82 -12.328 -22.141 1 98 114 TYR B N 1
ATOM 2700 C CA . TYR B 1 114 ? -11.953 -13.773 -21.984 1 98 114 TYR B CA 1
ATOM 2701 C C . TYR B 1 114 ? -10.898 -14.508 -22.812 1 98 114 TYR B C 1
ATOM 2703 O O . TYR B 1 114 ? -10.281 -15.469 -22.344 1 98 114 TYR B O 1
ATOM 2711 N N . LYS B 1 115 ? -10.703 -14.047 -23.984 1 98.12 115 LYS B N 1
ATOM 2712 C CA . LYS B 1 115 ? -9.711 -14.656 -24.875 1 98.12 115 LYS B CA 1
ATOM 2713 C C . LYS B 1 115 ? -8.312 -14.578 -24.266 1 98.12 115 LYS B C 1
ATOM 2715 O O . LYS B 1 115 ? -7.586 -15.578 -24.234 1 98.12 115 LYS B O 1
ATOM 2720 N N . LYS B 1 116 ? -7.977 -13.414 -23.766 1 98.38 116 LYS B N 1
ATOM 2721 C CA . LYS B 1 116 ? -6.68 -13.227 -23.125 1 98.38 116 LYS B CA 1
ATOM 2722 C C . LYS B 1 116 ? -6.543 -14.125 -21.891 1 98.38 116 LYS B C 1
ATOM 2724 O O . LYS B 1 116 ? -5.5 -14.75 -21.703 1 98.38 116 LYS B O 1
ATOM 2729 N N . ALA B 1 117 ? -7.57 -14.203 -21.078 1 98.31 117 ALA B N 1
ATOM 2730 C CA . ALA B 1 117 ? -7.555 -15.047 -19.891 1 98.31 117 ALA B CA 1
ATOM 2731 C C . ALA B 1 117 ? -7.352 -16.516 -20.266 1 98.31 117 ALA B C 1
ATOM 2733 O O . ALA B 1 117 ? -6.543 -17.203 -19.641 1 98.31 117 ALA B O 1
ATOM 2734 N N . ASP B 1 118 ? -8.039 -16.938 -21.297 1 97.19 118 ASP B N 1
ATOM 2735 C CA . ASP B 1 118 ? -7.91 -18.312 -21.766 1 97.19 118 ASP B CA 1
ATOM 2736 C C . ASP B 1 118 ? -6.5 -18.594 -22.281 1 97.19 118 ASP B C 1
ATOM 2738 O O . ASP B 1 118 ? -5.938 -19.656 -22.016 1 97.19 118 ASP B O 1
ATOM 2742 N N . GLU B 1 119 ? -6.016 -17.656 -23.016 1 97.44 119 GLU B N 1
ATOM 2743 C CA . GLU B 1 119 ? -4.656 -17.812 -23.531 1 97.44 119 GLU B CA 1
ATOM 2744 C C . GLU B 1 119 ? -3.645 -17.953 -22.391 1 97.44 119 GLU B C 1
ATOM 2746 O O . GLU B 1 119 ? -2.74 -18.797 -22.469 1 97.44 119 GLU B O 1
ATOM 2751 N N . ILE B 1 120 ? -3.818 -17.141 -21.375 1 97.19 120 ILE B N 1
ATOM 2752 C CA . ILE B 1 120 ? -2.906 -17.219 -20.25 1 97.19 120 ILE B CA 1
ATOM 2753 C C . ILE B 1 120 ? -3.068 -18.562 -19.531 1 97.19 120 ILE B C 1
ATOM 2755 O O . ILE B 1 120 ? -2.08 -19.234 -19.234 1 97.19 120 ILE B O 1
ATOM 2759 N N . CYS B 1 121 ? -4.324 -19.016 -19.266 1 95.19 121 CYS B N 1
ATOM 2760 C CA . CYS B 1 121 ? -4.582 -20.297 -18.625 1 95.19 121 CYS B CA 1
ATOM 2761 C C . CYS B 1 121 ? -3.959 -21.438 -19.406 1 95.19 121 CYS B C 1
ATOM 2763 O O . CYS B 1 121 ? -3.412 -22.375 -18.828 1 95.19 121 CYS B O 1
ATOM 2765 N N . ASN B 1 122 ? -4.047 -21.312 -20.703 1 93.94 122 ASN B N 1
ATOM 2766 C CA . ASN B 1 122 ? -3.547 -22.359 -21.578 1 93.94 122 ASN B CA 1
ATOM 2767 C C . ASN B 1 122 ? -2.021 -22.375 -21.641 1 93.94 122 ASN B C 1
ATOM 2769 O O . ASN B 1 122 ? -1.415 -23.375 -22.016 1 93.94 122 ASN B O 1
ATOM 2773 N N . ALA B 1 123 ? -1.438 -21.266 -21.312 1 93.75 123 ALA B N 1
ATOM 2774 C CA . ALA B 1 123 ? 0.018 -21.172 -21.344 1 93.75 123 ALA B CA 1
ATOM 2775 C C . ALA B 1 123 ? 0.645 -21.844 -20.141 1 93.75 123 ALA B C 1
ATOM 2777 O O . ALA B 1 123 ? 1.853 -22.094 -20.109 1 93.75 123 ALA B O 1
ATOM 2778 N N . PHE B 1 124 ? -0.218 -22.125 -19.094 1 89.38 124 PHE B N 1
ATOM 2779 C CA . PHE B 1 124 ? 0.288 -22.859 -17.938 1 89.38 124 PHE B CA 1
ATOM 2780 C C . PHE B 1 124 ? 0.587 -24.297 -18.297 1 89.38 124 PHE B C 1
ATOM 2782 O O . PHE B 1 124 ? -0.268 -25 -18.844 1 89.38 124 PHE B O 1
ATOM 2789 N N . ILE B 1 125 ? 1.821 -24.688 -18.109 1 82 125 ILE B N 1
ATOM 2790 C CA . ILE B 1 125 ? 2.201 -26.062 -18.359 1 82 125 ILE B CA 1
ATOM 2791 C C . ILE B 1 125 ? 2.883 -26.641 -17.109 1 82 125 ILE B C 1
ATOM 2793 O O . ILE B 1 125 ? 3.602 -25.938 -16.406 1 82 125 ILE B O 1
ATOM 2797 N N . ASP B 1 126 ? 2.697 -27.906 -16.859 1 74.75 126 ASP B N 1
ATOM 2798 C CA . ASP B 1 126 ? 3.105 -28.578 -15.641 1 74.75 126 ASP B CA 1
ATOM 2799 C C . ASP B 1 126 ? 4.605 -28.438 -15.406 1 74.75 126 ASP B C 1
ATOM 2801 O O . ASP B 1 126 ? 5.047 -28.234 -14.273 1 74.75 126 ASP B O 1
ATOM 2805 N N . ASN B 1 127 ? 5.402 -28.484 -16.422 1 75.38 127 ASN B N 1
ATOM 2806 C CA . ASN B 1 127 ? 6.852 -28.531 -16.25 1 75.38 127 ASN B CA 1
ATOM 2807 C C . ASN B 1 127 ? 7.488 -27.156 -16.453 1 75.38 127 ASN B C 1
ATOM 2809 O O . ASN B 1 127 ? 8.703 -27.062 -16.625 1 75.38 127 ASN B O 1
ATOM 2813 N N . MET B 1 128 ? 6.715 -26.203 -16.25 1 82.94 128 MET B N 1
ATOM 2814 C CA . MET B 1 128 ? 7.277 -24.875 -16.453 1 82.94 128 MET B CA 1
ATOM 2815 C C . MET B 1 128 ? 8.055 -24.422 -15.211 1 82.94 128 MET B C 1
ATOM 2817 O O . MET B 1 128 ? 7.793 -24.906 -14.109 1 82.94 128 MET B O 1
ATOM 2821 N N . ASP B 1 129 ? 9.039 -23.641 -15.516 1 84.44 129 ASP B N 1
ATOM 2822 C CA . ASP B 1 129 ? 9.812 -23.141 -14.391 1 84.44 129 ASP B CA 1
ATOM 2823 C C . ASP B 1 129 ? 8.969 -22.219 -13.508 1 84.44 129 ASP B C 1
ATOM 2825 O O . ASP B 1 129 ? 8.023 -21.594 -13.984 1 84.44 129 ASP B O 1
ATOM 2829 N N . ILE B 1 130 ? 9.32 -22.109 -12.312 1 82.25 130 ILE B N 1
ATOM 2830 C CA . ILE B 1 130 ? 8.539 -21.422 -11.289 1 82.25 130 ILE B CA 1
ATOM 2831 C C . ILE B 1 130 ? 8.453 -19.938 -11.617 1 82.25 130 ILE B C 1
ATOM 2833 O O . ILE B 1 130 ? 7.434 -19.297 -11.344 1 82.25 130 ILE B O 1
ATOM 2837 N N . GLY B 1 131 ? 9.5 -19.344 -12.141 1 83.12 131 GLY B N 1
ATOM 2838 C CA . GLY B 1 131 ? 9.477 -17.953 -12.547 1 83.12 131 GLY B CA 1
ATOM 2839 C C . GLY B 1 131 ? 8.43 -17.641 -13.594 1 83.12 131 GLY B C 1
ATOM 2840 O O . GLY B 1 131 ? 7.68 -16.672 -13.477 1 83.12 131 GLY B O 1
ATOM 2841 N N . SER B 1 132 ? 8.422 -18.453 -14.547 1 87 132 SER B N 1
ATOM 2842 C CA . SER B 1 132 ? 7.41 -18.328 -15.594 1 87 132 SER B CA 1
ATOM 2843 C C . SER B 1 132 ? 6.004 -18.484 -15.023 1 87 132 SER B C 1
ATOM 2845 O O . SER B 1 132 ? 5.086 -17.75 -15.414 1 87 132 SER B O 1
ATOM 2847 N N . TRP B 1 133 ? 5.879 -19.406 -14.18 1 88.38 133 TRP B N 1
ATOM 2848 C CA . TRP B 1 133 ? 4.57 -19.625 -13.57 1 88.38 133 TRP B CA 1
ATOM 2849 C C . TRP B 1 133 ? 4.098 -18.375 -12.828 1 88.38 133 TRP B C 1
ATOM 2851 O O . TRP B 1 133 ? 2.945 -17.969 -12.977 1 88.38 133 TRP B O 1
ATOM 2861 N N . THR B 1 134 ? 4.953 -17.828 -12 1 89.44 134 THR B N 1
ATOM 2862 C CA . THR B 1 134 ? 4.578 -16.656 -11.211 1 89.44 134 THR B CA 1
ATOM 2863 C C . THR B 1 134 ? 4.199 -15.484 -12.117 1 89.44 134 THR B C 1
ATOM 2865 O O . THR B 1 134 ? 3.266 -14.742 -11.82 1 89.44 134 THR B O 1
ATOM 2868 N N . THR B 1 135 ? 4.906 -15.344 -13.203 1 90.88 135 THR B N 1
ATOM 2869 C CA . THR B 1 135 ? 4.609 -14.297 -14.172 1 90.88 135 THR B CA 1
ATOM 2870 C C . THR B 1 135 ? 3.219 -14.492 -14.766 1 90.88 135 THR B C 1
ATOM 2872 O O . THR B 1 135 ? 2.414 -13.555 -14.789 1 90.88 135 THR B O 1
ATOM 2875 N N . LEU B 1 136 ? 2.941 -15.695 -15.18 1 93.69 136 LEU B N 1
ATOM 2876 C CA . LEU B 1 136 ? 1.641 -16 -15.758 1 93.69 136 LEU B CA 1
ATOM 2877 C C . LEU B 1 136 ? 0.532 -15.852 -14.727 1 93.69 136 LEU B C 1
ATOM 2879 O O . LEU B 1 136 ? -0.562 -15.383 -15.039 1 93.69 136 LEU B O 1
ATOM 2883 N N . ASN B 1 137 ? 0.833 -16.266 -13.523 1 94.06 137 ASN B N 1
ATOM 2884 C CA . ASN B 1 137 ? -0.137 -16.141 -12.438 1 94.06 137 ASN B CA 1
ATOM 2885 C C . ASN B 1 137 ? -0.557 -14.695 -12.227 1 94.06 137 ASN B C 1
ATOM 2887 O O . ASN B 1 137 ? -1.749 -14.391 -12.164 1 94.06 137 ASN B O 1
ATOM 2891 N N . TRP B 1 138 ? 0.379 -13.836 -12.18 1 95.56 138 TRP B N 1
ATOM 2892 C CA . TRP B 1 138 ? 0.066 -12.422 -12.039 1 95.56 138 TRP B CA 1
ATOM 2893 C C . TRP B 1 138 ? -0.684 -11.898 -13.266 1 95.56 138 TRP B C 1
ATOM 2895 O O . TRP B 1 138 ? -1.657 -11.156 -13.133 1 95.56 138 TRP B O 1
ATOM 2905 N N . GLN B 1 139 ? -0.243 -12.25 -14.414 1 97.19 139 GLN B N 1
ATOM 2906 C CA . GLN B 1 139 ? -0.874 -11.781 -15.648 1 97.19 139 GLN B CA 1
ATOM 2907 C C . GLN B 1 139 ? -2.352 -12.164 -15.688 1 97.19 139 GLN B C 1
ATOM 2909 O O . GLN B 1 139 ? -3.186 -11.383 -16.156 1 97.19 139 GLN B O 1
ATOM 2914 N N . LEU B 1 140 ? -2.664 -13.359 -15.234 1 98 140 LEU B N 1
ATOM 2915 C CA . LEU B 1 140 ? -4.059 -13.789 -15.227 1 98 140 LEU B CA 1
ATOM 2916 C C . LEU B 1 140 ? -4.887 -12.938 -14.281 1 98 140 LEU B C 1
ATOM 2918 O O . LEU B 1 140 ? -5.945 -12.422 -14.656 1 98 140 LEU B O 1
ATOM 2922 N N . HIS B 1 141 ? -4.406 -12.773 -13.031 1 98.19 141 HIS B N 1
ATOM 2923 C CA . HIS B 1 141 ? -5.133 -11.961 -12.062 1 98.19 141 HIS B CA 1
ATOM 2924 C C . HIS B 1 141 ? -5.324 -10.531 -12.57 1 98.19 141 HIS B C 1
ATOM 2926 O O . HIS B 1 141 ? -6.426 -9.984 -12.5 1 98.19 141 HIS B O 1
ATOM 2932 N N . ALA B 1 142 ? -4.262 -9.992 -13.109 1 98.31 142 ALA B N 1
ATOM 2933 C CA . ALA B 1 142 ? -4.336 -8.633 -13.648 1 98.31 142 ALA B CA 1
ATOM 2934 C C . ALA B 1 142 ? -5.355 -8.555 -14.789 1 98.31 142 ALA B C 1
ATOM 2936 O O . ALA B 1 142 ? -6.164 -7.629 -14.836 1 98.31 142 ALA B O 1
ATOM 2937 N N . CYS B 1 143 ? -5.273 -9.523 -15.656 1 98.56 143 CYS B N 1
ATOM 2938 C CA . CYS B 1 143 ? -6.195 -9.586 -16.781 1 98.56 143 CYS B CA 1
ATOM 2939 C C . CYS B 1 143 ? -7.645 -9.57 -16.297 1 98.56 143 CYS B C 1
ATOM 2941 O O . CYS B 1 143 ? -8.477 -8.859 -16.859 1 98.56 143 CYS B O 1
ATOM 2943 N N . LEU B 1 144 ? -7.926 -10.258 -15.266 1 98.62 144 LEU B N 1
ATOM 2944 C CA . LEU B 1 144 ? -9.281 -10.398 -14.75 1 98.62 144 LEU B CA 1
ATOM 2945 C C . LEU B 1 144 ? -9.711 -9.133 -14.008 1 98.62 144 LEU B C 1
ATOM 2947 O O . LEU B 1 144 ? -10.906 -8.82 -13.945 1 98.62 144 LEU B O 1
ATOM 2951 N N . TYR B 1 145 ? -8.758 -8.383 -13.492 1 98.75 145 TYR B N 1
ATOM 2952 C CA . TYR B 1 145 ? -9.086 -7.258 -12.625 1 98.75 145 TYR B CA 1
ATOM 2953 C C . TYR B 1 145 ? -9.094 -5.953 -13.414 1 98.75 145 TYR B C 1
ATOM 2955 O O . TYR B 1 145 ? -9.797 -5.008 -13.047 1 98.75 145 TYR B O 1
ATOM 2963 N N . GLU B 1 146 ? -8.391 -5.82 -14.492 1 98.5 146 GLU B N 1
ATOM 2964 C CA . GLU B 1 146 ? -8.18 -4.59 -15.25 1 98.5 146 GLU B CA 1
ATOM 2965 C C . GLU B 1 146 ? -9.508 -3.982 -15.695 1 98.5 146 GLU B C 1
ATOM 2967 O O . GLU B 1 146 ? -9.695 -2.766 -15.641 1 98.5 146 GLU B O 1
ATOM 2972 N N . PRO B 1 147 ? -10.492 -4.82 -16.062 1 98.69 147 PRO B N 1
ATOM 2973 C CA . PRO B 1 147 ? -11.758 -4.246 -16.516 1 98.69 147 PRO B CA 1
ATOM 2974 C C . PRO B 1 147 ? -12.492 -3.49 -15.406 1 98.69 147 PRO B C 1
ATOM 2976 O O . PRO B 1 147 ? -13.453 -2.762 -15.688 1 98.69 147 PRO B O 1
ATOM 2979 N N . ALA B 1 148 ? -12.117 -3.691 -14.172 1 98.5 148 ALA B N 1
ATOM 2980 C CA . ALA B 1 148 ? -12.727 -2.963 -13.062 1 98.5 148 ALA B CA 1
ATOM 2981 C C . ALA B 1 148 ? -12.414 -1.471 -13.148 1 98.5 148 ALA B C 1
ATOM 2983 O O . ALA B 1 148 ? -13.055 -0.657 -12.477 1 98.5 148 ALA B O 1
ATOM 2984 N N . GLN B 1 149 ? -11.359 -1.123 -13.859 1 97.81 149 GLN B N 1
ATOM 2985 C CA . GLN B 1 149 ? -10.922 0.259 -14.039 1 97.81 149 GLN B CA 1
ATOM 2986 C C . GLN B 1 149 ? -10.609 0.915 -12.703 1 97.81 149 GLN B C 1
ATOM 2988 O O . GLN B 1 149 ? -11.086 2.018 -12.414 1 97.81 149 GLN B O 1
ATOM 2993 N N . ARG B 1 150 ? -9.922 0.213 -11.875 1 98.19 150 ARG B N 1
ATOM 2994 C CA . ARG B 1 150 ? -9.414 0.667 -10.586 1 98.19 150 ARG B CA 1
ATOM 2995 C C . ARG B 1 150 ? -7.898 0.487 -10.5 1 98.19 150 ARG B C 1
ATOM 2997 O O . ARG B 1 150 ? -7.402 -0.308 -9.703 1 98.19 150 ARG B O 1
ATOM 3004 N N . PRO B 1 151 ? -7.121 1.258 -11.281 1 97.19 151 PRO B N 1
ATOM 3005 C CA . PRO B 1 151 ? -5.668 1.068 -11.312 1 97.19 151 PRO B CA 1
ATOM 3006 C C . PRO B 1 151 ? -5.02 1.249 -9.945 1 97.19 151 PRO B C 1
ATOM 3008 O O . PRO B 1 151 ? -3.992 0.629 -9.656 1 97.19 151 PRO B O 1
ATOM 3011 N N . TYR B 1 152 ? -5.613 2.047 -9.094 1 95.88 152 TYR B N 1
ATOM 3012 C CA . TYR B 1 152 ? -5.023 2.229 -7.773 1 95.88 152 TYR B CA 1
ATOM 3013 C C . TYR B 1 152 ? -5.086 0.935 -6.969 1 95.88 152 TYR B C 1
ATOM 3015 O O . TYR B 1 152 ? -4.078 0.492 -6.418 1 95.88 152 TYR B O 1
ATOM 3023 N N . MET B 1 153 ? -6.266 0.27 -6.926 1 97.62 153 MET B N 1
ATOM 3024 C CA . MET B 1 153 ? -6.434 -1.001 -6.227 1 97.62 153 MET B CA 1
ATOM 3025 C C . MET B 1 153 ? -5.535 -2.078 -6.832 1 97.62 153 MET B C 1
ATOM 3027 O O . MET B 1 153 ? -4.926 -2.865 -6.105 1 97.62 153 MET B O 1
ATOM 3031 N N . LEU B 1 154 ? -5.543 -2.064 -8.133 1 97.94 154 LEU B N 1
ATOM 3032 C CA . LEU B 1 154 ? -4.711 -3.043 -8.828 1 97.94 154 LEU B CA 1
ATOM 3033 C C . LEU B 1 154 ? -3.24 -2.861 -8.477 1 97.94 154 LEU B C 1
ATOM 3035 O O . LEU B 1 154 ? -2.518 -3.84 -8.281 1 97.94 154 LEU B O 1
ATOM 3039 N N . GLY B 1 155 ? -2.797 -1.613 -8.352 1 95.56 155 GLY B N 1
ATOM 3040 C CA . GLY B 1 155 ? -1.434 -1.32 -7.941 1 95.56 155 GLY B CA 1
ATOM 3041 C C . GLY B 1 155 ? -1.118 -1.808 -6.539 1 95.56 155 GLY B C 1
ATOM 3042 O O . GLY B 1 155 ? -0.01 -2.281 -6.277 1 95.56 155 GLY B O 1
ATOM 3043 N N . LEU B 1 156 ? -2.072 -1.706 -5.641 1 95.81 156 LEU B N 1
ATOM 3044 C CA . LEU B 1 156 ? -1.887 -2.219 -4.289 1 95.81 156 LEU B CA 1
ATOM 3045 C C . LEU B 1 156 ? -1.699 -3.732 -4.301 1 95.81 156 LEU B C 1
ATOM 3047 O O . LEU B 1 156 ? -0.819 -4.258 -3.617 1 95.81 156 LEU B O 1
ATOM 3051 N N . ILE B 1 157 ? -2.502 -4.41 -5.074 1 97.31 157 ILE B N 1
ATOM 3052 C CA . ILE B 1 157 ? -2.406 -5.863 -5.156 1 97.31 157 ILE B CA 1
ATOM 3053 C C . ILE B 1 157 ? -1.058 -6.258 -5.754 1 97.31 157 ILE B C 1
ATOM 3055 O O . ILE B 1 157 ? -0.436 -7.227 -5.312 1 97.31 157 ILE B O 1
ATOM 3059 N N . ARG B 1 158 ? -0.641 -5.547 -6.762 1 95.25 158 ARG B N 1
ATOM 3060 C CA . ARG B 1 158 ? 0.659 -5.832 -7.359 1 95.25 158 ARG B CA 1
ATOM 3061 C C . ARG B 1 158 ? 1.775 -5.711 -6.328 1 95.25 158 ARG B C 1
ATOM 3063 O O . ARG B 1 158 ? 2.658 -6.566 -6.254 1 95.25 158 ARG B O 1
ATOM 3070 N N . SER B 1 159 ? 1.711 -4.637 -5.543 1 91.75 159 SER B N 1
ATOM 3071 C CA . SER B 1 159 ? 2.721 -4.438 -4.508 1 91.75 159 SER B CA 1
ATOM 3072 C C . SER B 1 159 ? 2.703 -5.578 -3.496 1 91.75 159 SER B C 1
ATOM 3074 O O . SER B 1 159 ? 3.756 -6.016 -3.029 1 91.75 159 SER B O 1
ATOM 3076 N N . ILE B 1 160 ? 1.548 -6.07 -3.164 1 94.88 160 ILE B N 1
ATOM 3077 C CA . ILE B 1 160 ? 1.402 -7.191 -2.24 1 94.88 160 ILE B CA 1
ATOM 3078 C C . ILE B 1 160 ? 2.006 -8.453 -2.859 1 94.88 160 ILE B C 1
ATOM 3080 O O . ILE B 1 160 ? 2.773 -9.164 -2.207 1 94.88 160 ILE B O 1
ATOM 3084 N N . TYR B 1 161 ? 1.707 -8.664 -4.121 1 93.31 161 TYR B N 1
ATOM 3085 C CA . TYR B 1 161 ? 2.244 -9.812 -4.844 1 93.31 161 TYR B CA 1
ATOM 3086 C C . TYR B 1 161 ? 3.768 -9.805 -4.82 1 93.31 161 TYR B C 1
ATOM 3088 O O . TYR B 1 161 ? 4.395 -10.836 -4.551 1 93.31 161 TYR B O 1
ATOM 3096 N N . ASP B 1 162 ? 4.332 -8.664 -5.043 1 88.94 162 ASP B N 1
ATOM 3097 C CA . ASP B 1 162 ? 5.785 -8.523 -5.055 1 88.94 162 ASP B CA 1
ATOM 3098 C C . ASP B 1 162 ? 6.379 -8.859 -3.689 1 88.94 162 ASP B C 1
ATOM 3100 O O . ASP B 1 162 ? 7.453 -9.461 -3.604 1 88.94 162 ASP B O 1
ATOM 3104 N N . LYS B 1 163 ? 5.691 -8.492 -2.721 1 88.94 163 LYS B N 1
ATOM 3105 C CA . LYS B 1 163 ? 6.172 -8.719 -1.36 1 88.94 163 LYS B CA 1
ATOM 3106 C C . LYS B 1 163 ? 6.129 -10.203 -0.999 1 88.94 163 LYS B C 1
ATOM 3108 O O . LYS B 1 163 ? 7.023 -10.703 -0.315 1 88.94 163 LYS B O 1
ATOM 3113 N N . ILE B 1 164 ? 5.137 -11.016 -1.494 1 91.06 164 ILE B N 1
ATOM 3114 C CA . ILE B 1 164 ? 4.953 -12.367 -0.987 1 91.06 164 ILE B CA 1
ATOM 3115 C C . ILE B 1 164 ? 5.355 -13.383 -2.059 1 91.06 164 ILE B C 1
ATOM 3117 O O . ILE B 1 164 ? 5.148 -14.586 -1.894 1 91.06 164 ILE B O 1
ATOM 3121 N N . GLU B 1 165 ? 5.879 -12.93 -3.141 1 89.12 165 GLU B N 1
ATOM 3122 C CA . GLU B 1 165 ? 6.191 -13.789 -4.281 1 89.12 165 GLU B CA 1
ATOM 3123 C C . GLU B 1 165 ? 7.066 -14.969 -3.859 1 89.12 165 GLU B C 1
ATOM 3125 O O . GLU B 1 165 ? 6.871 -16.094 -4.328 1 89.12 165 GLU B O 1
ATOM 3130 N N . ARG B 1 166 ? 8.07 -14.742 -3.045 1 86.06 166 ARG B N 1
ATOM 3131 C CA . ARG B 1 166 ? 8.953 -15.82 -2.604 1 86.06 166 ARG B CA 1
ATOM 3132 C C . ARG B 1 166 ? 8.172 -16.938 -1.918 1 86.06 166 ARG B C 1
ATOM 3134 O O . ARG B 1 166 ? 8.477 -18.109 -2.094 1 86.06 166 ARG B O 1
ATOM 3141 N N . TYR B 1 167 ? 7.172 -16.547 -1.173 1 86.62 167 TYR B N 1
ATOM 3142 C CA . TYR B 1 167 ? 6.355 -17.531 -0.469 1 86.62 167 TYR B CA 1
ATOM 3143 C C . TYR B 1 167 ? 5.422 -18.266 -1.432 1 86.62 167 TYR B C 1
ATOM 3145 O O . TYR B 1 167 ? 5.156 -19.453 -1.271 1 86.62 167 TYR B O 1
ATOM 3153 N N . LEU B 1 168 ? 4.977 -17.562 -2.426 1 86.31 168 LEU B N 1
ATOM 3154 C CA . LEU B 1 168 ? 4.152 -18.188 -3.453 1 86.31 168 LEU B CA 1
ATOM 3155 C C . LEU B 1 168 ? 4.949 -19.234 -4.219 1 86.31 168 LEU B C 1
ATOM 3157 O O . LEU B 1 168 ? 4.438 -20.328 -4.508 1 86.31 168 LEU B O 1
ATOM 3161 N N . ARG B 1 169 ? 6.152 -18.906 -4.488 1 82.62 169 ARG B N 1
ATOM 3162 C CA . ARG B 1 169 ? 7.02 -19.844 -5.188 1 82.62 169 ARG B CA 1
ATOM 3163 C C . ARG B 1 169 ? 7.273 -21.078 -4.34 1 82.62 169 ARG B C 1
ATOM 3165 O O . ARG B 1 169 ? 7.32 -22.203 -4.863 1 82.62 169 ARG B O 1
ATOM 3172 N N . LEU B 1 170 ? 7.453 -20.891 -3.086 1 76.56 170 LEU B N 1
ATOM 3173 C CA . LEU B 1 170 ? 7.637 -22 -2.164 1 76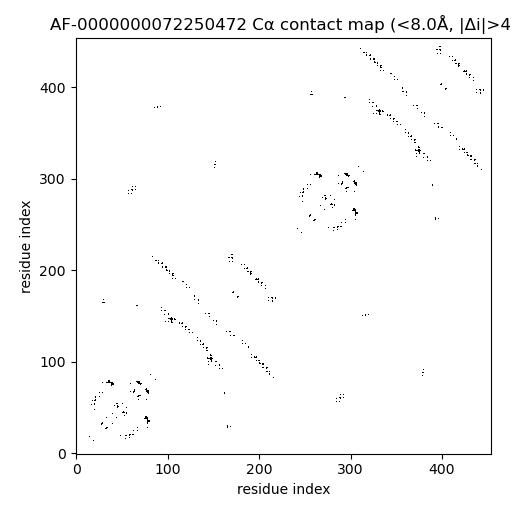.56 170 LEU B CA 1
ATOM 3174 C C . LEU B 1 170 ? 6.422 -22.922 -2.182 1 76.56 170 LEU B C 1
ATOM 3176 O O . LEU B 1 170 ? 6.566 -24.156 -2.209 1 76.56 170 LEU B O 1
ATOM 3180 N N . GLN B 1 171 ? 5.34 -22.281 -2.053 1 76.5 171 GLN B N 1
ATOM 3181 C CA . GLN B 1 171 ? 4.094 -23.047 -2.066 1 76.5 171 GLN B CA 1
ATOM 3182 C C . GLN B 1 171 ? 3.951 -23.844 -3.359 1 76.5 171 GLN B C 1
ATOM 3184 O O . GLN B 1 171 ? 3.457 -24.969 -3.346 1 76.5 171 GLN B O 1
ATOM 3189 N N . MET B 1 172 ? 4.438 -23.312 -4.5 1 78.06 172 MET B N 1
ATOM 3190 C CA . MET B 1 172 ? 4.301 -23.953 -5.805 1 78.06 172 MET B CA 1
ATOM 3191 C C . MET B 1 172 ? 5.234 -25.156 -5.93 1 78.06 172 MET B C 1
ATOM 3193 O O . MET B 1 172 ? 4.941 -26.109 -6.648 1 78.06 172 MET B O 1
ATOM 3197 N N . ASN B 1 173 ? 6.309 -24.938 -5.262 1 71.88 173 ASN B N 1
ATOM 3198 C CA . ASN B 1 173 ? 7.277 -26.016 -5.316 1 71.88 173 ASN B CA 1
ATOM 3199 C C . ASN B 1 173 ? 6.801 -27.234 -4.508 1 71.88 173 ASN B C 1
ATOM 3201 O O . ASN B 1 173 ? 7.16 -28.359 -4.816 1 71.88 173 ASN B O 1
ATOM 3205 N N . VAL B 1 174 ? 6.105 -26.703 -3.428 1 57.84 174 VAL B N 1
ATOM 3206 C CA . VAL B 1 174 ? 5.664 -27.75 -2.518 1 57.84 174 VAL B CA 1
ATOM 3207 C C . VAL B 1 174 ? 4.246 -28.188 -2.885 1 57.84 174 VAL B C 1
ATOM 3209 O O . VAL B 1 174 ? 3.373 -27.359 -3.131 1 57.84 174 VAL B O 1
ATOM 3212 N N . SER B 1 175 ? 4.016 -29.172 -3.576 1 60.34 175 SER B N 1
ATOM 3213 C CA . SER B 1 175 ? 2.738 -29.844 -3.811 1 60.34 175 SER B CA 1
ATOM 3214 C C . SER B 1 175 ? 2.285 -29.672 -5.258 1 60.34 175 SER B C 1
ATOM 3216 O O . SER B 1 175 ? 3.012 -29.109 -6.078 1 60.34 175 SER B O 1
ATOM 3218 N N . GLU B 1 176 ? 1.279 -30.391 -5.59 1 67.31 176 GLU B N 1
ATOM 3219 C CA . GLU B 1 176 ? 0.469 -30.25 -6.797 1 67.31 176 GLU B CA 1
ATOM 3220 C C . GLU B 1 176 ? -0.161 -28.859 -6.879 1 67.31 176 GLU B C 1
ATOM 3222 O O . GLU B 1 176 ? -1.312 -28.719 -7.297 1 67.31 176 GLU B O 1
ATOM 3227 N N . GLY B 1 177 ? 0.731 -27.875 -6.406 1 75 177 GLY B N 1
ATOM 3228 C CA . GLY B 1 177 ? 0.189 -26.531 -6.277 1 75 177 GLY B CA 1
ATOM 3229 C C . GLY B 1 177 ? -0.115 -25.875 -7.613 1 75 177 GLY B C 1
ATOM 3230 O O . GLY B 1 177 ? -1.152 -25.234 -7.773 1 75 177 GLY B O 1
ATOM 3231 N N . LYS B 1 178 ? 0.649 -26.125 -8.586 1 81.25 178 LYS B N 1
ATOM 3232 C CA . LYS B 1 178 ? 0.482 -25.484 -9.883 1 81.25 178 LYS B CA 1
ATOM 3233 C C . LYS B 1 178 ? -0.79 -25.969 -10.578 1 81.25 178 LYS B C 1
ATOM 3235 O O . LYS B 1 178 ? -1.594 -25.156 -11.047 1 81.25 178 LYS B O 1
ATOM 3240 N N . SER B 1 179 ? -0.91 -27.281 -10.523 1 82.69 179 SER B N 1
ATOM 3241 C CA . SER B 1 179 ? -2.072 -27.859 -11.195 1 82.69 179 SER B CA 1
ATOM 3242 C C . SER B 1 179 ? -3.369 -27.438 -10.516 1 82.69 179 SER B C 1
ATOM 3244 O O . SER B 1 179 ? -4.332 -27.062 -11.188 1 82.69 179 SER B O 1
ATOM 3246 N N . ARG B 1 180 ? -3.359 -27.484 -9.242 1 87 180 ARG B N 1
ATOM 3247 C CA . ARG B 1 180 ? -4.539 -27.062 -8.492 1 87 180 ARG B CA 1
ATOM 3248 C C . ARG B 1 180 ? -4.879 -25.609 -8.773 1 87 180 ARG B C 1
ATOM 3250 O O . ARG B 1 180 ? -6.043 -25.266 -9.016 1 87 180 ARG B O 1
ATOM 3257 N N . ALA B 1 181 ? -3.908 -24.781 -8.688 1 89.19 181 ALA B N 1
ATOM 3258 C CA . ALA B 1 181 ? -4.117 -23.359 -8.945 1 89.19 181 ALA B CA 1
ATOM 3259 C C . ALA B 1 181 ? -4.668 -23.125 -10.344 1 89.19 181 ALA B C 1
ATOM 3261 O O . ALA B 1 181 ? -5.57 -22.312 -10.539 1 89.19 181 ALA B O 1
ATOM 3262 N N . ASN B 1 182 ? -4.156 -23.875 -11.297 1 90 182 ASN B N 1
ATOM 3263 C CA . ASN B 1 182 ? -4.621 -23.734 -12.672 1 90 182 ASN B CA 1
ATOM 3264 C C . ASN B 1 182 ? -6.078 -24.156 -12.828 1 90 182 ASN B C 1
ATOM 3266 O O . ASN B 1 182 ? -6.848 -23.5 -13.539 1 90 182 ASN B O 1
ATOM 3270 N N . ASP B 1 183 ? -6.426 -25.203 -12.188 1 92.88 183 ASP B N 1
ATOM 3271 C CA . ASP B 1 183 ? -7.816 -25.656 -12.219 1 92.88 183 ASP B CA 1
ATOM 3272 C C . ASP B 1 183 ? -8.742 -24.609 -11.602 1 92.88 183 ASP B C 1
ATOM 3274 O O . ASP B 1 183 ? -9.797 -24.297 -12.156 1 92.88 183 ASP B O 1
ATOM 3278 N N . GLU B 1 184 ? -8.32 -24.078 -10.516 1 95.44 184 GLU B N 1
ATOM 3279 C CA . GLU B 1 184 ? -9.102 -23.047 -9.859 1 95.44 184 GLU B CA 1
ATOM 3280 C C . GLU B 1 184 ? -9.227 -21.797 -10.742 1 95.44 184 GLU B C 1
ATOM 3282 O O . GLU B 1 184 ? -10.297 -21.203 -10.836 1 95.44 184 GLU B O 1
ATOM 3287 N N . HIS B 1 185 ? -8.148 -21.438 -11.422 1 96.62 185 HIS B N 1
ATOM 3288 C CA . HIS B 1 185 ? -8.156 -20.297 -12.328 1 96.62 185 HIS B CA 1
ATOM 3289 C C . HIS B 1 185 ? -9.156 -20.5 -13.461 1 96.62 185 HIS B C 1
ATOM 3291 O O . HIS B 1 185 ? -9.906 -19.594 -13.805 1 96.62 185 HIS B O 1
ATOM 3297 N N . LYS B 1 186 ? -9.156 -21.672 -13.984 1 97.19 186 LYS B N 1
ATOM 3298 C CA . LYS B 1 186 ? -10.078 -21.969 -15.07 1 97.19 186 LYS B CA 1
ATOM 3299 C C . LYS B 1 186 ? -11.531 -21.859 -14.609 1 97.19 186 LYS B C 1
ATOM 3301 O O . LYS B 1 186 ? -12.391 -21.375 -15.344 1 97.19 186 LYS B O 1
ATOM 3306 N N . GLU B 1 187 ? -11.805 -22.297 -13.398 1 98.06 187 GLU B N 1
ATOM 3307 C CA . GLU B 1 187 ? -13.148 -22.188 -12.836 1 98.06 187 GLU B CA 1
ATOM 3308 C C . GLU B 1 187 ? -13.539 -20.719 -12.641 1 98.06 187 GLU B C 1
ATOM 3310 O O . GLU B 1 187 ? -14.695 -20.359 -12.875 1 98.06 187 GLU B O 1
ATOM 3315 N N . ILE B 1 188 ? -12.633 -19.922 -12.25 1 98.56 188 ILE B N 1
ATOM 3316 C CA . ILE B 1 188 ? -12.891 -18.5 -12.07 1 98.56 188 ILE B CA 1
ATOM 3317 C C . ILE B 1 188 ? -13.195 -17.859 -13.422 1 98.56 188 ILE B C 1
ATOM 3319 O O . ILE B 1 188 ? -14.156 -17.094 -13.555 1 98.56 188 ILE B O 1
ATOM 3323 N N . VAL B 1 189 ? -12.367 -18.188 -14.43 1 98.44 189 VAL B N 1
ATOM 3324 C CA . VAL B 1 189 ? -12.562 -17.641 -15.773 1 98.44 189 VAL B CA 1
ATOM 3325 C C . VAL B 1 189 ? -13.93 -18.062 -16.297 1 98.44 189 VAL B C 1
ATOM 3327 O O . VAL B 1 189 ? -14.641 -17.25 -16.906 1 98.44 189 VAL B O 1
ATOM 3330 N N . LYS B 1 190 ? -14.336 -19.281 -16.062 1 98.38 190 LYS B N 1
ATOM 3331 C CA . LYS B 1 190 ? -15.641 -19.781 -16.469 1 98.38 190 LYS B CA 1
ATOM 3332 C C . LYS B 1 190 ? -16.766 -18.984 -15.828 1 98.38 190 LYS B C 1
ATOM 3334 O O . LYS B 1 190 ? -17.734 -18.609 -16.5 1 98.38 190 LYS B O 1
ATOM 3339 N N . ALA B 1 191 ? -16.625 -18.734 -14.555 1 98.69 191 ALA B N 1
ATOM 3340 C CA . ALA B 1 191 ? -17.625 -17.938 -13.852 1 98.69 191 ALA B CA 1
ATOM 3341 C C . ALA B 1 191 ? -17.688 -16.531 -14.422 1 98.69 191 ALA B C 1
ATOM 3343 O O . ALA B 1 191 ? -18.781 -15.953 -14.539 1 98.69 191 ALA B O 1
ATOM 3344 N N . CYS B 1 192 ? -16.547 -15.969 -14.773 1 98.69 192 CYS B N 1
ATOM 3345 C CA . CYS B 1 192 ? -16.5 -14.641 -15.367 1 98.69 192 CYS B CA 1
ATOM 3346 C C . CYS B 1 192 ? -17.188 -14.625 -16.734 1 98.69 192 CYS B C 1
ATOM 3348 O O . CYS B 1 192 ? -17.969 -13.711 -17.016 1 98.69 192 CYS B O 1
ATOM 3350 N N . LYS B 1 193 ? -17 -15.602 -17.531 1 97.94 193 LYS B N 1
ATOM 3351 C CA . LYS B 1 193 ? -17.609 -15.711 -18.859 1 97.94 193 LYS B CA 1
ATOM 3352 C C . LYS B 1 193 ? -19.125 -15.828 -18.75 1 97.94 193 LYS B C 1
ATOM 3354 O O . LYS B 1 193 ? -19.859 -15.312 -19.594 1 97.94 193 LYS B O 1
ATOM 3359 N N . ALA B 1 194 ? -19.547 -16.5 -17.703 1 98.12 194 ALA B N 1
ATOM 3360 C CA . ALA B 1 194 ? -20.984 -16.688 -17.469 1 98.12 194 ALA B CA 1
ATOM 3361 C C . ALA B 1 194 ? -21.609 -15.453 -16.844 1 98.12 194 ALA B C 1
ATOM 3363 O O . ALA B 1 194 ? -22.797 -15.43 -16.562 1 98.12 194 ALA B O 1
ATOM 3364 N N . LYS B 1 195 ? -20.766 -14.5 -16.5 1 98.06 195 LYS B N 1
ATOM 3365 C CA . LYS B 1 195 ? -21.188 -13.25 -15.875 1 98.06 195 LYS B CA 1
ATOM 3366 C C . LYS B 1 195 ? -21.844 -13.5 -14.523 1 98.06 195 LYS B C 1
ATOM 3368 O O . LYS B 1 195 ? -22.781 -12.797 -14.141 1 98.06 195 LYS B O 1
ATOM 3373 N N . ASP B 1 196 ? -21.469 -14.586 -13.992 1 98.44 196 ASP B N 1
ATOM 3374 C CA . ASP B 1 196 ? -21.906 -14.883 -12.633 1 98.44 196 ASP B CA 1
ATOM 3375 C C . ASP B 1 196 ? -21 -14.211 -11.602 1 98.44 196 ASP B C 1
ATOM 3377 O O . ASP B 1 196 ? -20.078 -14.844 -11.07 1 98.44 196 ASP B O 1
ATOM 3381 N N . VAL B 1 197 ? -21.297 -13.039 -11.297 1 98.69 197 VAL B N 1
ATOM 3382 C CA . VAL B 1 197 ? -20.469 -12.188 -10.453 1 98.69 197 VAL B CA 1
ATOM 3383 C C . VAL B 1 197 ? -20.297 -12.828 -9.078 1 98.69 197 VAL B C 1
ATOM 3385 O O . VAL B 1 197 ? -19.172 -12.938 -8.57 1 98.69 197 VAL B O 1
ATOM 3388 N N . ASP B 1 198 ? -21.391 -13.258 -8.5 1 98.69 198 ASP B N 1
ATOM 3389 C CA . ASP B 1 198 ? -21.359 -13.828 -7.156 1 98.69 198 ASP B CA 1
ATOM 3390 C C . ASP B 1 198 ? -20.453 -15.062 -7.109 1 98.69 198 ASP B C 1
ATOM 3392 O O . ASP B 1 198 ? -19.672 -15.227 -6.176 1 98.69 198 ASP B O 1
ATOM 3396 N N . LEU B 1 199 ? -20.578 -15.875 -8.117 1 98.75 199 LEU B N 1
ATOM 3397 C CA . LEU B 1 199 ? -19.75 -17.078 -8.156 1 98.75 199 LEU B CA 1
ATOM 3398 C C . LEU B 1 199 ? -18.281 -16.703 -8.367 1 98.75 199 LEU B C 1
ATOM 3400 O O . LEU B 1 199 ? -17.406 -17.297 -7.742 1 98.75 199 LEU B O 1
ATOM 3404 N N . ALA B 1 200 ? -17.953 -15.75 -9.273 1 98.81 200 ALA B N 1
ATOM 3405 C CA . ALA B 1 200 ? -16.578 -15.312 -9.5 1 98.81 200 ALA B CA 1
ATOM 3406 C C . ALA B 1 200 ? -15.945 -14.797 -8.211 1 98.81 200 ALA B C 1
ATOM 3408 O O . ALA B 1 200 ? -14.797 -15.133 -7.895 1 98.81 200 ALA B O 1
ATOM 3409 N N . VAL B 1 201 ? -16.719 -14.031 -7.445 1 98.88 201 VAL B N 1
ATOM 3410 C CA . VAL B 1 201 ? -16.25 -13.477 -6.18 1 98.88 201 VAL B CA 1
ATOM 3411 C C . VAL B 1 201 ? -15.977 -14.609 -5.195 1 98.88 201 VAL B C 1
ATOM 3413 O O . VAL B 1 201 ? -14.922 -14.633 -4.555 1 98.88 201 VAL B O 1
ATOM 3416 N N . LYS B 1 202 ? -16.859 -15.531 -5.141 1 98.81 202 LYS B N 1
ATOM 3417 C CA . LYS B 1 202 ? -16.703 -16.656 -4.234 1 98.81 202 LYS B CA 1
ATOM 3418 C C . LYS B 1 202 ? -15.477 -17.484 -4.594 1 98.81 202 LYS B C 1
ATOM 3420 O O . LYS B 1 202 ? -14.688 -17.859 -3.719 1 98.81 202 LYS B O 1
ATOM 3425 N N . LEU B 1 203 ? -15.273 -17.766 -5.84 1 98.75 203 LEU B N 1
ATOM 3426 C CA . LEU B 1 203 ? -14.172 -18.609 -6.305 1 98.75 203 LEU B CA 1
ATOM 3427 C C . LEU B 1 203 ? -12.828 -17.922 -6.078 1 98.75 203 LEU B C 1
ATOM 3429 O O . LEU B 1 203 ? -11.859 -18.562 -5.691 1 98.75 203 LEU B O 1
ATOM 3433 N N . ILE B 1 204 ? -12.742 -16.609 -6.328 1 98.56 204 ILE B N 1
ATOM 3434 C CA . ILE B 1 204 ? -11.5 -15.891 -6.09 1 98.56 204 ILE B CA 1
ATOM 3435 C C . ILE B 1 204 ? -11.172 -15.898 -4.598 1 98.56 204 ILE B C 1
ATOM 3437 O O . ILE B 1 204 ? -10.023 -16.094 -4.207 1 98.56 204 ILE B O 1
ATOM 3441 N N . GLU B 1 205 ? -12.18 -15.648 -3.783 1 98.62 205 GLU B N 1
ATOM 3442 C CA . GLU B 1 205 ? -11.992 -15.695 -2.336 1 98.62 205 GLU B CA 1
ATOM 3443 C C . GLU B 1 205 ? -11.461 -17.047 -1.89 1 98.62 205 GLU B C 1
ATOM 3445 O O . GLU B 1 205 ? -10.5 -17.125 -1.12 1 98.62 205 GLU B O 1
ATOM 3450 N N . GLU B 1 206 ? -12.062 -18.109 -2.363 1 98.25 206 GLU B N 1
ATOM 3451 C CA . GLU B 1 206 ? -11.656 -19.469 -2.018 1 98.25 206 GLU B CA 1
ATOM 3452 C C . GLU B 1 206 ? -10.234 -19.766 -2.508 1 98.25 206 GLU B C 1
ATOM 3454 O O . GLU B 1 206 ? -9.445 -20.375 -1.797 1 98.25 206 GLU B O 1
ATOM 3459 N N . HIS B 1 207 ? -9.945 -19.312 -3.715 1 96.88 207 HIS B N 1
ATOM 3460 C CA . HIS B 1 207 ? -8.617 -19.516 -4.289 1 96.88 207 HIS B CA 1
ATOM 3461 C C . HIS B 1 207 ? -7.543 -18.859 -3.438 1 96.88 207 HIS B C 1
ATOM 3463 O O . HIS B 1 207 ? -6.547 -19.5 -3.084 1 96.88 207 HIS B O 1
ATOM 3469 N N . ILE B 1 208 ? -7.742 -17.594 -3.07 1 96.88 208 ILE B N 1
ATOM 3470 C CA . ILE B 1 208 ? -6.766 -16.844 -2.299 1 96.88 208 ILE B CA 1
ATOM 3471 C C . ILE B 1 208 ? -6.617 -17.453 -0.909 1 96.88 208 ILE B C 1
ATOM 3473 O O . ILE B 1 208 ? -5.5 -17.609 -0.413 1 96.88 208 ILE B O 1
ATOM 3477 N N . ASN B 1 209 ? -7.723 -17.812 -0.299 1 95.88 209 ASN B N 1
ATOM 3478 C CA . ASN B 1 209 ? -7.668 -18.453 1.01 1 95.88 209 ASN B CA 1
ATOM 3479 C C . ASN B 1 209 ? -6.953 -19.797 0.942 1 95.88 209 ASN B C 1
ATOM 3481 O O . ASN B 1 209 ? -6.227 -20.172 1.867 1 95.88 209 ASN B O 1
ATOM 3485 N N . GLY B 1 210 ? -7.246 -20.562 -0.107 1 92.81 210 GLY B N 1
ATOM 3486 C CA . GLY B 1 210 ? -6.562 -21.828 -0.3 1 92.81 210 GLY B CA 1
ATOM 3487 C C . GLY B 1 210 ? -5.055 -21.688 -0.391 1 92.81 210 GLY B C 1
ATOM 3488 O O . GLY B 1 210 ? -4.316 -22.5 0.171 1 92.81 210 GLY B O 1
ATOM 3489 N N . VAL B 1 211 ? -4.605 -20.688 -1.122 1 91.75 211 VAL B N 1
ATOM 3490 C CA . VAL B 1 211 ? -3.176 -20.422 -1.231 1 91.75 211 VAL B CA 1
ATOM 3491 C C . VAL B 1 211 ? -2.602 -20.109 0.149 1 91.75 211 VAL B C 1
ATOM 3493 O O . VAL B 1 211 ? -1.555 -20.641 0.526 1 91.75 211 VAL B O 1
ATOM 3496 N N . CYS B 1 212 ? -3.258 -19.234 0.889 1 91.81 212 CYS B N 1
ATOM 3497 C CA . CYS B 1 212 ? -2.814 -18.891 2.232 1 91.81 212 CYS B CA 1
ATOM 3498 C C . CYS B 1 212 ? -2.68 -20.125 3.105 1 91.81 212 CYS B C 1
ATOM 3500 O O . CYS B 1 212 ? -1.67 -20.312 3.787 1 91.81 212 CYS B O 1
ATOM 3502 N N . GLN B 1 213 ? -3.658 -20.969 3.082 1 89.81 213 GLN B N 1
ATOM 3503 C CA . GLN B 1 213 ? -3.656 -22.188 3.883 1 89.81 213 GLN B CA 1
ATOM 3504 C C . GLN B 1 213 ? -2.494 -23.094 3.498 1 89.81 213 GLN B C 1
ATOM 3506 O O . GLN B 1 213 ? -1.844 -23.688 4.363 1 89.81 213 GLN B O 1
ATOM 3511 N N . SER B 1 214 ? -2.311 -23.234 2.23 1 86.94 214 SER B N 1
ATOM 3512 C CA . SER B 1 214 ? -1.21 -24.062 1.748 1 86.94 214 SER B CA 1
ATOM 3513 C C . SER B 1 214 ? 0.136 -23.516 2.221 1 86.94 214 SER B C 1
ATOM 3515 O O . SER B 1 214 ? 1.027 -24.281 2.586 1 86.94 214 SER B O 1
ATOM 3517 N N . LEU B 1 215 ? 0.309 -22.25 2.201 1 85.94 215 LEU B N 1
ATOM 3518 C CA . LEU B 1 215 ? 1.542 -21.609 2.662 1 85.94 215 LEU B CA 1
ATOM 3519 C C . LEU B 1 215 ? 1.771 -21.891 4.145 1 85.94 215 LEU B C 1
ATOM 3521 O O . LEU B 1 215 ? 2.896 -22.188 4.559 1 85.94 215 LEU B O 1
ATOM 3525 N N . TYR B 1 216 ? 0.743 -21.844 4.941 1 82.19 216 TYR B N 1
ATOM 3526 C CA . TYR B 1 216 ? 0.834 -22.141 6.367 1 82.19 216 TYR B CA 1
ATOM 3527 C C . TYR B 1 216 ? 1.381 -23.547 6.598 1 82.19 216 TYR B C 1
ATOM 3529 O O . TYR B 1 216 ? 2.139 -23.781 7.543 1 82.19 216 TYR B O 1
ATOM 3537 N N . GLU B 1 217 ? 1.044 -24.375 5.777 1 79.12 217 GLU B N 1
ATOM 3538 C CA . GLU B 1 217 ? 1.426 -25.781 5.934 1 79.12 217 GLU B CA 1
ATOM 3539 C C . GLU B 1 217 ? 2.887 -26 5.551 1 79.12 217 GLU B C 1
ATOM 3541 O O . GLU B 1 217 ? 3.49 -27 5.938 1 79.12 217 GLU B O 1
ATOM 3546 N N . HIS B 1 218 ? 3.438 -25.047 4.855 1 72.94 218 HIS B N 1
ATOM 3547 C CA . HIS B 1 218 ? 4.777 -25.297 4.336 1 72.94 218 HIS B CA 1
ATOM 3548 C C . HIS B 1 218 ? 5.785 -24.312 4.906 1 72.94 218 HIS B C 1
ATOM 3550 O O . HIS B 1 218 ? 6.984 -24.422 4.648 1 72.94 218 HIS B O 1
ATOM 3556 N N . LEU B 1 219 ? 5.285 -23.203 5.48 1 70.88 219 LEU B N 1
ATOM 3557 C CA . LEU B 1 219 ? 6.223 -22.281 6.113 1 70.88 219 LEU B CA 1
ATOM 3558 C C . LEU B 1 219 ? 7.027 -22.984 7.203 1 70.88 219 LEU B C 1
ATOM 3560 O O . LEU B 1 219 ? 6.496 -23.844 7.906 1 70.88 219 LEU B O 1
ATOM 3564 N N . PRO B 1 220 ? 8.414 -22.969 7.062 1 58.28 220 PRO B N 1
ATOM 3565 C CA . PRO B 1 220 ? 9.195 -23.578 8.141 1 58.28 220 PRO B CA 1
ATOM 3566 C C . PRO B 1 220 ? 8.742 -23.141 9.523 1 58.28 220 PRO B C 1
ATOM 3568 O O . PRO B 1 220 ? 8.477 -21.953 9.742 1 58.28 220 PRO B O 1
ATOM 3571 N N . HIS B 1 221 ? 7.773 -23.75 10.078 1 54.09 221 HIS B N 1
ATOM 3572 C CA . HIS B 1 221 ? 7.363 -23.453 11.445 1 54.09 221 HIS B CA 1
ATOM 3573 C C . HIS B 1 221 ? 8.555 -23.078 12.312 1 54.09 221 HIS B C 1
ATOM 3575 O O . HIS B 1 221 ? 9.57 -23.781 12.328 1 54.09 221 HIS B O 1
ATOM 3581 N N . ASN B 1 222 ? 9.008 -21.969 12.305 1 46 222 ASN B N 1
ATOM 3582 C CA . ASN B 1 222 ? 9.969 -21.703 13.367 1 46 222 ASN B CA 1
ATOM 3583 C C . ASN B 1 222 ? 9.688 -22.562 14.602 1 46 222 ASN B C 1
ATOM 3585 O O . ASN B 1 222 ? 8.609 -22.469 15.188 1 46 222 ASN B O 1
ATOM 3589 N N . LYS B 1 223 ? 10.195 -23.859 14.836 1 39.03 223 LYS B N 1
ATOM 3590 C CA . LYS B 1 223 ? 10.391 -24.547 16.109 1 39.03 223 LYS B CA 1
ATOM 3591 C C . LYS B 1 223 ? 10.711 -23.547 17.219 1 39.03 223 LYS B C 1
ATOM 3593 O O . LYS B 1 223 ? 11.57 -22.672 17.062 1 39.03 223 LYS B O 1
ATOM 3598 N N . ASN B 1 224 ? 9.883 -23.219 18.062 1 37.06 224 ASN B N 1
ATOM 3599 C CA . ASN B 1 224 ? 10.227 -22.812 19.422 1 37.06 224 ASN B CA 1
ATOM 3600 C C . ASN B 1 224 ? 11.398 -23.625 19.969 1 37.06 224 ASN B C 1
ATOM 3602 O O . ASN B 1 224 ? 11.289 -24.844 20.141 1 37.06 224 ASN B O 1
ATOM 3606 N N . VAL B 1 225 ? 12.633 -23.594 19.75 1 28.67 225 VAL B N 1
ATOM 3607 C CA . VAL B 1 225 ? 13.688 -24.078 20.625 1 28.67 225 VAL B CA 1
ATOM 3608 C C . VAL B 1 225 ? 13.367 -23.719 22.078 1 28.67 225 VAL B C 1
ATOM 3610 O O . VAL B 1 225 ? 13.336 -22.531 22.438 1 28.67 225 VAL B O 1
ATOM 3613 N N . LYS B 1 226 ? 12.461 -24.422 22.75 1 31.34 226 LYS B N 1
ATOM 3614 C CA . LYS B 1 226 ? 12.516 -24.594 24.203 1 31.34 226 LYS B CA 1
ATOM 3615 C C . LYS B 1 226 ? 13.891 -25.062 24.641 1 31.34 226 LYS B C 1
ATOM 3617 O O . LYS B 1 226 ? 14.32 -26.172 24.281 1 31.34 226 LYS B O 1
ATOM 3622 N N . LYS B 1 227 ? 14.812 -24.25 25.016 1 23.31 227 LYS B N 1
ATOM 3623 C CA . LYS B 1 227 ? 15.539 -24.672 26.219 1 23.31 227 LYS B CA 1
ATOM 3624 C C . LYS B 1 227 ? 14.602 -24.75 27.422 1 23.31 227 LYS B C 1
ATOM 3626 O O . LYS B 1 227 ? 13.758 -23.875 27.609 1 23.31 227 LYS B O 1
#